Protein AF-A0A2E2URP0-F1 (afdb_monomer)

Secondary structure (DSSP, 8-state):
--SSSHHHHHHHHHHHHHHHHHHHHH---GGG-PBP--THHHHEEEE-TTSPEEEPP--------S------B-SS-EEEE--TT--GGGGHHHHHHHHHHS---EEEEEEEESSTTS-TT----PBTTSTT-SBEEBP----TT-SEEEEE--B-TT--BS--TTSTT---GGGS-HHHHHHHHHHHHHHHHHHH--S-EEEEEETHHHHHHHHHHH-GGGS-TTS---EEEEEEES--TT-----TTTGGGSTT--TTSHHHHHH-SB-TTT--B-HHHH-EE-STTTS---SS---S---SS-SS--SPEEPPTTTS---SSSEEEEEEE-GGGSSBSSSSBHHHH-GGGTS---TTS--EEEEE---TTTGGG-HHHHHHHT---SSGGGPEE--TT-EEEEEE--SSTTS-SEEEEEEEEEESS-EEEEEEEEE-SSS-EEEEEEETT--EEEEEEE-TT-EEEEEEEE-SEEEEEEEEEE--SS-EEEEEEEEETT----S---S-EEESSSBSSEEEEE-SS--SEEEEEETTS-EEEEEEPPTT-EEE-TTSPSEEEEEEEE-SS-EEEEEEEE-

pLDDT: mean 87.06, std 16.92, range [27.02, 98.94]

Radius of gyration: 27.5 Å; Cα contacts (8 Å, |Δi|>4): 1405; chains: 1; bounding box: 68×47×90 Å

Nearest PDB structures (foldseek):
  5sv5-assembly1_A  TM=7.999E-01  e=7.339E-06  Bacillus anthracis
  4p5h-assembly1_K  TM=5.324E-01  e=7.479E-03  Clostridium perfringens
  3ziw-assembly2_F  TM=5.267E-01  e=9.845E-03  Clostridium perf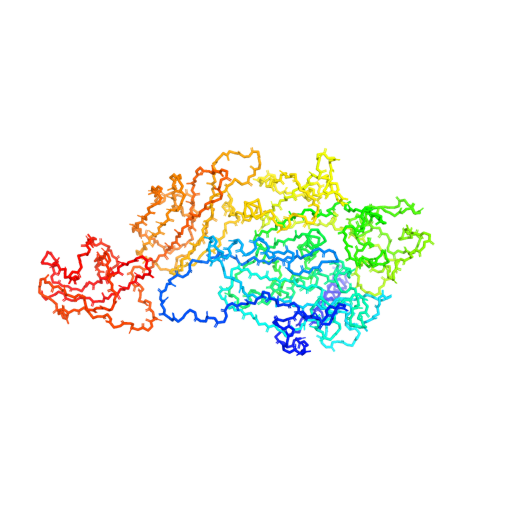ringens
  3afg-assembly2_B  TM=1.962E-01  e=9.721E-05  Thermococcus kodakarensis
  3afg-assembly1_A  TM=1.947E-01  e=1.085E-04  Thermococcus kodakarensis

Mean predicted aligned error: 10.01 Å

Sequence (583 aa):
MVIRIIYLLTLVNFLATSSDLYCQSIKKDLINISKKRDINFINFSAKDSTGVRKKLKTPKNNYRTESNNVTNQLPYPIIFIHGLSSNHSTWNSTTDWLDNEYNLIFGGRLDYCLDFDGDLTTANGNFYPEEGADIARFEYNLIPNGDYFYINFDVGIDGSVSPPITSPQNNLSNQAAIKKQGIALSDAIEVVLMTTGKSKVILFGHSMGGLASREYLQNNDIWQLDGAHHIAKLVTTGTPHGGSNASGSALSLLAGIDESSDGIRDLRSSYFWSGDQGVYLEGGIEDSAVLFDSIFYPFYNLDVNCNGIINEQIIGLNEKYNPTDLEYSCIIGDFFGIGSDGIVTTSSQNIFNFINLNSNFQQNIYNISASHIDLTSQYSINLSALDEPNFQELSYTIELNKAYIGFINQQSQNDLISDIDYFKFSIDENNYFDINVENFSENLIEWNIFDSNNNNLIYNSTESLTENSTQIYLENGNYFLVFESIASEINSQYNFSIETTLSTSESNIANIKISPNPFDSTINISSNLIFNKAQIYNSLGQKLMTLDLKPEQKIDLSELKRGIYNITLVNRSQRKTFKIIKK

Foldseek 3Di:
DPPPPPVVVVVVVVVVVVVVVVLVVQPPDLVPQADEADPVQQFWFQQDPVRDIDGDDFWDPPPVPPLQFQQAAALAAEEEFEAALDWQCLQVLQVVCCCPPVVATEFWEKEKAQQLLLAQLAFALHTPPDDRHRIHIHDIHGAQRHNYYYYTQCAFNRRGHNDDLPDSRGSSSSLAALLNLLLVVLSVQVVNCVSNVHQAHEYEYAASRLSSVLSNQQDQSSADPVSDNRYLEYEYEQYQLLAWPDDDPLCVVSPPDDCQGNNVLQRFQAADQQRHGRCQAAKDFLDPNGSVHDPPHHRSYSPNNRHRDGRDTGDHSLNTAGDAQHYYAFEFEDAVNPQHLSTHGSCSRQCPNRHDYDPVDDHAYHYDHHHSSCRSNPNQVSVLSVAADQDQSSAREDEAPHKHKHKFADSHPPDALKDKHKHKYWDQAWAKKKKKKAAQDQKKKKKFKAFPVRDTQDIDIAHHRGMDIDMDTDGGGMMMMMIMIGHDSGMTMMMIHIYGLPDAPPDDDQPWDWPDFQDAWKIATDHPDDFQKKWKAAPRSHTDDIDGADRRRMDTPNVDDFHKMWIWTDDPRDTGIDIGGHD

Structure (mmCIF, N/CA/C/O backbone):
data_AF-A0A2E2URP0-F1
#
_entry.id   AF-A0A2E2URP0-F1
#
loop_
_atom_site.group_PDB
_atom_site.id
_atom_site.type_symbol
_atom_site.label_atom_id
_atom_site.label_alt_id
_atom_site.label_comp_id
_atom_site.label_asym_id
_atom_site.label_entity_id
_atom_site.label_seq_id
_atom_site.pdbx_PDB_ins_code
_atom_site.Cartn_x
_atom_site.Cartn_y
_atom_site.Cartn_z
_atom_site.occupancy
_atom_site.B_iso_or_equiv
_atom_site.auth_seq_id
_atom_site.auth_comp_id
_atom_site.auth_asym_id
_atom_site.auth_atom_id
_atom_site.pdbx_PDB_model_num
ATOM 1 N N . MET A 1 1 ? -37.482 1.271 -45.058 1.00 43.09 1 MET A N 1
ATOM 2 C CA . MET A 1 1 ? -36.681 1.742 -43.907 1.00 43.09 1 MET A CA 1
ATOM 3 C C . MET A 1 1 ? -36.763 0.721 -42.764 1.00 43.09 1 MET A C 1
ATOM 5 O O . MET A 1 1 ? -37.283 1.038 -41.714 1.00 43.09 1 MET A O 1
ATOM 9 N N . VAL A 1 2 ? -36.317 -0.527 -42.987 1.00 37.84 2 VAL A N 1
ATOM 10 C CA . VAL A 1 2 ? -36.269 -1.597 -41.950 1.00 37.84 2 VAL A CA 1
ATOM 11 C C . VAL A 1 2 ? -35.041 -2.525 -42.127 1.00 37.84 2 VAL A C 1
ATOM 13 O O . VAL A 1 2 ? -34.767 -3.367 -41.290 1.00 37.84 2 VAL A O 1
ATOM 16 N N . ILE A 1 3 ? -34.208 -2.339 -43.162 1.00 34.75 3 ILE A N 1
ATOM 17 C CA . ILE A 1 3 ? -33.077 -3.249 -43.471 1.00 34.75 3 ILE A CA 1
ATOM 18 C C . ILE A 1 3 ? -31.703 -2.671 -43.047 1.00 34.75 3 ILE A C 1
ATOM 20 O O . ILE A 1 3 ? -30.674 -3.309 -43.215 1.00 34.75 3 ILE A O 1
ATOM 24 N N . ARG A 1 4 ? -31.656 -1.486 -42.415 1.00 30.77 4 ARG A N 1
ATOM 25 C CA . ARG A 1 4 ? -30.399 -0.854 -41.947 1.00 30.77 4 ARG A CA 1
ATOM 26 C C . ARG A 1 4 ? -30.116 -0.969 -40.441 1.00 30.77 4 ARG A C 1
ATOM 28 O O . ARG A 1 4 ? -29.085 -0.481 -40.006 1.00 30.77 4 ARG A O 1
ATOM 35 N N . ILE A 1 5 ? -30.987 -1.617 -39.662 1.00 35.56 5 ILE A N 1
ATOM 36 C CA . ILE A 1 5 ? -30.836 -1.721 -38.194 1.00 35.56 5 ILE A CA 1
ATOM 37 C C . ILE A 1 5 ? -30.281 -3.090 -37.754 1.00 35.56 5 ILE A C 1
ATOM 39 O O . ILE A 1 5 ? -29.655 -3.187 -36.707 1.00 35.56 5 ILE A O 1
ATOM 43 N N . ILE A 1 6 ? -30.394 -4.137 -38.579 1.00 35.38 6 ILE A N 1
ATOM 44 C CA . ILE A 1 6 ? -29.948 -5.490 -38.192 1.00 35.38 6 ILE A CA 1
ATOM 45 C C . ILE A 1 6 ? -28.434 -5.696 -38.399 1.00 35.38 6 ILE A C 1
ATOM 47 O O . ILE A 1 6 ? -27.831 -6.474 -37.674 1.00 35.38 6 ILE A O 1
ATOM 51 N N . TYR A 1 7 ? -27.786 -4.938 -39.292 1.00 29.45 7 TYR A N 1
ATOM 52 C CA . TYR A 1 7 ? -26.336 -5.053 -39.528 1.00 29.45 7 TYR A CA 1
ATOM 53 C C . TYR A 1 7 ? -25.457 -4.304 -38.508 1.00 29.45 7 TYR A C 1
ATOM 55 O O . TYR A 1 7 ? -24.272 -4.611 -38.406 1.00 29.45 7 TYR A O 1
ATOM 63 N N . LEU A 1 8 ? -26.009 -3.352 -37.740 1.00 31.02 8 LEU A N 1
ATOM 64 C CA . LEU A 1 8 ? -25.254 -2.644 -36.693 1.00 31.02 8 LEU A CA 1
ATOM 65 C C . LEU A 1 8 ? -25.238 -3.416 -35.361 1.00 31.02 8 LEU A C 1
ATOM 67 O O . LEU A 1 8 ? -24.243 -3.381 -34.650 1.00 31.02 8 LEU A O 1
ATOM 71 N N . LEU A 1 9 ? -26.301 -4.162 -35.045 1.00 32.50 9 LEU A N 1
ATOM 72 C CA . LEU A 1 9 ? -26.401 -4.944 -33.803 1.00 32.50 9 LEU A CA 1
ATOM 73 C C . LEU A 1 9 ? -25.569 -6.235 -33.831 1.00 32.50 9 LEU A C 1
ATOM 75 O O . LEU A 1 9 ? -25.103 -6.686 -32.790 1.00 32.50 9 LEU A O 1
ATOM 79 N N . THR A 1 10 ? -25.319 -6.810 -35.011 1.00 30.86 10 THR A N 1
ATOM 80 C CA . THR A 1 10 ? -24.469 -8.003 -35.141 1.00 30.86 10 THR A CA 1
ATOM 81 C C . THR A 1 10 ? -22.975 -7.689 -35.183 1.00 30.86 10 THR A C 1
ATOM 83 O O . THR A 1 10 ? -22.195 -8.558 -34.820 1.00 30.86 10 THR A O 1
ATOM 86 N N . LEU A 1 11 ? -22.555 -6.474 -35.569 1.00 29.39 11 LEU A N 1
ATOM 87 C CA . LEU A 1 11 ? -21.136 -6.081 -35.526 1.00 29.39 11 LEU A CA 1
ATOM 88 C C . LEU A 1 11 ? -20.688 -5.661 -34.115 1.00 29.39 11 LEU A C 1
ATOM 90 O O . LEU A 1 11 ? -19.570 -5.970 -33.720 1.00 29.39 11 LEU A O 1
ATOM 94 N N . VAL A 1 12 ? -21.569 -5.018 -33.339 1.00 32.12 12 VAL A N 1
ATOM 95 C CA . VAL A 1 12 ? -21.277 -4.610 -31.951 1.00 32.12 12 VAL A CA 1
ATOM 96 C C . VAL A 1 12 ? -21.181 -5.827 -31.023 1.00 32.12 12 VAL A C 1
ATOM 98 O O . VAL A 1 12 ? -20.288 -5.880 -30.185 1.00 32.12 12 VAL A O 1
ATOM 101 N N . ASN A 1 13 ? -22.002 -6.860 -31.240 1.00 29.66 13 ASN A N 1
ATOM 102 C CA . ASN A 1 13 ? -21.891 -8.103 -30.474 1.00 29.66 13 ASN A CA 1
ATOM 103 C C . ASN A 1 13 ? -20.711 -8.989 -30.898 1.00 29.66 13 ASN A C 1
ATOM 105 O O . ASN A 1 13 ? -20.278 -9.786 -30.083 1.00 29.66 13 ASN A O 1
ATOM 109 N N . PHE A 1 14 ? -20.173 -8.862 -32.118 1.00 27.02 14 PHE A N 1
ATOM 110 C CA . PHE A 1 14 ? -19.001 -9.649 -32.535 1.00 27.02 14 PHE A CA 1
ATOM 111 C C . PHE A 1 14 ? -17.673 -9.014 -32.093 1.00 27.02 14 PHE A C 1
ATOM 113 O O . PHE A 1 14 ? -16.713 -9.741 -31.861 1.00 27.02 14 PHE A O 1
ATOM 120 N N . LEU A 1 15 ? -17.632 -7.683 -31.932 1.00 29.28 15 LEU A N 1
ATOM 121 C CA . LEU A 1 15 ? -16.468 -6.958 -31.408 1.00 29.28 15 LEU A CA 1
ATOM 122 C C . LEU A 1 15 ? -16.389 -6.991 -29.873 1.00 29.28 15 LEU A C 1
ATOM 124 O O . LEU A 1 15 ? -15.287 -7.067 -29.343 1.00 29.28 15 LEU A O 1
ATOM 128 N N . ALA A 1 16 ? -17.528 -7.015 -29.168 1.00 30.59 16 ALA A N 1
ATOM 129 C CA . ALA A 1 16 ? -17.552 -7.178 -27.710 1.00 30.59 16 ALA A CA 1
ATOM 130 C C . ALA A 1 16 ? -17.188 -8.610 -27.279 1.00 30.59 16 ALA A C 1
ATOM 132 O O . ALA A 1 16 ? -16.441 -8.810 -26.330 1.00 30.59 16 ALA A O 1
ATOM 133 N N . THR A 1 17 ? -17.625 -9.635 -28.023 1.00 30.30 17 THR A N 1
ATOM 134 C CA . THR A 1 17 ? -17.312 -11.022 -27.649 1.00 30.30 17 THR A CA 1
ATOM 135 C C . THR A 1 17 ? -15.879 -11.435 -27.971 1.00 30.30 17 THR A C 1
ATOM 137 O O . THR A 1 17 ? -15.396 -12.378 -27.362 1.00 30.30 17 THR A O 1
ATOM 140 N N . SER A 1 18 ? -15.173 -10.775 -28.899 1.00 31.03 18 SER A N 1
ATOM 141 C CA . SER A 1 18 ? -13.769 -11.116 -29.185 1.00 31.03 18 SER A CA 1
ATOM 142 C C . SER A 1 18 ? -12.788 -10.511 -28.178 1.00 31.03 18 SER A C 1
ATOM 144 O O . SER A 1 18 ? -11.799 -11.162 -27.861 1.00 31.03 18 SER A O 1
ATOM 146 N N . SER A 1 19 ? -13.071 -9.316 -27.640 1.00 33.78 19 SER A N 1
ATOM 147 C CA . SER A 1 19 ? -12.304 -8.740 -26.525 1.00 33.78 19 SER A CA 1
ATOM 148 C C . SER A 1 19 ? -12.616 -9.447 -25.207 1.00 33.78 19 SER A C 1
ATOM 150 O O . SER A 1 19 ? -11.701 -9.718 -24.437 1.00 33.78 19 SER A O 1
ATOM 152 N N . ASP A 1 20 ? -13.876 -9.839 -24.984 1.00 33.97 20 ASP A N 1
ATOM 153 C CA . ASP A 1 20 ? -14.280 -10.544 -23.765 1.00 33.97 20 ASP A CA 1
ATOM 154 C C . ASP A 1 20 ? -13.794 -11.998 -23.734 1.00 33.97 20 ASP A C 1
ATOM 156 O O . ASP A 1 20 ? -13.418 -12.472 -22.670 1.00 33.97 20 ASP A O 1
ATOM 160 N N . LEU A 1 21 ? -13.718 -12.709 -24.870 1.00 29.73 21 LEU A N 1
ATOM 161 C CA . LEU A 1 21 ? -13.128 -14.058 -24.912 1.00 29.73 21 LEU A CA 1
ATOM 162 C C . LEU A 1 21 ? -11.593 -14.051 -24.826 1.00 29.73 21 LEU A C 1
ATOM 164 O O . LEU A 1 21 ? -11.030 -15.012 -24.306 1.00 29.73 21 LEU A O 1
ATOM 168 N N . TYR A 1 22 ? -10.923 -12.981 -25.272 1.00 35.16 22 TYR A N 1
ATOM 169 C CA . TYR A 1 22 ? -9.472 -12.808 -25.102 1.00 35.16 22 TYR A CA 1
ATOM 170 C C . TYR A 1 22 ? -9.120 -12.386 -23.661 1.00 35.16 22 TYR A C 1
ATOM 172 O O . TYR A 1 22 ? -8.182 -12.906 -23.061 1.00 35.16 22 TYR A O 1
ATOM 180 N N . CYS A 1 23 ? -9.951 -11.536 -23.045 1.00 33.66 23 CYS A N 1
ATOM 181 C CA . CYS A 1 23 ? -9.836 -11.149 -21.636 1.00 33.66 23 CYS A CA 1
ATOM 182 C C . CYS A 1 23 ? -10.263 -12.286 -20.676 1.00 33.66 23 CYS A C 1
ATOM 184 O O . CYS A 1 23 ? -9.705 -12.432 -19.590 1.00 33.66 23 CYS A O 1
ATOM 186 N N . GLN A 1 24 ? -11.190 -13.164 -21.087 1.00 33.97 24 GLN A N 1
ATOM 187 C CA . GLN A 1 24 ? -11.553 -14.380 -20.342 1.00 33.97 24 GLN A CA 1
ATOM 188 C C . GLN A 1 24 ? -10.511 -15.500 -20.454 1.00 33.97 24 GLN A C 1
ATOM 190 O O . GLN A 1 24 ? -10.445 -16.333 -19.552 1.00 33.97 24 GLN A O 1
ATOM 195 N N . SER A 1 25 ? -9.673 -15.536 -21.499 1.00 34.19 25 SER A N 1
ATOM 196 C CA . SER A 1 25 ? -8.612 -16.551 -21.597 1.00 34.19 25 SER A CA 1
ATOM 197 C C . SER A 1 25 ? -7.431 -16.324 -20.644 1.00 34.19 25 SER A C 1
ATOM 199 O O . SER A 1 25 ? -6.710 -17.282 -20.369 1.00 34.19 25 SER A O 1
ATOM 201 N N . ILE A 1 26 ? -7.277 -15.114 -20.088 1.00 40.16 26 ILE A N 1
ATOM 202 C CA . ILE A 1 26 ? -6.209 -14.765 -19.128 1.00 40.16 26 ILE A CA 1
ATOM 203 C C . ILE A 1 26 ? -6.695 -14.851 -17.663 1.00 40.16 26 ILE A C 1
ATOM 205 O O . ILE A 1 26 ? -5.903 -15.048 -16.746 1.00 40.16 26 ILE A O 1
ATOM 209 N N . LYS A 1 27 ? -8.009 -14.826 -17.409 1.00 46.25 27 LYS A N 1
ATOM 210 C CA . LYS A 1 27 ? -8.601 -14.860 -16.054 1.00 46.25 27 LYS A CA 1
ATOM 211 C C . LYS A 1 27 ? -8.790 -16.290 -15.525 1.00 46.25 27 LYS A C 1
ATOM 213 O O . LYS A 1 27 ? -9.904 -16.747 -15.275 1.00 46.25 27 LYS A O 1
ATOM 218 N N . LYS A 1 28 ? -7.679 -17.020 -15.408 1.00 42.38 28 LYS A N 1
ATOM 219 C CA . LYS A 1 28 ? -7.599 -18.424 -14.975 1.00 42.38 28 LYS A CA 1
ATOM 220 C C . LYS A 1 28 ? -7.283 -18.490 -13.478 1.00 42.38 28 LYS A C 1
ATOM 222 O O . LYS A 1 28 ? -6.264 -17.950 -13.080 1.00 42.38 28 LYS A O 1
ATOM 227 N N . ASP A 1 29 ? -8.126 -19.171 -12.693 1.00 44.84 29 ASP A N 1
ATOM 228 C CA . ASP A 1 29 ? -7.971 -19.495 -11.257 1.00 44.84 29 ASP A CA 1
ATOM 229 C C . ASP A 1 29 ? -6.546 -19.265 -10.688 1.00 44.84 29 ASP A C 1
ATOM 231 O O . ASP A 1 29 ? -5.702 -20.172 -10.671 1.00 44.84 29 ASP A O 1
ATOM 235 N N . LEU A 1 30 ? -6.289 -18.051 -10.178 1.00 49.81 30 LEU A N 1
ATOM 236 C CA . LEU A 1 30 ? -4.982 -17.570 -9.689 1.00 49.81 30 LEU A CA 1
ATOM 237 C C . LEU A 1 30 ? -4.502 -18.278 -8.406 1.00 49.81 30 LEU A C 1
ATOM 239 O O . LEU A 1 30 ? -3.410 -18.028 -7.895 1.00 49.81 30 LEU A O 1
ATOM 243 N N . ILE A 1 31 ? -5.268 -19.257 -7.923 1.00 49.53 31 ILE A N 1
ATOM 244 C CA . ILE A 1 31 ? -4.929 -20.123 -6.790 1.00 49.53 31 ILE A CA 1
ATOM 245 C C . ILE A 1 31 ? -3.829 -21.149 -7.167 1.00 49.53 31 ILE A C 1
ATOM 247 O O . ILE A 1 31 ? -3.169 -21.682 -6.279 1.00 49.53 31 ILE A O 1
ATOM 251 N N . ASN A 1 32 ? -3.556 -21.393 -8.463 1.00 52.88 32 ASN A N 1
ATOM 252 C CA . ASN A 1 32 ? -2.617 -22.439 -8.923 1.00 52.88 32 ASN A CA 1
ATOM 253 C C . ASN A 1 32 ? -1.434 -21.967 -9.802 1.00 52.88 32 ASN A C 1
ATOM 255 O O . ASN A 1 32 ? -0.757 -22.808 -10.395 1.00 52.88 32 ASN A O 1
ATOM 259 N N . ILE A 1 33 ? -1.144 -20.663 -9.888 1.00 71.00 33 ILE A N 1
ATOM 260 C CA . ILE A 1 33 ? -0.065 -20.139 -10.758 1.00 71.00 33 ILE A CA 1
ATOM 261 C C . ILE A 1 33 ? 1.335 -20.124 -10.116 1.00 71.00 33 ILE A C 1
ATOM 263 O O . ILE A 1 33 ? 2.323 -19.866 -10.795 1.00 71.00 33 ILE A O 1
ATOM 267 N N . SER A 1 34 ? 1.466 -20.409 -8.816 1.00 83.56 34 SER A N 1
ATOM 268 C CA . SER A 1 34 ? 2.756 -20.248 -8.130 1.00 83.56 34 SER A CA 1
ATOM 269 C C . SER A 1 34 ? 3.794 -21.289 -8.571 1.00 83.56 34 SER A C 1
ATOM 271 O O . SER A 1 34 ? 3.585 -22.502 -8.469 1.00 83.56 34 SER A O 1
ATOM 273 N N . LYS A 1 35 ? 4.962 -20.815 -9.009 1.00 93.00 35 LYS A N 1
ATOM 274 C CA . LYS A 1 35 ? 6.119 -21.642 -9.346 1.00 93.00 35 LYS A CA 1
ATOM 275 C C . LYS A 1 35 ? 6.839 -22.101 -8.077 1.00 93.00 35 LYS A C 1
ATOM 277 O O . LYS A 1 35 ? 7.080 -21.325 -7.150 1.00 93.00 35 LYS A O 1
ATOM 282 N N . LYS A 1 36 ? 7.219 -23.379 -8.048 1.00 93.31 36 LYS A N 1
ATOM 283 C CA . LYS A 1 36 ? 8.014 -23.947 -6.951 1.00 93.31 36 LYS A CA 1
ATOM 284 C C . LYS A 1 36 ? 9.404 -23.327 -6.892 1.00 93.31 36 LYS A C 1
ATOM 286 O O . LYS A 1 36 ? 10.002 -23.065 -7.934 1.00 93.31 36 LYS A O 1
ATOM 291 N N . ARG A 1 37 ? 9.942 -23.198 -5.679 1.00 93.81 37 ARG A N 1
ATOM 292 C CA . ARG A 1 37 ? 11.334 -22.787 -5.426 1.00 93.81 37 ARG A CA 1
ATOM 293 C C . ARG A 1 37 ? 11.955 -23.563 -4.272 1.00 93.81 37 ARG A C 1
ATOM 295 O O . ARG A 1 37 ? 11.273 -24.285 -3.550 1.00 93.81 37 ARG A O 1
ATOM 302 N N . ASP A 1 38 ? 13.260 -23.397 -4.071 1.00 94.19 38 ASP A N 1
ATOM 303 C CA . ASP A 1 38 ? 13.898 -23.852 -2.834 1.00 94.19 38 ASP A CA 1
ATOM 304 C C . ASP A 1 38 ? 13.302 -23.092 -1.634 1.00 94.19 38 ASP A C 1
ATOM 306 O O . ASP A 1 38 ? 13.326 -21.859 -1.579 1.00 94.19 38 ASP A O 1
ATOM 310 N N . ILE A 1 39 ? 12.802 -23.841 -0.647 1.00 87.94 39 ILE A N 1
ATOM 311 C CA . ILE A 1 39 ? 12.202 -23.317 0.585 1.00 87.94 39 ILE A CA 1
ATOM 312 C C . ILE A 1 39 ? 13.148 -22.392 1.365 1.00 87.94 39 ILE A C 1
ATOM 314 O O . ILE A 1 39 ? 12.697 -21.523 2.113 1.00 87.94 39 ILE A O 1
ATOM 318 N N . ASN A 1 40 ? 14.465 -22.529 1.180 1.00 92.38 40 ASN A N 1
ATOM 319 C CA . ASN A 1 40 ? 15.446 -21.628 1.774 1.00 92.38 40 ASN A CA 1
ATOM 320 C C . ASN A 1 40 ? 15.192 -20.168 1.386 1.00 92.38 40 ASN A C 1
ATOM 322 O O . ASN A 1 40 ? 15.411 -19.294 2.220 1.00 92.38 40 ASN A O 1
ATOM 326 N N . PHE A 1 41 ? 14.685 -19.902 0.178 1.00 95.25 41 PHE A N 1
ATOM 327 C CA . PHE A 1 41 ? 14.431 -18.545 -0.313 1.00 95.25 41 PHE A CA 1
ATOM 328 C C . PHE A 1 41 ? 13.247 -17.837 0.360 1.00 95.25 41 PHE A C 1
ATOM 330 O O . PHE A 1 41 ? 13.133 -16.615 0.290 1.00 95.25 41 PHE A O 1
ATOM 337 N N . ILE A 1 42 ? 12.423 -18.570 1.116 1.00 91.69 42 ILE A N 1
ATOM 338 C CA . ILE A 1 42 ? 11.458 -17.959 2.039 1.00 91.69 42 ILE A CA 1
ATOM 339 C C . ILE A 1 42 ? 12.195 -17.206 3.156 1.00 91.69 42 ILE A C 1
ATOM 341 O O . ILE A 1 42 ? 11.813 -16.098 3.525 1.00 91.69 42 ILE A O 1
ATOM 345 N N . ASN A 1 43 ? 13.279 -17.793 3.673 1.00 93.69 43 ASN A N 1
ATOM 346 C CA . ASN A 1 43 ? 13.955 -17.337 4.890 1.00 93.69 43 ASN A CA 1
ATOM 347 C C . ASN A 1 43 ? 15.295 -16.630 4.630 1.00 93.69 43 ASN A C 1
ATOM 349 O O . ASN A 1 43 ? 15.798 -15.923 5.507 1.00 93.69 43 ASN A O 1
ATOM 353 N N . PHE A 1 44 ? 15.900 -16.835 3.461 1.00 96.69 44 PHE A N 1
ATOM 354 C CA . PHE A 1 44 ? 17.262 -16.411 3.151 1.00 96.69 44 PHE A CA 1
ATOM 355 C C . PHE A 1 44 ? 17.395 -15.915 1.710 1.00 96.69 44 PHE A C 1
ATOM 357 O O . PHE A 1 44 ? 16.813 -16.491 0.798 1.00 96.69 44 PHE A O 1
ATOM 364 N N . SER A 1 45 ? 18.226 -14.898 1.484 1.00 96.69 45 SER A N 1
ATOM 365 C CA . SER A 1 45 ? 18.587 -14.452 0.136 1.00 96.69 45 SER A CA 1
ATOM 366 C C . SER A 1 45 ? 19.380 -15.523 -0.625 1.00 96.69 45 SER A C 1
ATOM 368 O O . SER A 1 45 ? 19.865 -16.514 -0.056 1.00 96.69 45 SER A O 1
ATOM 370 N N . ALA A 1 46 ? 19.585 -15.293 -1.920 1.00 95.75 46 ALA A N 1
ATOM 371 C CA . ALA A 1 46 ? 20.677 -15.879 -2.680 1.00 95.75 46 ALA A CA 1
ATOM 372 C C . ALA A 1 46 ? 22.024 -15.623 -1.996 1.00 95.75 46 ALA A C 1
ATOM 374 O O . ALA A 1 46 ? 22.170 -14.737 -1.148 1.00 95.75 46 ALA A O 1
ATOM 375 N N . LYS A 1 47 ? 23.010 -16.450 -2.345 1.00 94.38 47 LYS A N 1
ATOM 376 C CA . LYS A 1 47 ? 24.379 -16.234 -1.890 1.00 94.38 47 LYS A CA 1
ATOM 377 C C . LYS A 1 47 ? 24.924 -14.977 -2.556 1.00 94.38 47 LYS A C 1
ATOM 379 O O . LYS A 1 47 ? 24.849 -14.865 -3.776 1.00 94.38 47 LYS A O 1
ATOM 384 N N . ASP A 1 48 ? 25.487 -14.080 -1.762 1.00 89.12 48 ASP A N 1
ATOM 385 C CA . ASP A 1 48 ? 26.238 -12.937 -2.267 1.00 89.12 48 ASP A CA 1
ATOM 386 C C . ASP A 1 48 ? 27.583 -13.370 -2.886 1.00 89.12 48 ASP A C 1
ATOM 388 O O . ASP A 1 48 ? 27.922 -14.558 -2.951 1.00 89.12 48 ASP A O 1
ATOM 392 N N . SER A 1 49 ? 28.384 -12.396 -3.326 1.00 85.75 49 SER A N 1
ATOM 393 C CA . SER A 1 49 ? 29.712 -12.631 -3.911 1.00 85.75 49 SER A CA 1
ATOM 394 C C . SER A 1 49 ? 30.713 -13.297 -2.954 1.00 85.75 49 SER A C 1
ATOM 396 O O . SER A 1 49 ? 31.718 -13.841 -3.409 1.00 85.75 49 SER A O 1
ATOM 398 N N . THR A 1 50 ? 30.440 -13.307 -1.645 1.00 89.19 50 THR A N 1
ATOM 399 C CA . THR A 1 50 ? 31.238 -13.999 -0.619 1.00 89.19 50 THR A CA 1
ATOM 400 C C . THR A 1 50 ? 30.709 -15.402 -0.298 1.00 89.19 50 THR A C 1
ATOM 402 O O . THR A 1 50 ? 31.321 -16.143 0.472 1.00 89.19 50 THR A O 1
ATOM 405 N N . GLY A 1 51 ? 29.590 -15.802 -0.909 1.00 90.19 51 GLY A N 1
ATOM 406 C CA . GLY A 1 51 ? 28.937 -17.086 -0.679 1.00 90.19 51 GLY A CA 1
ATOM 407 C C . GLY A 1 51 ? 27.980 -17.100 0.519 1.00 90.19 51 GLY A C 1
ATOM 408 O O . GLY A 1 51 ? 27.477 -18.175 0.868 1.00 90.19 51 GLY A O 1
ATOM 409 N N . VAL A 1 52 ? 27.723 -15.947 1.144 1.00 93.31 52 VAL A N 1
ATOM 410 C CA . VAL A 1 52 ? 26.894 -15.807 2.349 1.00 93.31 52 VAL A CA 1
ATOM 411 C C . VAL A 1 52 ? 25.451 -15.493 1.961 1.00 93.31 52 VAL A C 1
ATOM 413 O O . VAL A 1 52 ? 25.191 -14.750 1.021 1.00 93.31 52 VAL A O 1
ATOM 416 N N . ARG A 1 53 ? 24.487 -16.079 2.681 1.00 94.50 53 ARG A N 1
ATOM 417 C CA . ARG A 1 53 ? 23.063 -15.744 2.540 1.00 94.50 53 ARG A CA 1
ATOM 418 C C . ARG A 1 53 ? 22.644 -14.784 3.649 1.00 94.50 53 ARG A C 1
ATOM 420 O O . ARG A 1 53 ? 22.920 -15.045 4.821 1.00 94.50 53 ARG A O 1
ATOM 427 N N . LYS A 1 54 ? 21.921 -13.723 3.301 1.00 94.88 54 LYS A N 1
ATOM 428 C CA . LYS A 1 54 ? 21.302 -12.803 4.260 1.00 94.88 54 LYS A CA 1
ATOM 429 C C . LYS A 1 54 ? 19.992 -13.402 4.761 1.00 94.88 54 LYS A C 1
ATOM 431 O O . LYS A 1 54 ? 19.205 -13.921 3.975 1.00 94.88 54 LYS A O 1
ATOM 436 N N . LYS A 1 55 ? 19.738 -13.330 6.069 1.00 96.06 55 LYS A N 1
ATOM 437 C CA . LYS A 1 55 ? 18.431 -13.689 6.633 1.00 96.06 55 LYS A CA 1
ATOM 438 C C . LYS A 1 55 ? 17.397 -12.642 6.217 1.00 96.06 55 LYS A C 1
ATOM 440 O O . LYS A 1 55 ? 17.647 -11.446 6.354 1.00 96.06 55 LYS A O 1
ATOM 445 N N . LEU A 1 56 ? 16.252 -13.096 5.729 1.00 95.94 56 LEU A N 1
ATOM 446 C CA . LEU A 1 56 ? 15.153 -12.234 5.315 1.00 95.94 56 LEU A CA 1
ATOM 447 C C . LEU A 1 56 ? 14.185 -12.010 6.481 1.00 95.94 56 LEU A C 1
ATOM 449 O O . LEU A 1 56 ? 14.063 -12.855 7.372 1.00 95.94 56 LEU A O 1
ATOM 453 N N . LYS A 1 57 ? 13.491 -10.867 6.472 1.00 94.62 57 LYS A N 1
ATOM 454 C CA . LYS A 1 57 ? 12.337 -10.643 7.349 1.00 94.62 57 LYS A CA 1
ATOM 455 C C . LYS A 1 57 ? 11.247 -11.636 6.941 1.00 94.62 57 LYS A C 1
ATOM 457 O O . LYS A 1 57 ? 10.964 -11.785 5.754 1.00 94.62 57 LYS A O 1
ATOM 462 N N . THR A 1 58 ? 10.681 -12.339 7.914 1.00 92.12 58 THR A N 1
ATOM 463 C CA . THR A 1 58 ? 9.632 -13.350 7.722 1.00 92.12 58 THR A CA 1
ATOM 464 C C . THR A 1 58 ? 8.522 -13.111 8.733 1.00 92.12 58 THR A C 1
ATOM 466 O O . THR A 1 58 ? 8.826 -12.618 9.827 1.00 92.12 58 THR A O 1
ATOM 469 N N . PRO A 1 59 ? 7.268 -13.494 8.434 1.00 90.44 59 PRO A N 1
ATOM 470 C CA . PRO A 1 59 ? 6.211 -13.489 9.434 1.00 90.44 59 PRO A CA 1
ATOM 471 C C . PRO A 1 59 ? 6.679 -14.210 10.700 1.00 90.44 59 PRO A C 1
ATOM 473 O O . PRO A 1 59 ? 7.357 -15.244 10.642 1.00 90.44 59 PRO A O 1
ATOM 476 N N . LYS A 1 60 ? 6.374 -13.645 11.868 1.00 82.12 60 LYS A N 1
ATOM 477 C CA . LYS A 1 60 ? 6.726 -14.278 13.140 1.00 82.12 60 LYS A CA 1
ATOM 478 C C . LYS A 1 60 ? 5.830 -15.519 13.292 1.00 82.12 60 LYS A C 1
ATOM 480 O O . LYS A 1 60 ? 4.675 -15.392 13.663 1.00 82.12 60 LYS A O 1
ATOM 485 N N . ASN A 1 61 ? 6.384 -16.719 13.055 1.00 54.91 61 ASN A N 1
ATOM 486 C CA . ASN A 1 61 ? 5.722 -18.037 13.219 1.00 54.91 61 ASN A CA 1
ATOM 487 C C . ASN A 1 61 ? 5.241 -18.343 14.645 1.00 54.91 61 ASN A C 1
ATOM 489 O O . ASN A 1 61 ? 4.674 -19.408 14.904 1.00 54.91 61 ASN A O 1
ATOM 493 N N . ASN A 1 62 ? 5.466 -17.428 15.581 1.00 45.53 62 ASN A N 1
ATOM 494 C CA . ASN A 1 62 ? 4.719 -17.454 16.810 1.00 45.53 62 ASN A CA 1
ATOM 495 C C . ASN A 1 62 ? 3.269 -17.163 16.416 1.00 45.53 62 ASN A C 1
ATOM 497 O O . ASN A 1 62 ? 2.853 -16.007 16.375 1.00 45.53 62 ASN A O 1
ATOM 501 N N . TYR A 1 63 ? 2.468 -18.223 16.262 1.00 40.91 63 TYR A N 1
ATOM 502 C CA . TYR A 1 63 ? 1.220 -18.239 17.010 1.00 40.91 63 TYR A CA 1
ATOM 503 C C . TYR A 1 63 ? 1.618 -17.693 18.374 1.00 40.91 63 TYR A C 1
ATOM 505 O O . TYR A 1 63 ? 2.331 -18.371 19.120 1.00 40.91 63 TYR A O 1
ATOM 513 N N . ARG A 1 64 ? 1.330 -16.415 18.647 1.00 39.47 64 ARG A N 1
ATOM 514 C CA . ARG A 1 64 ? 1.336 -15.940 20.021 1.00 39.47 64 ARG A CA 1
ATOM 515 C C . ARG A 1 64 ? 0.455 -16.977 20.691 1.00 39.47 64 ARG A C 1
ATOM 517 O O . ARG A 1 64 ? -0.723 -17.068 20.353 1.00 39.47 64 ARG A O 1
ATOM 524 N N . THR A 1 65 ? 1.067 -17.867 21.478 1.00 32.50 65 THR A N 1
ATOM 525 C CA . THR A 1 65 ? 0.349 -18.834 22.306 1.00 32.50 65 THR A CA 1
ATOM 526 C C . THR A 1 65 ? -0.834 -18.079 22.847 1.00 32.50 65 THR A C 1
ATOM 528 O O . THR A 1 65 ? -0.572 -16.994 23.355 1.00 32.50 65 THR A O 1
ATOM 531 N N . GLU A 1 66 ? -2.041 -18.601 22.639 1.00 33.34 66 GLU A N 1
ATOM 532 C CA . GLU A 1 66 ? -3.381 -18.043 22.867 1.00 33.34 66 GLU A CA 1
ATOM 533 C C . GLU A 1 66 ? -3.583 -17.275 24.198 1.00 33.34 66 GLU A C 1
ATOM 535 O O . GLU A 1 66 ? -4.542 -17.478 24.935 1.00 33.34 66 GLU A O 1
ATOM 540 N N . SER A 1 67 ? -2.725 -16.318 24.531 1.00 32.88 67 SER A N 1
ATOM 541 C CA . SER A 1 67 ? -3.053 -15.163 25.327 1.00 32.88 67 SER A CA 1
ATOM 542 C C . SER A 1 67 ? -3.762 -14.237 24.353 1.00 32.88 67 SER A C 1
ATOM 544 O O . SER A 1 67 ? -3.123 -13.380 23.752 1.00 32.88 67 SER A O 1
ATOM 546 N N . ASN A 1 68 ? -5.022 -14.573 24.057 1.00 37.34 68 ASN A N 1
ATOM 547 C CA . ASN A 1 68 ? -6.238 -13.762 24.194 1.00 37.34 68 ASN A CA 1
ATOM 548 C C . ASN A 1 68 ? -6.153 -12.218 24.110 1.00 37.34 68 ASN A C 1
ATOM 550 O O . ASN A 1 68 ? -7.101 -11.558 24.519 1.00 37.34 68 ASN A O 1
ATOM 554 N N . ASN A 1 69 ? -5.075 -11.629 23.610 1.00 40.03 69 ASN A N 1
ATOM 555 C CA . ASN A 1 69 ? -4.971 -10.207 23.357 1.00 40.03 69 ASN A CA 1
ATOM 556 C C . ASN A 1 69 ? -5.711 -9.974 22.048 1.00 40.03 69 ASN A C 1
ATOM 558 O O . ASN A 1 69 ? -5.306 -10.504 21.012 1.00 40.03 69 ASN A O 1
ATOM 562 N N . VAL A 1 70 ? -6.791 -9.205 22.103 1.00 48.97 70 VAL A N 1
ATOM 563 C CA . VAL A 1 70 ? -7.321 -8.558 20.907 1.00 48.97 70 VAL A CA 1
ATOM 564 C C . VAL A 1 70 ? -6.157 -7.752 20.324 1.00 48.97 70 VAL A C 1
ATOM 566 O O . VAL A 1 70 ? -5.631 -6.861 20.985 1.00 48.97 70 VAL A O 1
ATOM 569 N N . THR A 1 71 ? -5.639 -8.159 19.168 1.00 64.62 71 THR A N 1
ATOM 570 C CA . THR A 1 71 ? -4.571 -7.423 18.489 1.00 64.62 71 THR A CA 1
ATOM 571 C C . THR A 1 71 ? -5.225 -6.331 17.668 1.00 64.62 71 THR A C 1
ATOM 573 O O . THR A 1 71 ? -6.005 -6.649 16.770 1.00 64.62 71 THR A O 1
ATOM 576 N N . ASN A 1 72 ? -4.930 -5.073 17.994 1.00 80.69 72 ASN A N 1
ATOM 577 C CA . ASN A 1 72 ? -5.313 -3.951 17.147 1.00 80.69 72 ASN A CA 1
ATOM 578 C C . ASN A 1 72 ? -4.652 -4.145 15.785 1.00 80.69 72 ASN A C 1
ATOM 580 O O . ASN A 1 72 ? -3.468 -4.473 15.721 1.00 80.69 72 ASN A O 1
ATOM 584 N N . GLN A 1 73 ? -5.441 -4.005 14.733 1.00 90.56 73 GLN A N 1
ATOM 585 C CA . GLN A 1 73 ? -5.006 -4.172 13.351 1.00 90.56 73 GLN A CA 1
ATOM 586 C C . GLN A 1 73 ? -5.325 -2.906 12.567 1.00 90.56 73 GLN A C 1
ATOM 588 O O . GLN A 1 73 ? -6.233 -2.153 12.937 1.00 90.56 73 GLN A O 1
ATOM 593 N N . LEU A 1 74 ? -4.655 -2.717 11.439 1.00 95.94 74 LEU A N 1
ATOM 594 C CA . LEU A 1 74 ? -5.056 -1.686 10.493 1.00 95.94 74 LEU A CA 1
ATOM 595 C C . LEU A 1 74 ? -6.424 -2.021 9.860 1.00 95.94 74 LEU A C 1
ATOM 597 O O . LEU A 1 74 ? -6.767 -3.200 9.653 1.00 95.94 74 LEU A O 1
ATOM 601 N N . PRO A 1 75 ? -7.234 -1.005 9.506 1.00 96.19 75 PRO A N 1
ATOM 602 C CA . PRO A 1 75 ? -8.437 -1.205 8.705 1.00 96.19 75 PRO A CA 1
ATOM 603 C C . PRO A 1 75 ? -8.139 -1.934 7.394 1.00 96.19 75 PRO A C 1
ATOM 605 O O . PRO A 1 75 ? -8.789 -2.944 7.106 1.00 96.19 75 PRO A O 1
ATOM 608 N N . TYR A 1 76 ? -7.100 -1.498 6.676 1.00 98.06 76 TYR A N 1
ATOM 609 C CA . TYR A 1 76 ? -6.620 -2.097 5.432 1.00 98.06 76 TYR A CA 1
ATOM 610 C C . TYR A 1 76 ? -5.114 -2.375 5.493 1.00 98.06 76 TYR A C 1
ATOM 612 O O . TYR A 1 76 ? -4.376 -1.576 6.068 1.00 98.06 76 TYR A O 1
ATOM 620 N N . PRO A 1 77 ? -4.640 -3.481 4.896 1.00 98.25 77 PRO A N 1
ATOM 621 C CA . PRO A 1 77 ? -3.232 -3.818 4.903 1.00 98.25 77 PRO A CA 1
ATOM 622 C C . PRO A 1 77 ? -2.444 -2.941 3.925 1.00 98.25 77 PRO A C 1
ATOM 624 O O . PRO A 1 77 ? -2.944 -2.566 2.861 1.00 98.25 77 PRO A O 1
ATOM 627 N N . ILE A 1 78 ? -1.187 -2.666 4.262 1.00 98.88 78 ILE A N 1
ATOM 628 C CA . ILE A 1 78 ? -0.263 -1.886 3.430 1.00 98.88 78 ILE A CA 1
ATOM 629 C C . ILE A 1 78 ? 0.571 -2.829 2.559 1.00 98.88 78 ILE A C 1
ATOM 631 O O . ILE A 1 78 ? 1.133 -3.803 3.053 1.00 98.88 78 ILE A O 1
ATOM 635 N N . ILE A 1 79 ? 0.717 -2.530 1.274 1.00 98.94 79 ILE A N 1
ATOM 636 C CA . ILE A 1 79 ? 1.635 -3.217 0.366 1.00 98.94 79 ILE A CA 1
ATOM 637 C C . ILE A 1 79 ? 2.786 -2.269 0.036 1.00 98.94 79 ILE A C 1
ATOM 639 O O . ILE A 1 79 ? 2.601 -1.271 -0.661 1.00 98.94 79 ILE A O 1
ATOM 643 N N . PHE A 1 80 ? 3.984 -2.599 0.517 1.00 98.94 80 PHE A N 1
ATOM 644 C CA . PHE A 1 80 ? 5.196 -1.853 0.194 1.00 98.94 80 PHE A CA 1
ATOM 645 C C . PHE A 1 80 ? 5.855 -2.381 -1.083 1.00 98.94 80 PHE A C 1
ATOM 647 O O . PHE A 1 80 ? 6.077 -3.589 -1.235 1.00 98.94 80 PHE A O 1
ATOM 654 N N . ILE A 1 81 ? 6.211 -1.455 -1.974 1.00 98.88 81 ILE A N 1
ATOM 655 C CA . ILE A 1 81 ? 6.739 -1.726 -3.315 1.00 98.88 81 ILE A CA 1
ATOM 656 C C . ILE A 1 81 ? 8.060 -0.967 -3.468 1.00 98.88 81 ILE A C 1
ATOM 658 O O . ILE A 1 81 ? 8.140 0.233 -3.192 1.00 98.88 81 ILE A O 1
ATOM 662 N N . HIS A 1 82 ? 9.131 -1.671 -3.832 1.00 98.31 82 HIS A N 1
ATOM 663 C CA . HIS A 1 82 ? 10.466 -1.082 -3.965 1.00 98.31 82 HIS A CA 1
ATOM 664 C C . HIS A 1 82 ? 10.716 -0.514 -5.370 1.00 98.31 82 HIS A C 1
ATOM 666 O O . HIS A 1 82 ? 10.007 -0.835 -6.319 1.00 98.31 82 HIS A O 1
ATOM 672 N N . GLY A 1 83 ? 11.758 0.310 -5.494 1.00 96.38 83 GLY A N 1
ATOM 673 C CA . GLY A 1 83 ? 12.183 0.910 -6.758 1.00 96.38 83 GLY A CA 1
ATOM 674 C C . GLY A 1 83 ? 13.171 0.083 -7.586 1.00 96.38 83 GLY A C 1
ATOM 675 O O . GLY A 1 83 ? 13.470 -1.075 -7.283 1.00 96.38 83 GLY A O 1
ATOM 676 N N . LEU A 1 84 ? 13.712 0.740 -8.614 1.00 95.00 84 LEU A N 1
ATOM 677 C CA . LEU A 1 84 ? 14.690 0.207 -9.566 1.00 95.00 84 LEU A CA 1
ATOM 678 C C . LEU A 1 84 ? 15.959 -0.295 -8.882 1.00 95.00 84 LEU A C 1
ATOM 680 O O . LEU A 1 84 ? 16.505 0.384 -8.013 1.00 95.00 84 LEU A O 1
ATOM 684 N N . SER A 1 85 ? 16.442 -1.466 -9.312 1.00 93.00 85 SER A N 1
ATOM 685 C CA . SER A 1 85 ? 17.701 -2.060 -8.832 1.00 93.00 85 SER A CA 1
ATOM 686 C C . SER A 1 85 ? 17.772 -2.166 -7.295 1.00 93.00 85 SER A C 1
ATOM 688 O O . SER A 1 85 ? 18.843 -2.109 -6.690 1.00 93.00 85 SER A O 1
ATOM 690 N N . SER A 1 86 ? 16.605 -2.300 -6.658 1.00 94.38 86 SER A N 1
ATOM 691 C CA . SER A 1 86 ? 16.408 -2.457 -5.215 1.00 94.38 86 SER A CA 1
ATOM 692 C C . SER A 1 86 ? 15.673 -3.770 -4.931 1.00 94.38 86 SER A C 1
ATOM 694 O O . SER A 1 86 ? 15.499 -4.595 -5.825 1.00 94.38 86 SER A O 1
ATOM 696 N N . ASN A 1 87 ? 15.263 -3.986 -3.684 1.00 96.06 87 ASN A N 1
ATOM 697 C CA . ASN A 1 87 ? 14.468 -5.130 -3.251 1.00 96.06 87 ASN A CA 1
ATOM 698 C C . ASN A 1 87 ? 13.597 -4.771 -2.046 1.00 96.06 87 ASN A C 1
ATOM 700 O O . ASN A 1 87 ? 13.715 -3.696 -1.453 1.00 96.06 87 ASN A O 1
ATOM 704 N N . HIS A 1 88 ? 12.761 -5.719 -1.627 1.00 97.00 88 HIS A N 1
ATOM 705 C CA . HIS A 1 88 ? 11.844 -5.551 -0.500 1.00 97.00 88 HIS A CA 1
ATOM 706 C C . HIS A 1 88 ? 12.499 -5.040 0.799 1.00 97.00 88 HIS A C 1
ATOM 708 O O . HIS 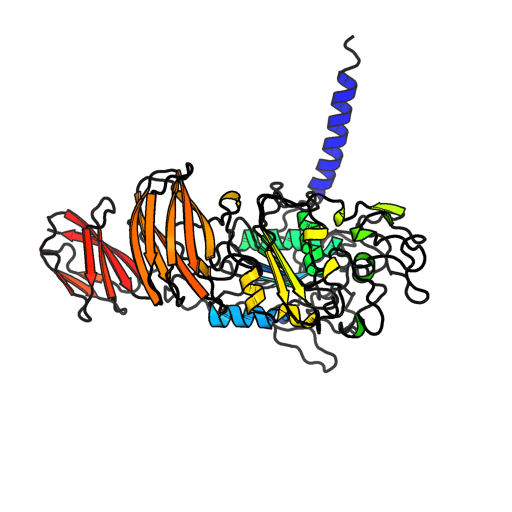A 1 88 ? 11.831 -4.424 1.627 1.00 97.00 88 HIS A O 1
ATOM 714 N N . SER A 1 89 ? 13.791 -5.314 1.027 1.00 97.00 89 SER A N 1
ATOM 715 C CA . SER A 1 89 ? 14.449 -4.979 2.295 1.00 97.00 89 SER A CA 1
ATOM 716 C C . SER A 1 89 ? 14.721 -3.486 2.472 1.00 97.00 89 SER A C 1
ATOM 718 O O . SER A 1 89 ? 15.008 -3.071 3.594 1.00 97.00 89 SER A O 1
ATOM 720 N N . THR A 1 90 ? 14.547 -2.677 1.418 1.00 97.12 90 THR A N 1
ATOM 721 C CA . THR A 1 90 ? 14.596 -1.206 1.493 1.00 97.12 90 THR A CA 1
ATOM 722 C C . THR A 1 90 ? 13.601 -0.642 2.513 1.00 97.12 90 THR A C 1
ATOM 724 O O . THR A 1 90 ? 13.853 0.395 3.122 1.00 97.12 90 THR A O 1
ATOM 727 N N . TRP A 1 91 ? 12.497 -1.353 2.756 1.00 98.38 91 TRP A N 1
ATOM 728 C CA . TRP A 1 91 ? 11.442 -0.951 3.685 1.00 98.38 91 TRP A CA 1
ATOM 729 C C . TRP A 1 91 ? 11.662 -1.415 5.126 1.00 98.38 91 TRP A C 1
ATOM 731 O O . TRP A 1 91 ? 10.907 -1.017 6.010 1.00 98.38 91 TRP A O 1
ATOM 741 N N . ASN A 1 92 ? 12.690 -2.229 5.398 1.00 98.06 92 ASN A N 1
ATOM 742 C CA . ASN A 1 92 ? 12.891 -2.805 6.729 1.00 98.06 92 ASN A CA 1
ATOM 743 C C . ASN A 1 92 ? 13.060 -1.740 7.814 1.00 98.06 92 ASN A C 1
ATOM 745 O O . ASN A 1 92 ? 12.495 -1.915 8.880 1.00 98.06 92 ASN A O 1
ATOM 749 N N . SER A 1 93 ? 13.764 -0.633 7.557 1.00 97.88 93 SER A N 1
ATOM 750 C CA . SER A 1 93 ? 13.909 0.440 8.552 1.00 97.88 93 SER A CA 1
ATOM 751 C C . SER A 1 93 ? 12.549 0.980 9.009 1.00 97.88 93 SER A C 1
ATOM 753 O O . SER A 1 93 ? 12.296 1.080 10.206 1.00 97.88 93 SER A O 1
ATOM 755 N N . THR A 1 94 ? 11.655 1.272 8.056 1.00 98.31 94 THR A N 1
ATOM 756 C CA . THR A 1 94 ? 10.299 1.752 8.354 1.00 98.31 94 THR A CA 1
ATOM 757 C C . THR A 1 94 ? 9.468 0.676 9.037 1.00 98.31 94 THR A C 1
ATOM 759 O O . THR A 1 94 ? 8.885 0.927 10.086 1.00 98.31 94 THR A O 1
ATOM 762 N N . THR A 1 95 ? 9.435 -0.545 8.510 1.00 98.25 95 THR A N 1
ATOM 763 C CA . THR A 1 95 ? 8.551 -1.567 9.078 1.00 98.25 95 THR A CA 1
ATOM 764 C C . THR A 1 95 ? 9.069 -2.186 10.372 1.00 98.25 95 THR A C 1
ATOM 766 O O . THR A 1 95 ? 8.271 -2.646 11.176 1.00 98.25 95 THR A O 1
ATOM 769 N N . ASP A 1 96 ? 10.379 -2.210 10.619 1.00 97.56 96 ASP A N 1
ATOM 770 C CA . ASP A 1 96 ? 10.935 -2.615 11.914 1.00 97.56 96 ASP A CA 1
ATOM 771 C C . ASP A 1 96 ? 10.566 -1.589 12.993 1.00 97.56 96 ASP A C 1
ATOM 773 O O . ASP A 1 96 ? 10.277 -1.973 14.123 1.00 97.56 96 ASP A O 1
ATOM 777 N N . TRP A 1 97 ? 10.522 -0.298 12.650 1.00 97.00 97 TRP A N 1
ATOM 778 C CA . TRP A 1 97 ? 9.990 0.731 13.541 1.00 97.00 97 TRP A CA 1
ATOM 779 C C . TRP A 1 97 ? 8.488 0.533 13.794 1.00 97.00 97 TRP A C 1
ATOM 781 O O . TRP A 1 97 ? 8.085 0.465 14.953 1.00 97.00 97 TRP A O 1
ATOM 791 N N . LEU A 1 98 ? 7.680 0.300 12.750 1.00 95.81 98 LEU A N 1
ATOM 792 C CA . LEU A 1 98 ? 6.244 0.011 12.900 1.00 95.81 98 LEU A CA 1
ATOM 793 C C . LEU A 1 98 ? 5.965 -1.234 13.766 1.00 95.81 98 LEU A C 1
ATOM 795 O O . LEU A 1 98 ? 5.061 -1.229 14.603 1.00 95.81 98 LEU A O 1
ATOM 799 N N . ASP A 1 99 ? 6.763 -2.292 13.602 1.00 93.94 99 ASP A N 1
ATOM 800 C CA . ASP A 1 99 ? 6.672 -3.510 14.412 1.00 93.94 99 ASP A CA 1
ATOM 801 C C . ASP A 1 99 ? 6.963 -3.240 15.896 1.00 93.94 99 ASP A C 1
ATOM 803 O O . ASP A 1 99 ? 6.378 -3.888 16.766 1.00 93.94 99 ASP A O 1
ATOM 807 N N . ASN A 1 100 ? 7.921 -2.356 16.187 1.00 92.56 100 ASN A N 1
ATOM 808 C CA . ASN A 1 100 ? 8.410 -2.110 17.543 1.00 92.56 100 ASN A CA 1
ATOM 809 C C . ASN A 1 100 ? 7.550 -1.089 18.295 1.00 92.56 100 ASN A C 1
ATOM 811 O O . ASN A 1 100 ? 7.253 -1.317 19.466 1.00 92.56 100 ASN A O 1
ATOM 815 N N . GLU A 1 101 ? 7.140 -0.007 17.632 1.00 91.00 101 GLU A N 1
ATOM 816 C CA . GLU A 1 101 ? 6.361 1.068 18.258 1.00 91.00 101 GLU A CA 1
ATOM 817 C C . GLU A 1 101 ? 4.867 0.732 18.325 1.00 91.00 101 GLU A C 1
ATOM 819 O O . GLU A 1 101 ? 4.239 0.884 19.372 1.00 91.00 101 GLU A O 1
ATOM 824 N N . TYR A 1 102 ? 4.304 0.202 17.236 1.00 90.69 102 TYR A N 1
ATOM 825 C CA . TYR A 1 102 ? 2.853 0.029 17.085 1.00 90.69 102 TYR A CA 1
ATOM 826 C C . TYR A 1 102 ? 2.413 -1.437 17.069 1.00 90.69 102 TYR A C 1
ATOM 828 O O . TYR A 1 102 ? 1.226 -1.738 17.010 1.00 90.69 102 TYR A O 1
ATOM 836 N N . ASN A 1 103 ? 3.358 -2.378 17.184 1.00 90.62 103 ASN A N 1
ATOM 837 C CA . ASN A 1 103 ? 3.098 -3.820 17.140 1.00 90.62 103 ASN A CA 1
ATOM 838 C C . ASN A 1 103 ? 2.431 -4.303 15.842 1.00 90.62 103 ASN A C 1
ATOM 840 O O . ASN A 1 103 ? 1.772 -5.349 15.870 1.00 90.62 103 ASN A O 1
ATOM 844 N N . LEU A 1 104 ? 2.637 -3.593 14.726 1.00 93.25 104 LEU A N 1
ATOM 845 C CA . LEU A 1 104 ? 2.117 -4.029 13.432 1.00 93.25 104 LEU A CA 1
ATOM 846 C C . LEU A 1 104 ? 2.699 -5.391 13.036 1.00 93.25 104 LEU A C 1
ATOM 848 O O . LEU A 1 104 ? 3.816 -5.775 13.403 1.00 93.25 104 LEU A O 1
ATOM 852 N N . ILE A 1 105 ? 1.902 -6.155 12.300 1.00 94.00 105 ILE A N 1
ATOM 853 C CA . ILE A 1 105 ? 2.190 -7.538 11.955 1.00 94.00 105 ILE A CA 1
ATOM 854 C C . ILE A 1 105 ? 2.629 -7.628 10.497 1.00 94.00 105 ILE A C 1
ATOM 856 O O . ILE A 1 105 ? 1.858 -7.378 9.572 1.00 94.00 105 ILE A O 1
ATOM 860 N N . PHE A 1 106 ? 3.856 -8.106 10.282 1.00 97.00 106 PHE A N 1
ATOM 861 C CA . PHE A 1 106 ? 4.309 -8.478 8.947 1.00 97.00 106 PHE A CA 1
ATOM 862 C C . PHE A 1 106 ? 3.549 -9.701 8.418 1.00 97.00 106 PHE A C 1
ATOM 864 O O . PHE A 1 106 ? 3.764 -10.828 8.877 1.00 97.00 106 PHE A O 1
ATOM 871 N N . GLY A 1 107 ? 2.703 -9.472 7.417 1.00 95.81 107 GLY A N 1
ATOM 872 C CA . GLY A 1 107 ? 1.876 -10.468 6.748 1.00 95.81 107 GLY A CA 1
ATOM 873 C C . GLY A 1 107 ? 2.647 -11.410 5.830 1.00 95.81 107 GLY A C 1
ATOM 874 O O . GLY A 1 107 ? 2.226 -12.547 5.633 1.00 95.81 107 GLY A O 1
ATOM 875 N N . GLY A 1 108 ? 3.799 -10.979 5.315 1.00 96.62 108 GLY A N 1
ATOM 876 C CA . GLY A 1 108 ? 4.688 -11.784 4.480 1.00 96.62 108 GLY A CA 1
ATOM 877 C C . GLY A 1 108 ? 5.093 -11.089 3.184 1.00 96.62 108 GLY A C 1
ATOM 878 O O . GLY A 1 108 ? 4.866 -9.895 2.990 1.00 96.62 108 GLY A O 1
ATOM 879 N N . ARG A 1 109 ? 5.754 -11.846 2.305 1.00 97.38 109 ARG A N 1
ATOM 880 C CA . ARG A 1 109 ? 6.330 -11.339 1.056 1.00 97.38 109 ARG A CA 1
ATOM 881 C C . ARG A 1 109 ? 5.857 -12.156 -0.137 1.00 97.38 109 ARG A C 1
ATOM 883 O O . ARG A 1 109 ? 5.879 -13.387 -0.083 1.00 97.38 109 ARG A O 1
ATOM 890 N N . LEU A 1 110 ? 5.497 -11.453 -1.203 1.00 97.62 110 LEU A N 1
ATOM 891 C CA . LEU A 1 110 ? 5.230 -12.003 -2.524 1.00 97.62 110 LEU A CA 1
ATOM 892 C C . LEU A 1 110 ? 6.431 -11.715 -3.429 1.00 97.62 110 LEU A C 1
ATOM 894 O O . LEU A 1 110 ? 6.893 -10.579 -3.519 1.00 97.62 110 LEU A O 1
ATOM 898 N N . ASP A 1 111 ? 6.962 -12.769 -4.044 1.00 98.38 111 ASP A N 1
ATOM 899 C CA . ASP A 1 111 ? 8.186 -12.745 -4.843 1.00 98.38 111 ASP A CA 1
ATOM 900 C C . ASP A 1 111 ? 7.831 -13.025 -6.313 1.00 98.38 111 ASP A C 1
ATOM 902 O O . ASP A 1 111 ? 7.300 -14.100 -6.619 1.00 98.38 111 ASP A O 1
ATOM 906 N N . TYR A 1 112 ? 8.147 -12.079 -7.201 1.00 98.44 112 TYR A N 1
ATOM 907 C CA . TYR A 1 112 ? 7.894 -12.159 -8.641 1.00 98.44 112 TYR A CA 1
ATOM 908 C C . TYR A 1 112 ? 9.187 -11.993 -9.432 1.00 98.44 112 TYR A C 1
ATOM 910 O O . TYR A 1 112 ? 9.934 -11.044 -9.205 1.00 98.44 112 TYR A O 1
ATOM 918 N N . CYS A 1 113 ? 9.422 -12.902 -10.373 1.00 98.38 113 CYS A N 1
ATOM 919 C CA . CYS A 1 113 ? 10.398 -12.711 -11.439 1.00 98.38 113 CYS A CA 1
ATOM 920 C C . CYS A 1 113 ? 9.660 -12.153 -12.663 1.00 98.38 113 CYS A C 1
ATOM 922 O O . CYS A 1 113 ? 8.638 -12.729 -13.027 1.00 98.38 113 CYS A O 1
ATOM 924 N N . LEU A 1 114 ? 10.125 -11.038 -13.228 1.00 98.12 114 LEU A N 1
ATOM 925 C CA . LEU A 1 114 ? 9.434 -10.260 -14.266 1.00 98.12 114 LEU A CA 1
ATOM 926 C C . LEU A 1 114 ? 10.034 -10.398 -15.671 1.00 98.12 114 LEU A 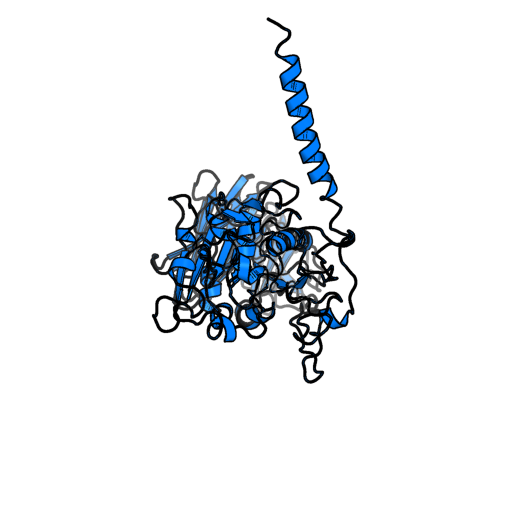C 1
ATOM 928 O O . LEU A 1 114 ? 9.478 -9.833 -16.599 1.00 98.12 114 LEU A O 1
ATOM 932 N N . ASP A 1 115 ? 11.125 -11.151 -15.816 1.00 96.88 115 ASP A N 1
ATOM 933 C CA . ASP A 1 115 ? 11.734 -11.531 -17.103 1.00 96.88 115 ASP A CA 1
ATOM 934 C C . ASP A 1 115 ? 12.004 -13.048 -17.119 1.00 96.88 115 ASP A C 1
ATOM 936 O O . ASP A 1 115 ? 13.101 -13.527 -17.415 1.00 96.88 115 ASP A O 1
ATOM 940 N N . PHE A 1 116 ? 11.042 -13.823 -16.613 1.00 97.50 116 PHE A N 1
ATOM 941 C CA . PHE A 1 116 ? 11.183 -15.234 -16.250 1.00 97.50 116 PHE A CA 1
ATOM 942 C C . PHE A 1 116 ? 11.595 -16.148 -17.420 1.00 97.50 116 PHE A C 1
ATOM 944 O O . PHE A 1 116 ? 12.230 -17.184 -17.188 1.00 97.50 116 PHE A O 1
ATOM 951 N N . ASP A 1 117 ? 11.284 -15.772 -18.658 1.00 95.38 117 ASP A N 1
ATOM 952 C CA . ASP A 1 117 ? 11.728 -16.464 -19.870 1.00 95.38 117 ASP A CA 1
ATOM 953 C C . ASP A 1 117 ? 13.250 -16.342 -20.120 1.00 95.38 117 ASP A C 1
ATOM 955 O O . ASP A 1 117 ? 13.844 -17.194 -20.788 1.00 95.38 117 ASP A O 1
ATOM 959 N N . GLY A 1 118 ? 13.894 -15.348 -19.499 1.00 94.56 118 GLY A N 1
ATOM 960 C CA . GLY A 1 118 ? 15.313 -15.040 -19.599 1.00 94.56 118 GLY A CA 1
ATOM 961 C C . GLY A 1 118 ? 15.708 -14.242 -20.845 1.00 94.56 118 GLY A C 1
ATOM 962 O O . GLY A 1 118 ? 16.912 -14.118 -21.089 1.00 94.56 118 GLY A O 1
ATOM 963 N N . ASP A 1 119 ? 14.752 -13.725 -21.625 1.00 95.12 119 ASP A N 1
ATOM 964 C CA . ASP A 1 119 ? 15.008 -12.955 -22.846 1.00 95.12 119 ASP A CA 1
ATOM 965 C C . ASP A 1 119 ? 14.652 -11.472 -22.662 1.00 95.12 119 ASP A C 1
ATOM 967 O O . ASP A 1 119 ? 13.502 -11.055 -22.717 1.00 95.12 119 ASP A O 1
ATOM 971 N N . LEU A 1 120 ? 15.684 -10.643 -22.502 1.00 95.06 120 LEU A N 1
ATOM 972 C CA . LEU A 1 120 ? 15.536 -9.194 -22.329 1.00 95.06 120 LEU A CA 1
ATOM 973 C C . LEU A 1 120 ? 15.119 -8.461 -23.614 1.00 95.06 120 LEU A C 1
ATOM 975 O O . LEU A 1 120 ? 14.884 -7.257 -23.578 1.00 95.06 120 LEU A O 1
ATOM 979 N N . THR A 1 121 ? 15.106 -9.143 -24.763 1.00 94.38 121 THR A N 1
ATOM 980 C CA . THR A 1 121 ? 14.765 -8.539 -26.062 1.00 94.38 121 THR A CA 1
ATOM 981 C C . THR A 1 121 ? 13.285 -8.659 -26.410 1.00 94.38 121 THR A C 1
ATOM 983 O O . THR A 1 121 ? 12.834 -8.075 -27.396 1.00 94.38 121 THR A O 1
ATOM 986 N N . THR A 1 122 ? 12.525 -9.380 -25.587 1.00 92.19 122 THR A N 1
ATOM 987 C CA . THR A 1 122 ? 11.075 -9.531 -25.679 1.00 92.19 122 THR A CA 1
ATOM 988 C C . THR A 1 122 ? 10.392 -8.969 -24.436 1.00 92.19 122 THR A C 1
ATOM 990 O O . THR A 1 122 ? 11.011 -8.783 -23.390 1.00 92.19 122 THR A O 1
ATOM 993 N N . ALA A 1 123 ? 9.105 -8.639 -24.549 1.00 93.56 123 ALA A N 1
ATOM 994 C CA . ALA A 1 123 ? 8.285 -8.309 -23.392 1.00 93.56 123 ALA A CA 1
ATOM 995 C C . ALA A 1 123 ? 6.855 -8.800 -23.579 1.00 93.56 123 ALA A C 1
ATOM 997 O O . ALA A 1 123 ? 6.277 -8.690 -24.660 1.00 93.56 123 ALA A O 1
ATOM 998 N N . ASN A 1 124 ? 6.281 -9.325 -22.506 1.00 94.75 124 ASN A N 1
ATOM 999 C CA . ASN A 1 124 ? 4.872 -9.656 -22.402 1.00 94.75 124 ASN A CA 1
ATOM 1000 C C . ASN A 1 124 ? 4.382 -9.537 -20.950 1.00 94.75 124 ASN A C 1
ATOM 1002 O O . ASN A 1 124 ? 5.156 -9.466 -19.998 1.00 94.75 124 ASN A O 1
ATOM 1006 N N . GLY A 1 125 ? 3.063 -9.513 -20.784 1.00 92.75 125 GLY A N 1
ATOM 1007 C CA . GLY A 1 125 ? 2.396 -9.530 -19.481 1.00 92.75 125 GLY A CA 1
ATOM 1008 C C . GLY A 1 125 ? 1.971 -10.919 -18.997 1.00 92.75 125 GLY A C 1
ATOM 1009 O O . GLY A 1 125 ? 1.140 -11.008 -18.093 1.00 92.75 125 GLY A O 1
ATOM 1010 N N . ASN A 1 126 ? 2.447 -11.998 -19.624 1.00 93.88 126 ASN A N 1
ATOM 1011 C CA . ASN A 1 126 ? 1.920 -13.337 -19.375 1.00 93.88 126 ASN A CA 1
ATOM 1012 C C . ASN A 1 126 ? 2.505 -13.940 -18.097 1.00 93.88 126 ASN A C 1
ATOM 1014 O O . ASN A 1 126 ? 3.656 -13.695 -17.730 1.00 93.88 126 ASN A O 1
ATOM 1018 N N . PHE A 1 127 ? 1.711 -14.789 -17.444 1.00 93.94 127 PHE A N 1
ATOM 1019 C CA . PHE A 1 127 ? 2.121 -15.507 -16.242 1.00 93.94 127 PHE A CA 1
ATOM 1020 C C . PHE A 1 127 ? 2.515 -16.956 -16.542 1.00 93.94 127 PHE A C 1
ATOM 1022 O O . PHE A 1 127 ? 1.830 -17.680 -17.269 1.00 93.94 127 PHE A O 1
ATOM 1029 N N . TYR A 1 128 ? 3.563 -17.442 -15.874 1.00 93.31 128 TYR A N 1
ATOM 1030 C CA . TYR A 1 128 ? 3.816 -18.876 -15.728 1.00 93.31 128 TYR A CA 1
ATOM 1031 C C . TYR A 1 128 ? 2.527 -19.587 -15.244 1.00 93.31 128 TYR A C 1
ATOM 1033 O O . TYR A 1 128 ? 1.860 -19.087 -14.334 1.00 93.31 128 TYR A O 1
ATOM 1041 N N . PRO A 1 129 ? 2.164 -20.773 -15.784 1.00 92.81 129 PRO A N 1
ATOM 1042 C CA . PRO A 1 129 ? 2.968 -21.677 -16.612 1.00 92.81 129 PRO A CA 1
ATOM 1043 C C . PRO A 1 129 ? 2.833 -21.496 -18.128 1.00 92.81 129 PRO A C 1
ATOM 1045 O O . PRO A 1 129 ? 3.127 -22.443 -18.859 1.00 92.81 129 PRO A O 1
ATOM 1048 N N . GLU A 1 130 ? 2.373 -20.342 -18.610 1.00 91.62 130 GLU A N 1
ATOM 1049 C CA . GLU A 1 130 ? 2.384 -20.065 -20.047 1.00 91.62 130 GLU A CA 1
ATOM 1050 C C . GLU A 1 130 ? 3.817 -20.113 -20.613 1.00 91.62 130 GLU A C 1
ATOM 1052 O O . GLU A 1 130 ? 4.789 -19.752 -19.946 1.00 91.62 130 GLU A O 1
ATOM 1057 N N . GLU A 1 131 ? 3.958 -20.655 -21.824 1.00 92.12 131 GLU A N 1
ATOM 1058 C CA . GLU A 1 131 ? 5.251 -20.762 -22.503 1.00 92.12 131 GLU A CA 1
ATOM 1059 C C . GLU A 1 131 ? 5.721 -19.369 -22.935 1.00 92.12 131 GLU A C 1
ATOM 1061 O O . GLU A 1 131 ? 4.958 -18.632 -23.550 1.00 92.12 131 GLU A O 1
ATOM 1066 N N . GLY A 1 132 ? 6.967 -19.014 -22.606 1.00 93.12 132 GLY A N 1
ATOM 1067 C CA . GLY A 1 132 ? 7.506 -17.672 -22.863 1.00 93.12 132 GLY A CA 1
ATOM 1068 C C . GLY A 1 132 ? 6.968 -16.586 -21.925 1.00 93.12 132 GLY A C 1
ATOM 1069 O O . GLY A 1 132 ? 7.089 -15.414 -22.239 1.00 93.12 132 GLY A O 1
ATOM 1070 N N . ALA A 1 133 ? 6.342 -16.956 -20.803 1.00 94.81 133 ALA A N 1
ATOM 1071 C CA . ALA A 1 133 ? 5.858 -15.985 -19.831 1.00 94.81 133 ALA A CA 1
ATOM 1072 C C . ALA A 1 133 ? 6.997 -15.226 -19.144 1.00 94.81 133 ALA A C 1
ATOM 1074 O O . ALA A 1 133 ? 7.901 -15.842 -18.572 1.00 94.81 133 ALA A O 1
ATOM 1075 N N . ASP A 1 134 ? 6.858 -13.907 -19.090 1.00 96.75 134 ASP A N 1
ATOM 1076 C CA . ASP A 1 134 ? 7.790 -13.028 -18.387 1.00 96.75 134 ASP A CA 1
ATOM 1077 C C . ASP A 1 134 ? 7.546 -13.016 -16.880 1.00 96.75 134 ASP A C 1
ATOM 1079 O O . ASP A 1 134 ? 8.476 -12.859 -16.093 1.00 96.75 134 ASP A O 1
ATOM 1083 N N . ILE A 1 135 ? 6.302 -13.213 -16.441 1.00 97.69 135 ILE A N 1
ATOM 1084 C CA . ILE A 1 135 ? 5.947 -13.073 -15.031 1.00 97.69 135 ILE A CA 1
ATOM 1085 C C . ILE A 1 135 ? 5.828 -14.448 -14.376 1.00 97.69 135 ILE A C 1
ATOM 1087 O O . ILE A 1 135 ? 5.023 -15.298 -14.756 1.00 97.69 135 ILE A O 1
ATOM 1091 N N . ALA A 1 136 ? 6.591 -14.672 -13.311 1.00 96.94 136 ALA A N 1
ATOM 1092 C CA . ALA A 1 136 ? 6.449 -15.842 -12.455 1.00 96.94 136 ALA A CA 1
ATOM 1093 C C . ALA A 1 136 ? 6.339 -15.435 -10.987 1.00 96.94 136 ALA A C 1
ATOM 1095 O O . ALA A 1 136 ? 7.307 -14.972 -10.382 1.00 96.94 136 ALA A O 1
ATOM 1096 N N . ARG A 1 137 ? 5.172 -15.695 -10.384 1.00 96.12 137 ARG A N 1
ATOM 1097 C CA . ARG A 1 137 ? 5.005 -15.676 -8.927 1.00 96.12 137 ARG A CA 1
ATOM 1098 C C . ARG A 1 137 ? 5.573 -16.953 -8.329 1.00 96.12 137 ARG A C 1
ATOM 1100 O O . ARG A 1 137 ? 5.206 -18.049 -8.752 1.00 96.12 137 ARG A O 1
ATOM 1107 N N . PHE A 1 138 ? 6.401 -16.842 -7.299 1.00 96.25 138 PHE A N 1
ATOM 1108 C CA . PHE A 1 138 ? 6.919 -18.008 -6.582 1.00 96.25 138 PHE A CA 1
ATOM 1109 C C . PHE A 1 138 ? 6.117 -18.346 -5.325 1.00 96.25 138 PHE A C 1
ATOM 1111 O O . PHE A 1 138 ? 5.386 -17.520 -4.782 1.00 96.25 138 PHE A O 1
ATOM 1118 N N . GLU A 1 139 ? 6.274 -19.581 -4.837 1.00 92.94 139 GLU A N 1
ATOM 1119 C CA . GLU A 1 139 ? 5.712 -20.016 -3.553 1.00 92.94 139 GLU A CA 1
ATOM 1120 C C . GLU A 1 139 ? 6.031 -19.020 -2.423 1.00 92.94 139 GLU A C 1
ATOM 1122 O O . GLU A 1 139 ? 7.182 -18.616 -2.216 1.00 92.94 139 GLU A O 1
ATOM 1127 N N . TYR A 1 140 ? 5.001 -18.657 -1.664 1.00 91.50 140 TYR A N 1
ATOM 1128 C CA . TYR A 1 140 ? 5.035 -17.661 -0.597 1.00 91.50 140 TYR A CA 1
ATOM 1129 C C . TYR A 1 140 ? 4.526 -18.247 0.725 1.00 91.50 140 TYR A C 1
ATOM 1131 O O . TYR A 1 140 ? 3.944 -19.330 0.769 1.00 91.50 140 TYR A O 1
ATOM 1139 N N . ASN A 1 141 ? 4.741 -17.513 1.817 1.00 90.38 141 ASN A N 1
ATOM 1140 C CA . ASN A 1 141 ? 4.171 -17.815 3.127 1.00 90.38 141 ASN A CA 1
ATOM 1141 C C . ASN A 1 141 ? 3.557 -16.533 3.693 1.00 90.38 141 ASN A C 1
ATOM 1143 O O . ASN A 1 141 ? 4.294 -15.668 4.175 1.00 90.38 141 ASN A O 1
ATOM 1147 N N . LEU A 1 142 ? 2.234 -16.408 3.574 1.00 90.88 142 LEU A N 1
ATOM 1148 C CA . LEU A 1 142 ? 1.477 -15.265 4.076 1.00 90.88 142 LEU A CA 1
ATOM 1149 C C . LEU A 1 142 ? 0.610 -15.663 5.273 1.00 90.88 142 LEU A C 1
ATOM 1151 O O . LEU A 1 142 ? 0.162 -16.807 5.363 1.00 90.88 142 LEU A O 1
ATOM 1155 N N . ILE A 1 143 ? 0.351 -14.711 6.169 1.00 88.69 143 ILE A N 1
ATOM 1156 C CA . ILE A 1 143 ? -0.557 -14.887 7.309 1.00 88.69 143 ILE A CA 1
ATOM 1157 C C . ILE A 1 143 ? -1.803 -13.989 7.178 1.00 88.69 143 ILE A C 1
ATOM 1159 O O . ILE A 1 143 ? -1.666 -12.837 6.767 1.00 88.69 143 ILE A O 1
ATOM 1163 N N . PRO A 1 144 ? -3.007 -14.467 7.559 1.00 86.19 144 PRO A N 1
ATOM 1164 C CA . PRO A 1 144 ? -4.254 -13.705 7.396 1.00 86.19 144 PRO A CA 1
ATOM 1165 C C . PRO A 1 144 ? -4.328 -12.386 8.169 1.00 86.19 144 PRO A C 1
ATOM 1167 O O . PRO A 1 144 ? -4.927 -11.428 7.700 1.00 86.19 144 PRO A O 1
ATOM 1170 N N . ASN A 1 145 ? -3.697 -12.315 9.342 1.00 85.81 145 ASN A N 1
ATOM 1171 C CA . ASN A 1 1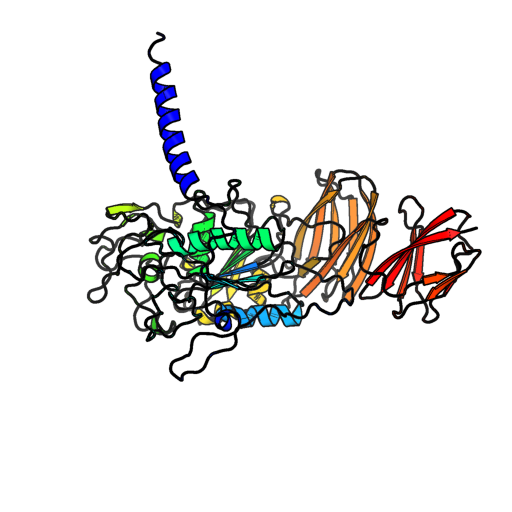45 ? -3.759 -11.143 10.222 1.00 85.81 145 ASN A CA 1
ATOM 1172 C C . ASN A 1 145 ? -2.573 -10.185 9.998 1.00 85.81 145 ASN A C 1
ATOM 1174 O O . ASN A 1 145 ? -2.055 -9.621 10.956 1.00 85.81 145 ASN A O 1
ATOM 1178 N N . GLY A 1 146 ? -2.060 -10.099 8.770 1.00 92.81 146 GLY A N 1
ATOM 1179 C CA . GLY A 1 146 ? -0.972 -9.186 8.427 1.00 92.81 146 GLY A CA 1
ATOM 1180 C C . GLY A 1 146 ? -1.467 -7.754 8.237 1.00 92.81 146 GLY A C 1
ATOM 1181 O O . GLY A 1 146 ? -2.382 -7.531 7.449 1.00 92.81 146 GLY A O 1
ATOM 1182 N N . ASP A 1 147 ? -0.824 -6.795 8.902 1.00 97.12 147 ASP A N 1
ATOM 1183 C CA . ASP A 1 147 ? -1.063 -5.357 8.720 1.00 97.12 147 ASP A CA 1
ATOM 1184 C C . ASP A 1 147 ? -0.321 -4.808 7.500 1.00 97.12 147 ASP A C 1
ATOM 1186 O O . ASP A 1 147 ? -0.744 -3.833 6.886 1.00 97.12 147 ASP A O 1
ATOM 1190 N N . TYR A 1 148 ? 0.795 -5.430 7.119 1.00 98.56 148 TYR A N 1
ATOM 1191 C CA . TYR A 1 148 ? 1.520 -5.037 5.918 1.00 98.56 148 TYR A CA 1
ATOM 1192 C C . TYR A 1 148 ? 2.240 -6.200 5.241 1.00 98.56 148 TYR A C 1
ATOM 1194 O O . TYR A 1 148 ? 2.597 -7.206 5.857 1.00 98.56 148 TYR A O 1
ATOM 1202 N N . PHE A 1 149 ? 2.489 -6.027 3.950 1.00 98.75 149 PHE A N 1
ATOM 1203 C CA . PHE A 1 149 ? 3.059 -7.006 3.041 1.00 98.75 149 PHE A CA 1
ATOM 1204 C C . PHE A 1 149 ? 4.122 -6.355 2.168 1.00 98.75 149 PHE A C 1
ATOM 1206 O O . PHE A 1 149 ? 4.138 -5.143 1.953 1.00 98.75 149 PHE A O 1
ATOM 1213 N N . TYR A 1 150 ? 5.010 -7.190 1.645 1.00 98.75 150 TYR A N 1
ATOM 1214 C CA . TYR A 1 150 ? 6.026 -6.783 0.688 1.00 98.75 150 TYR A CA 1
ATOM 1215 C C . TYR A 1 150 ? 5.776 -7.410 -0.670 1.00 98.75 150 TYR A C 1
ATOM 1217 O O . TYR A 1 150 ? 5.501 -8.609 -0.759 1.00 98.75 150 TYR A O 1
ATOM 1225 N N . ILE A 1 151 ? 6.003 -6.623 -1.714 1.00 98.44 151 ILE A N 1
ATOM 1226 C CA . ILE A 1 151 ? 6.268 -7.142 -3.051 1.00 98.44 151 ILE A CA 1
ATOM 1227 C C . ILE A 1 151 ? 7.766 -7.049 -3.317 1.00 98.44 151 ILE A C 1
ATOM 1229 O O . ILE A 1 151 ? 8.434 -6.093 -2.915 1.00 98.44 151 ILE A O 1
ATOM 1233 N N . ASN A 1 152 ? 8.300 -8.074 -3.970 1.00 98.56 152 ASN A N 1
ATOM 1234 C CA . ASN A 1 152 ? 9.691 -8.131 -4.370 1.00 98.56 152 ASN A CA 1
ATOM 1235 C C . ASN A 1 152 ? 9.816 -8.552 -5.831 1.00 98.56 152 ASN A C 1
ATOM 1237 O O . ASN A 1 152 ? 9.367 -9.637 -6.201 1.00 98.56 152 ASN A O 1
ATOM 1241 N N . PHE A 1 153 ? 10.485 -7.712 -6.610 1.00 98.56 153 PHE A N 1
ATOM 1242 C CA . PHE A 1 153 ? 10.832 -7.953 -8.007 1.00 98.56 153 PHE A CA 1
ATOM 1243 C C . PHE A 1 153 ? 12.297 -8.369 -8.180 1.00 98.56 153 PHE A C 1
ATOM 1245 O O . PHE A 1 153 ? 12.696 -8.797 -9.256 1.00 98.56 153 PHE A O 1
ATOM 1252 N N . ASP A 1 154 ? 13.119 -8.282 -7.129 1.00 97.81 154 ASP A N 1
ATOM 1253 C CA . ASP A 1 154 ? 14.507 -8.767 -7.137 1.00 97.81 154 ASP A CA 1
ATOM 1254 C C . ASP A 1 154 ? 14.542 -10.280 -6.904 1.00 97.81 154 ASP A C 1
ATOM 1256 O O . ASP A 1 154 ? 14.886 -10.774 -5.820 1.00 97.81 154 ASP A O 1
ATOM 1260 N N . VAL A 1 155 ? 14.055 -11.006 -7.908 1.00 98.25 155 VAL A N 1
ATOM 1261 C CA . VAL A 1 155 ? 13.848 -12.451 -7.885 1.00 98.25 155 VAL A CA 1
ATOM 1262 C C . VAL A 1 155 ? 14.388 -13.048 -9.175 1.00 98.25 155 VAL A C 1
ATOM 1264 O O . VAL A 1 155 ? 14.008 -12.634 -10.266 1.00 98.25 155 VAL A O 1
ATOM 1267 N N . GLY A 1 156 ? 15.278 -14.029 -9.045 1.00 97.50 156 GLY A N 1
ATOM 1268 C CA . GLY A 1 156 ? 15.852 -14.723 -10.191 1.00 97.50 156 GLY A CA 1
ATOM 1269 C C . GLY A 1 156 ? 14.918 -15.763 -10.806 1.00 97.50 156 GLY A C 1
ATOM 1270 O O . GLY A 1 156 ? 13.915 -16.157 -10.207 1.00 97.50 156 GLY A O 1
ATOM 1271 N N . ILE A 1 157 ? 15.306 -16.283 -11.972 1.00 96.50 157 ILE A N 1
ATOM 1272 C CA . ILE A 1 157 ? 14.545 -17.292 -12.738 1.00 96.50 157 ILE A CA 1
ATOM 1273 C C . ILE A 1 157 ? 14.272 -18.566 -11.906 1.00 96.50 157 ILE A C 1
ATOM 1275 O O . ILE A 1 157 ? 13.251 -19.234 -12.060 1.00 96.50 157 ILE A O 1
ATOM 1279 N N . ASP A 1 158 ? 15.148 -18.921 -10.967 1.00 95.81 158 ASP A N 1
ATOM 1280 C CA . ASP A 1 158 ? 14.971 -20.066 -10.062 1.00 95.81 158 ASP A CA 1
ATOM 1281 C C . ASP A 1 158 ? 14.170 -19.751 -8.779 1.00 95.81 158 ASP A C 1
ATOM 1283 O O . ASP A 1 158 ? 14.000 -20.623 -7.919 1.00 95.81 158 ASP A O 1
ATOM 1287 N N . GLY A 1 159 ? 13.684 -18.517 -8.625 1.00 96.81 159 GLY A N 1
ATOM 1288 C CA . GLY A 1 159 ? 12.989 -18.033 -7.431 1.00 96.81 159 GLY A CA 1
ATOM 1289 C C . GLY A 1 159 ? 13.919 -17.585 -6.308 1.00 96.81 159 GLY A C 1
ATOM 1290 O O . GLY A 1 159 ? 13.463 -17.382 -5.173 1.00 96.81 159 GLY A O 1
ATOM 1291 N N . SER A 1 160 ? 15.219 -17.462 -6.595 1.00 97.38 160 SER A N 1
ATOM 1292 C CA . SER A 1 160 ? 16.194 -16.907 -5.664 1.00 97.38 160 SER A CA 1
ATOM 1293 C C . SER A 1 160 ? 15.919 -15.433 -5.380 1.00 97.38 160 SER A C 1
ATOM 1295 O O . SER A 1 160 ? 15.604 -14.670 -6.279 1.00 97.38 160 SER A O 1
ATOM 1297 N N . VAL A 1 161 ? 16.033 -15.024 -4.115 1.00 97.38 161 VAL A N 1
ATOM 1298 C CA . VAL A 1 161 ? 15.769 -13.639 -3.685 1.00 97.38 161 VAL A CA 1
ATOM 1299 C C . VAL A 1 161 ? 17.075 -12.857 -3.640 1.00 97.38 161 VAL A C 1
ATOM 1301 O O . VAL A 1 161 ? 18.008 -13.280 -2.953 1.00 97.38 161 VAL A O 1
ATOM 1304 N N . SER A 1 162 ? 17.134 -11.725 -4.332 1.00 95.25 162 SER A N 1
ATOM 1305 C CA . SER A 1 162 ? 18.333 -10.895 -4.490 1.00 95.25 162 SER A CA 1
ATOM 1306 C C . SER A 1 162 ? 19.553 -11.648 -5.026 1.00 95.25 162 SER A C 1
ATOM 1308 O O . SER A 1 162 ? 20.599 -11.685 -4.364 1.00 95.25 162 SER A O 1
ATOM 1310 N N . PRO A 1 163 ? 19.443 -12.305 -6.199 1.00 95.00 163 PRO A N 1
ATOM 1311 C CA . PRO A 1 163 ? 20.596 -12.915 -6.846 1.00 95.00 163 PRO A CA 1
ATOM 1312 C C . PRO A 1 163 ? 21.640 -11.839 -7.197 1.00 95.00 163 PRO A C 1
ATOM 1314 O O . PRO A 1 163 ? 21.290 -10.803 -7.763 1.00 95.00 163 PRO A O 1
ATOM 1317 N N . PRO A 1 164 ? 22.939 -12.061 -6.915 1.00 91.75 164 PRO A N 1
ATOM 1318 C CA . PRO A 1 164 ? 23.967 -11.100 -7.301 1.00 91.75 164 PRO A CA 1
ATOM 1319 C C . PRO A 1 164 ? 23.986 -10.938 -8.824 1.00 91.75 164 PRO A C 1
ATOM 1321 O O . PRO A 1 164 ? 23.702 -11.892 -9.542 1.00 91.75 164 PRO A O 1
ATOM 1324 N N . ILE A 1 165 ? 24.389 -9.767 -9.319 1.00 87.88 165 ILE A N 1
ATOM 1325 C CA . ILE A 1 165 ? 24.398 -9.452 -10.761 1.00 87.88 165 ILE A CA 1
ATOM 1326 C C . ILE A 1 165 ? 25.256 -10.411 -11.604 1.00 87.88 165 ILE A C 1
ATOM 1328 O O . ILE A 1 165 ? 25.059 -10.559 -12.800 1.00 87.88 165 ILE A O 1
ATOM 1332 N N . THR A 1 166 ? 26.217 -11.095 -10.979 1.00 88.88 166 THR A N 1
ATOM 1333 C CA . THR A 1 166 ? 27.063 -12.110 -11.622 1.00 88.88 166 THR A CA 1
ATOM 1334 C C . THR A 1 166 ? 26.420 -13.499 -11.677 1.00 88.88 166 THR A C 1
ATOM 1336 O O . THR A 1 166 ? 27.002 -14.423 -12.246 1.00 88.88 166 THR A O 1
ATOM 1339 N N . SER A 1 167 ? 25.259 -13.683 -11.044 1.00 91.88 167 SER A N 1
ATOM 1340 C CA . SER A 1 167 ? 24.516 -14.939 -11.052 1.00 91.88 167 SER A CA 1
ATOM 1341 C C . SER A 1 167 ? 23.843 -15.141 -12.408 1.00 91.88 167 SER A C 1
ATOM 1343 O O . SER A 1 167 ? 23.159 -14.232 -12.865 1.00 91.88 167 SER A O 1
ATOM 1345 N N . PRO A 1 168 ? 23.892 -16.350 -12.997 1.00 92.06 168 PRO A N 1
ATOM 1346 C CA . PRO A 1 168 ? 23.111 -16.659 -14.196 1.00 92.06 168 PRO A CA 1
ATOM 1347 C C . PRO A 1 168 ? 21.596 -16.663 -13.937 1.00 92.06 168 PRO A C 1
ATOM 1349 O O . PRO A 1 168 ? 20.822 -16.787 -14.873 1.00 92.06 168 PRO A O 1
ATOM 1352 N N . GLN A 1 169 ? 21.177 -16.593 -12.668 1.00 94.94 169 GLN A N 1
ATOM 1353 C CA . GLN A 1 169 ? 19.770 -16.475 -12.287 1.00 94.94 169 GLN A CA 1
ATOM 1354 C C . GLN A 1 169 ? 19.298 -15.021 -12.237 1.00 94.94 169 GLN A C 1
ATOM 1356 O O . GLN A 1 169 ? 18.098 -14.800 -12.129 1.00 94.94 169 GLN A O 1
ATOM 1361 N N . ASN A 1 170 ? 20.215 -14.045 -12.256 1.00 94.25 170 ASN A N 1
ATOM 1362 C CA . ASN A 1 170 ? 19.849 -12.637 -12.321 1.00 94.25 170 ASN A CA 1
ATOM 1363 C C . ASN A 1 170 ? 19.557 -12.277 -13.782 1.00 94.25 170 ASN A C 1
ATOM 1365 O O . ASN A 1 170 ? 20.445 -12.309 -14.628 1.00 94.25 170 ASN A O 1
ATOM 1369 N N . ASN A 1 171 ? 18.299 -11.960 -14.042 1.00 94.75 171 ASN A N 1
ATOM 1370 C CA . ASN A 1 171 ? 17.744 -11.590 -15.336 1.00 94.75 171 ASN A CA 1
ATOM 1371 C C . ASN A 1 171 ? 17.189 -10.162 -15.316 1.00 94.75 171 ASN A C 1
ATOM 1373 O O . ASN A 1 171 ? 16.249 -9.876 -16.034 1.00 94.75 171 ASN A O 1
ATOM 1377 N N . LEU A 1 172 ? 17.720 -9.288 -14.455 1.00 95.94 172 LEU A N 1
ATOM 1378 C CA . LEU A 1 172 ? 17.284 -7.893 -14.332 1.00 95.94 172 LEU A CA 1
ATOM 1379 C C . LEU A 1 172 ? 15.799 -7.702 -13.967 1.00 95.94 172 LEU A C 1
ATOM 1381 O O . LEU A 1 172 ? 15.269 -6.617 -14.154 1.00 95.94 172 LEU A O 1
ATOM 1385 N N . SER A 1 173 ? 15.157 -8.690 -13.335 1.00 97.88 173 SER A N 1
ATOM 1386 C CA . SER A 1 173 ? 13.737 -8.633 -12.949 1.00 97.88 173 SER A CA 1
ATOM 1387 C C . SER A 1 173 ? 13.332 -7.382 -12.139 1.00 97.88 173 SER A C 1
ATOM 1389 O O . SER A 1 173 ? 12.242 -6.846 -12.315 1.00 97.88 173 SER A O 1
ATOM 1391 N N . ASN A 1 174 ? 14.200 -6.842 -11.273 1.00 96.88 174 ASN A N 1
ATOM 1392 C CA . ASN A 1 174 ? 13.946 -5.582 -10.546 1.00 96.88 174 ASN A CA 1
ATOM 1393 C C . ASN A 1 174 ? 14.250 -4.306 -11.358 1.00 96.88 174 ASN A C 1
ATOM 1395 O O . ASN A 1 174 ? 14.278 -3.201 -10.804 1.00 96.88 174 ASN A O 1
ATOM 1399 N N . GLN A 1 175 ? 14.519 -4.472 -12.646 1.00 97.06 175 GLN A N 1
ATOM 1400 C CA . GLN A 1 175 ? 14.720 -3.447 -13.665 1.00 97.06 175 GLN A CA 1
ATOM 1401 C C . GLN A 1 175 ? 13.853 -3.708 -14.906 1.00 97.06 175 GLN A C 1
ATOM 1403 O O . GLN A 1 175 ? 14.016 -3.024 -15.913 1.00 97.06 175 GLN A O 1
ATOM 1408 N N . ALA A 1 176 ? 12.923 -4.663 -14.825 1.00 97.88 176 ALA A N 1
ATOM 1409 C CA . ALA A 1 176 ? 11.942 -4.947 -15.860 1.00 97.88 176 ALA A CA 1
ATOM 1410 C C . ALA A 1 176 ? 10.957 -3.783 -16.047 1.00 97.88 176 ALA A C 1
ATOM 1412 O O . ALA A 1 176 ? 10.805 -2.928 -15.162 1.00 97.88 176 ALA A O 1
ATOM 1413 N N . ALA A 1 177 ? 10.244 -3.792 -17.175 1.00 98.25 177 ALA A N 1
ATOM 1414 C CA . ALA A 1 177 ? 9.289 -2.750 -17.540 1.00 98.25 177 ALA A CA 1
ATOM 1415 C C . ALA A 1 177 ? 8.274 -2.471 -16.423 1.00 98.25 177 ALA A C 1
ATOM 1417 O O . ALA A 1 177 ? 7.786 -3.378 -15.734 1.00 98.25 177 ALA A O 1
ATOM 1418 N N . ILE A 1 178 ? 7.898 -1.202 -16.270 1.00 98.69 178 ILE A N 1
ATOM 1419 C CA . ILE A 1 178 ? 6.942 -0.784 -15.234 1.00 98.69 178 ILE A CA 1
ATOM 1420 C C . ILE A 1 178 ? 5.564 -1.407 -15.502 1.00 98.69 178 ILE A C 1
ATOM 1422 O O . ILE A 1 178 ? 4.851 -1.771 -14.564 1.00 98.69 178 ILE A O 1
ATOM 1426 N N . LYS A 1 179 ? 5.238 -1.649 -16.779 1.00 98.19 179 LYS A N 1
ATOM 1427 C CA . LYS A 1 179 ? 4.064 -2.419 -17.197 1.00 98.19 179 LYS A CA 1
ATOM 1428 C C . LYS A 1 179 ? 3.998 -3.803 -16.546 1.00 98.19 179 LYS A C 1
ATOM 1430 O O . LYS A 1 179 ? 2.979 -4.145 -15.943 1.00 98.19 179 LYS A O 1
ATOM 1435 N N . LYS A 1 180 ? 5.089 -4.577 -16.602 1.00 98.38 180 LYS A N 1
ATOM 1436 C CA . LYS A 1 180 ? 5.170 -5.917 -15.990 1.00 98.38 180 LYS A CA 1
ATOM 1437 C C . LYS A 1 180 ? 5.006 -5.842 -14.469 1.00 98.38 180 LYS A C 1
ATOM 1439 O O . LYS A 1 180 ? 4.310 -6.668 -13.880 1.00 98.38 180 LYS A O 1
ATOM 1444 N N . GLN A 1 181 ? 5.569 -4.812 -13.830 1.00 98.69 181 GLN A N 1
ATOM 1445 C CA . GLN A 1 181 ? 5.405 -4.578 -12.389 1.00 98.69 181 GLN A CA 1
ATOM 1446 C C . GLN A 1 181 ? 3.952 -4.267 -12.004 1.00 98.69 181 GLN A C 1
ATOM 1448 O O . GLN A 1 181 ? 3.473 -4.792 -11.000 1.00 98.69 181 GLN A O 1
ATOM 1453 N N . GLY A 1 182 ? 3.236 -3.457 -12.793 1.00 98.50 182 GLY A N 1
ATOM 1454 C CA . GLY A 1 182 ? 1.812 -3.171 -12.580 1.00 98.50 182 GLY A CA 1
ATOM 1455 C C . GLY A 1 182 ? 0.928 -4.415 -12.723 1.00 98.50 182 GLY A C 1
ATOM 1456 O O . GLY A 1 182 ? 0.022 -4.631 -11.917 1.00 98.50 182 GLY A O 1
ATOM 1457 N N . ILE A 1 183 ? 1.238 -5.282 -13.691 1.00 97.94 183 ILE A N 1
ATOM 1458 C CA . ILE A 1 183 ? 0.555 -6.571 -13.882 1.00 97.94 183 ILE A CA 1
ATOM 1459 C C . ILE A 1 183 ? 0.818 -7.516 -12.697 1.00 97.94 183 ILE A C 1
ATOM 1461 O O . ILE A 1 183 ? -0.120 -8.082 -12.137 1.00 97.94 183 ILE A O 1
ATOM 1465 N N . ALA A 1 184 ? 2.071 -7.648 -12.254 1.00 98.12 184 ALA A N 1
ATOM 1466 C CA . ALA A 1 184 ? 2.414 -8.444 -11.074 1.00 98.12 184 ALA A CA 1
ATOM 1467 C C . ALA A 1 184 ? 1.787 -7.888 -9.781 1.00 98.12 184 ALA A C 1
ATOM 1469 O O . ALA A 1 184 ? 1.386 -8.648 -8.897 1.00 98.12 184 ALA A O 1
ATOM 1470 N N . LEU A 1 185 ? 1.666 -6.562 -9.671 1.00 98.62 185 LEU A N 1
ATOM 1471 C CA . LEU A 1 185 ? 0.990 -5.901 -8.560 1.00 98.62 185 LEU A CA 1
ATOM 1472 C C . LEU A 1 185 ? -0.509 -6.228 -8.520 1.00 98.62 185 LEU A C 1
ATOM 1474 O O . LEU A 1 185 ? -1.033 -6.434 -7.428 1.00 98.62 185 LEU A O 1
ATOM 1478 N N . SER A 1 186 ? -1.181 -6.331 -9.672 1.00 97.94 186 SER A N 1
ATOM 1479 C CA . SER A 1 186 ? -2.590 -6.749 -9.742 1.00 97.94 186 SER A CA 1
ATOM 1480 C C . SER A 1 186 ? -2.828 -8.096 -9.053 1.00 97.94 186 SER A C 1
ATOM 1482 O O . SER A 1 186 ? -3.675 -8.198 -8.162 1.00 97.94 186 SER A O 1
ATOM 1484 N N . ASP A 1 187 ? -2.010 -9.098 -9.388 1.00 96.56 187 ASP A N 1
ATOM 1485 C CA . ASP A 1 187 ? -2.062 -10.423 -8.764 1.00 96.56 187 ASP A CA 1
ATOM 1486 C C . ASP A 1 187 ? -1.702 -10.365 -7.268 1.00 96.56 187 ASP A C 1
ATOM 1488 O O . ASP A 1 187 ? -2.344 -10.997 -6.428 1.00 96.56 187 ASP A O 1
ATOM 1492 N N . ALA A 1 188 ? -0.712 -9.550 -6.893 1.00 97.88 188 ALA A N 1
ATOM 1493 C CA . ALA A 1 188 ? -0.335 -9.391 -5.493 1.00 97.88 188 ALA A CA 1
ATOM 1494 C C . ALA A 1 188 ? -1.460 -8.796 -4.630 1.00 97.88 188 ALA A C 1
ATOM 1496 O O . ALA A 1 188 ? -1.650 -9.233 -3.492 1.00 97.88 188 ALA A O 1
ATOM 1497 N N . ILE A 1 189 ? -2.204 -7.825 -5.165 1.00 98.56 189 ILE A N 1
ATOM 1498 C CA . ILE A 1 189 ? -3.371 -7.236 -4.503 1.00 98.56 189 ILE A CA 1
ATOM 1499 C C . ILE A 1 189 ? -4.428 -8.315 -4.276 1.00 98.56 189 ILE A C 1
ATOM 1501 O O . ILE A 1 189 ? -4.879 -8.472 -3.141 1.00 98.56 189 ILE A O 1
ATOM 1505 N N . GLU A 1 190 ? -4.759 -9.110 -5.297 1.00 95.75 190 GLU A N 1
ATOM 1506 C CA . GLU A 1 190 ? -5.738 -10.197 -5.173 1.00 95.75 190 GLU A CA 1
ATOM 1507 C C . GLU A 1 190 ? -5.356 -11.175 -4.059 1.00 95.75 190 GLU A C 1
ATOM 1509 O O . GLU A 1 190 ? -6.157 -11.474 -3.169 1.00 95.75 190 GLU A O 1
ATOM 1514 N N . VAL A 1 191 ? -4.096 -11.623 -4.047 1.00 95.00 191 VAL A N 1
ATOM 1515 C CA . VAL A 1 191 ? -3.595 -12.558 -3.034 1.00 95.00 191 VAL A CA 1
ATOM 1516 C C . VAL A 1 191 ? -3.705 -11.975 -1.627 1.00 95.00 191 VAL A C 1
ATOM 1518 O O . VAL A 1 191 ? -4.093 -12.693 -0.700 1.00 95.00 191 VAL A O 1
ATOM 1521 N N . VAL A 1 192 ? -3.378 -10.694 -1.434 1.00 96.62 192 VAL A N 1
ATOM 1522 C CA . VAL A 1 192 ? -3.484 -10.034 -0.124 1.00 96.62 192 VAL A CA 1
ATOM 1523 C C . VAL A 1 192 ? -4.946 -9.892 0.302 1.00 96.62 192 VAL A C 1
ATOM 1525 O O . VAL A 1 192 ? -5.266 -10.215 1.450 1.00 96.62 192 VAL A O 1
ATOM 1528 N N . LEU A 1 193 ? -5.848 -9.489 -0.599 1.00 94.75 193 LEU A N 1
ATOM 1529 C CA . LEU A 1 193 ? -7.287 -9.400 -0.321 1.00 94.75 193 LEU A CA 1
ATOM 1530 C C . LEU A 1 193 ? -7.852 -10.768 0.088 1.00 94.75 193 LEU A C 1
ATOM 1532 O O . LEU A 1 193 ? -8.486 -10.888 1.136 1.00 94.75 193 LEU A O 1
ATOM 1536 N N . MET A 1 194 ? -7.540 -11.825 -0.668 1.00 91.19 194 MET A N 1
ATOM 1537 C CA . MET A 1 194 ? -7.963 -13.195 -0.356 1.00 91.19 194 MET A CA 1
ATOM 1538 C C . MET A 1 194 ? -7.376 -13.714 0.960 1.00 91.19 194 MET A C 1
ATOM 1540 O O . MET A 1 194 ? -8.060 -14.404 1.714 1.00 91.19 194 MET A O 1
ATOM 1544 N N . THR A 1 195 ? -6.109 -13.399 1.243 1.00 87.12 195 THR A N 1
ATOM 1545 C CA . THR A 1 195 ? -5.419 -13.860 2.456 1.00 87.12 195 THR A CA 1
ATOM 1546 C C . THR A 1 195 ? -5.990 -13.204 3.707 1.00 87.12 195 THR A C 1
ATOM 1548 O O . THR A 1 195 ? -6.173 -13.871 4.723 1.00 87.12 195 THR A O 1
ATOM 1551 N N . THR A 1 196 ? -6.260 -11.901 3.641 1.00 87.69 196 THR A N 1
ATOM 1552 C CA . THR A 1 196 ? -6.674 -11.092 4.796 1.00 87.69 196 THR A CA 1
ATOM 1553 C C . THR A 1 196 ? -8.191 -11.005 4.966 1.00 87.69 196 THR A C 1
ATOM 1555 O O . THR A 1 196 ? -8.674 -10.667 6.047 1.00 87.69 196 THR A O 1
ATOM 1558 N N . GLY A 1 197 ? -8.957 -11.291 3.910 1.00 87.56 197 GLY A N 1
ATOM 1559 C CA . GLY A 1 197 ? -10.406 -11.088 3.866 1.00 87.56 197 GLY A CA 1
ATOM 1560 C C . GLY A 1 197 ? -10.821 -9.612 3.831 1.00 87.56 197 GLY A C 1
ATOM 1561 O O . GLY A 1 197 ? -11.989 -9.302 4.057 1.00 87.56 197 GLY A O 1
ATOM 1562 N N . LYS A 1 198 ? -9.877 -8.695 3.595 1.00 91.38 198 LYS A N 1
ATOM 1563 C CA . LYS A 1 198 ? -10.122 -7.249 3.535 1.00 91.38 198 LYS A CA 1
ATOM 1564 C C . LYS A 1 198 ? -10.621 -6.854 2.150 1.00 91.38 198 LYS A C 1
ATOM 1566 O O . LYS A 1 198 ? -10.323 -7.513 1.163 1.00 91.38 198 LYS A O 1
ATOM 1571 N N . SER A 1 199 ? -11.378 -5.761 2.080 1.00 95.44 199 SER A N 1
ATOM 1572 C CA . SER A 1 199 ? -11.975 -5.282 0.827 1.00 95.44 199 SER A CA 1
ATOM 1573 C C . SER A 1 199 ? -11.100 -4.303 0.050 1.00 95.44 199 SER A C 1
ATOM 1575 O O . SER A 1 199 ? -11.377 -4.061 -1.119 1.00 95.44 199 SER A O 1
ATOM 1577 N N . LYS A 1 200 ? -10.074 -3.716 0.670 1.00 98.38 200 LYS A N 1
ATOM 1578 C CA . LYS A 1 200 ? -9.106 -2.828 0.021 1.00 98.38 200 LYS A CA 1
ATOM 1579 C C . LYS A 1 200 ? -7.717 -3.009 0.633 1.00 98.38 200 LYS A C 1
ATOM 1581 O O . LYS A 1 200 ? -7.596 -3.568 1.723 1.00 98.38 200 LYS A O 1
ATOM 1586 N N . VAL A 1 201 ? -6.700 -2.493 -0.051 1.00 98.81 201 VAL A N 1
ATOM 1587 C CA . VAL A 1 201 ? -5.317 -2.357 0.436 1.00 98.81 201 VAL A CA 1
ATOM 1588 C C . VAL A 1 201 ? -4.824 -0.914 0.280 1.00 98.81 201 VAL A C 1
ATOM 1590 O O . VAL A 1 201 ? -5.402 -0.126 -0.472 1.00 98.81 201 VAL A O 1
ATOM 1593 N N . ILE A 1 202 ? -3.744 -0.561 0.972 1.00 98.94 202 ILE A N 1
ATOM 1594 C CA . ILE A 1 202 ? -2.997 0.689 0.774 1.00 98.94 202 ILE A CA 1
ATOM 1595 C C . ILE A 1 202 ? -1.722 0.357 -0.001 1.00 98.94 202 ILE A C 1
ATOM 1597 O O . ILE A 1 202 ? -1.039 -0.607 0.334 1.00 98.94 202 ILE A O 1
ATOM 1601 N N . LEU A 1 203 ? -1.380 1.137 -1.026 1.00 98.94 203 LEU A N 1
ATOM 1602 C CA . LEU A 1 203 ? -0.131 0.963 -1.772 1.00 98.94 203 LEU A CA 1
ATOM 1603 C C . LEU A 1 203 ? 0.896 1.993 -1.315 1.00 98.94 203 LEU A C 1
ATOM 1605 O O . LEU A 1 203 ? 0.589 3.181 -1.290 1.00 98.94 203 LEU A O 1
ATOM 1609 N N . PHE A 1 204 ? 2.121 1.556 -1.021 1.00 98.88 204 PHE A N 1
ATOM 1610 C CA . PHE A 1 204 ? 3.241 2.445 -0.717 1.00 98.88 204 PHE A CA 1
ATOM 1611 C C . PHE A 1 204 ? 4.423 2.132 -1.637 1.00 98.88 204 PHE A C 1
ATOM 1613 O O . PHE A 1 204 ? 5.173 1.177 -1.428 1.00 98.88 204 PHE A O 1
ATOM 1620 N N . GLY A 1 205 ? 4.574 2.946 -2.682 1.00 98.75 205 GLY A N 1
ATOM 1621 C CA . GLY A 1 205 ? 5.625 2.798 -3.681 1.00 98.75 205 GLY A CA 1
ATOM 1622 C C . GLY A 1 205 ? 6.778 3.778 -3.485 1.00 98.75 205 GLY A C 1
ATOM 1623 O O . GLY A 1 205 ? 6.573 4.983 -3.338 1.00 98.75 205 GLY A O 1
ATOM 1624 N N . HIS A 1 206 ? 8.007 3.268 -3.533 1.00 98.62 206 HIS A N 1
ATOM 1625 C CA . HIS A 1 206 ? 9.218 4.087 -3.628 1.00 98.62 206 HIS A CA 1
ATOM 1626 C C . HIS A 1 206 ? 9.743 4.097 -5.057 1.00 98.62 206 HIS A C 1
ATOM 1628 O O . HIS A 1 206 ? 9.832 3.039 -5.684 1.00 98.62 206 HIS A O 1
ATOM 1634 N N . SER A 1 207 ? 10.155 5.272 -5.543 1.00 98.25 207 SER A N 1
ATOM 1635 C CA . SER A 1 207 ? 10.790 5.410 -6.857 1.00 98.25 207 SER A CA 1
ATOM 1636 C C . SER A 1 207 ? 9.937 4.745 -7.954 1.00 98.25 207 SER A C 1
ATOM 1638 O O . SER A 1 207 ? 8.731 4.973 -8.017 1.00 98.25 207 SER A O 1
ATOM 1640 N N . MET A 1 208 ? 10.519 3.886 -8.792 1.00 98.38 208 MET A N 1
ATOM 1641 C CA . MET A 1 208 ? 9.809 3.109 -9.818 1.00 98.38 208 MET A CA 1
ATOM 1642 C C . MET A 1 208 ? 8.602 2.311 -9.281 1.00 98.38 208 MET A C 1
ATOM 1644 O O . MET A 1 208 ? 7.601 2.177 -9.981 1.00 98.38 208 MET A O 1
ATOM 1648 N N . GLY A 1 209 ? 8.628 1.861 -8.022 1.00 98.75 209 GLY A N 1
ATOM 1649 C CA . GLY A 1 209 ? 7.509 1.152 -7.398 1.00 98.75 209 GLY A CA 1
ATOM 1650 C C . GLY A 1 209 ? 6.241 2.004 -7.262 1.00 98.75 209 GLY A C 1
ATOM 1651 O O . GLY A 1 209 ? 5.136 1.471 -7.308 1.00 98.75 209 GLY A O 1
ATOM 1652 N N . GLY A 1 210 ? 6.368 3.332 -7.153 1.00 98.75 210 GLY A N 1
ATOM 1653 C CA . GLY A 1 210 ? 5.213 4.237 -7.193 1.00 98.75 210 GLY A CA 1
ATOM 1654 C C . GLY A 1 210 ? 4.592 4.350 -8.588 1.00 98.75 210 GLY A C 1
ATOM 1655 O O . GLY A 1 210 ? 3.374 4.486 -8.711 1.00 98.75 210 GLY A O 1
ATOM 1656 N N . LEU A 1 211 ? 5.399 4.230 -9.649 1.00 98.88 211 LEU A N 1
ATOM 1657 C CA . LEU A 1 211 ? 4.896 4.151 -11.023 1.00 98.88 211 LEU A CA 1
ATOM 1658 C C . LEU A 1 211 ? 4.234 2.799 -11.309 1.00 98.88 211 LEU A C 1
ATOM 1660 O O . LEU A 1 211 ? 3.222 2.782 -12.001 1.00 98.88 211 LEU A O 1
ATOM 1664 N N . ALA A 1 212 ? 4.726 1.697 -10.731 1.00 98.81 212 ALA A N 1
ATOM 1665 C CA . ALA A 1 212 ? 4.051 0.397 -10.804 1.00 98.81 212 ALA A CA 1
ATOM 1666 C C . ALA A 1 212 ? 2.642 0.449 -10.180 1.00 98.81 212 ALA A C 1
ATOM 1668 O O . ALA A 1 212 ? 1.681 -0.057 -10.760 1.00 98.81 212 ALA A O 1
ATOM 1669 N N . SER A 1 213 ? 2.489 1.137 -9.041 1.00 98.88 213 SER A N 1
ATOM 1670 C CA . SER A 1 213 ? 1.174 1.395 -8.434 1.00 98.88 213 SER A CA 1
ATOM 1671 C C . SER A 1 213 ? 0.243 2.194 -9.341 1.00 98.88 213 SER A C 1
ATOM 1673 O O . SER A 1 213 ? -0.946 1.888 -9.439 1.00 98.88 213 SER A O 1
ATOM 1675 N N . ARG A 1 214 ? 0.770 3.224 -10.010 1.00 98.44 214 ARG A N 1
ATOM 1676 C CA . ARG A 1 214 ? -0.000 4.023 -10.968 1.00 98.44 214 ARG A CA 1
ATOM 1677 C C . ARG A 1 214 ? -0.388 3.229 -12.204 1.00 98.44 214 ARG A C 1
ATOM 1679 O O . ARG A 1 214 ? -1.520 3.359 -12.650 1.00 98.44 214 ARG A O 1
ATOM 1686 N N . GLU A 1 215 ? 0.506 2.392 -12.721 1.00 98.69 215 GLU A N 1
ATOM 1687 C CA . GLU A 1 215 ? 0.193 1.508 -13.841 1.00 98.69 215 GLU A CA 1
ATOM 1688 C C . GLU A 1 215 ? -1.013 0.630 -13.509 1.00 98.69 215 GLU A C 1
ATOM 1690 O O . GLU A 1 215 ? -1.970 0.607 -14.272 1.00 98.69 215 GLU A O 1
ATOM 1695 N N . TYR A 1 216 ? -1.046 0.010 -12.327 1.00 98.69 216 TYR A N 1
ATOM 1696 C CA . TYR A 1 216 ? -2.233 -0.715 -11.872 1.00 98.69 216 TYR A CA 1
ATOM 1697 C C . TYR A 1 216 ? -3.485 0.178 -11.777 1.00 98.69 216 TYR A C 1
ATOM 1699 O O . TYR A 1 216 ? -4.546 -0.164 -12.295 1.00 98.69 216 TYR A O 1
ATOM 1707 N N . LEU A 1 217 ? -3.385 1.346 -11.137 1.00 98.00 217 LEU A N 1
ATOM 1708 C CA . LEU A 1 217 ? -4.541 2.221 -10.907 1.00 98.00 217 LEU A CA 1
ATOM 1709 C C . LEU A 1 217 ? -5.130 2.819 -12.189 1.00 98.00 217 LEU A C 1
ATOM 1711 O O . LEU A 1 217 ? -6.339 3.009 -12.267 1.00 98.00 217 LEU A O 1
ATOM 1715 N N . GLN A 1 218 ? -4.301 3.133 -13.180 1.00 97.25 218 GLN A N 1
ATOM 1716 C CA . GLN A 1 218 ? -4.711 3.875 -14.375 1.00 97.25 218 GLN A CA 1
ATOM 1717 C C . GLN A 1 218 ? -5.048 2.970 -15.572 1.00 97.25 218 GLN A C 1
ATOM 1719 O O . GLN A 1 218 ? -5.457 3.469 -16.622 1.00 97.25 218 GLN A O 1
ATOM 1724 N N . ASN A 1 219 ? -4.913 1.649 -15.417 1.00 95.88 219 ASN A N 1
ATOM 1725 C CA . ASN A 1 219 ? -5.215 0.645 -16.436 1.00 95.88 219 ASN A CA 1
ATOM 1726 C C . ASN A 1 219 ? -6.285 -0.319 -15.902 1.00 95.88 219 ASN A C 1
ATOM 1728 O O . ASN A 1 219 ? -6.001 -1.254 -15.157 1.00 95.88 219 ASN A O 1
ATOM 1732 N N . ASN A 1 220 ? -7.547 -0.064 -16.250 1.00 94.94 220 ASN A N 1
ATOM 1733 C CA . ASN A 1 220 ? -8.680 -0.832 -15.723 1.00 94.94 220 ASN A CA 1
ATOM 1734 C C . ASN A 1 220 ? -8.769 -2.271 -16.259 1.00 94.94 220 ASN A C 1
ATOM 1736 O O . ASN A 1 220 ? -9.457 -3.106 -15.676 1.00 94.94 220 ASN A O 1
ATOM 1740 N N . ASP A 1 221 ? -8.060 -2.573 -17.344 1.00 93.06 221 ASP A N 1
ATOM 1741 C CA . ASP A 1 221 ? -7.923 -3.903 -17.930 1.00 93.06 221 ASP A CA 1
ATOM 1742 C C . ASP A 1 221 ? -7.181 -4.874 -17.003 1.00 93.06 221 ASP A C 1
ATOM 1744 O O . ASP A 1 221 ? -7.425 -6.080 -17.070 1.00 93.06 221 ASP A O 1
ATOM 1748 N N . ILE A 1 222 ? -6.349 -4.348 -16.096 1.00 93.62 222 ILE A N 1
ATOM 1749 C CA . ILE A 1 222 ? -5.605 -5.129 -15.101 1.00 93.62 222 ILE A CA 1
ATOM 1750 C C . ILE A 1 222 ? -6.163 -4.983 -13.681 1.00 93.62 222 ILE A C 1
ATOM 1752 O O . ILE A 1 222 ? -5.503 -5.387 -12.728 1.00 93.62 222 ILE A O 1
ATOM 1756 N N . TRP A 1 223 ? -7.365 -4.430 -13.506 1.00 95.69 223 TRP A N 1
ATOM 1757 C CA . TRP A 1 223 ? -8.063 -4.436 -12.215 1.00 95.69 223 TRP A CA 1
ATOM 1758 C C . TRP A 1 223 ? -8.594 -5.825 -11.841 1.00 95.69 223 TRP A C 1
ATOM 1760 O O . TRP A 1 223 ? -8.577 -6.766 -12.640 1.00 95.69 223 TRP A O 1
ATOM 1770 N N . GLN A 1 224 ? -9.090 -5.939 -10.606 1.00 94.06 224 GLN A N 1
ATOM 1771 C CA . GLN A 1 224 ? -9.640 -7.182 -10.075 1.00 94.06 224 GLN A CA 1
ATOM 1772 C C . GLN A 1 224 ? -10.875 -7.643 -10.870 1.00 94.06 224 GLN A C 1
ATOM 1774 O O . GLN A 1 224 ? -11.478 -6.897 -11.648 1.00 94.06 224 GLN A O 1
ATOM 1779 N N . LEU A 1 225 ? -11.261 -8.911 -10.698 1.00 88.19 225 LEU A N 1
ATOM 1780 C CA . LEU A 1 225 ? -12.303 -9.564 -11.504 1.00 88.19 225 LEU A CA 1
ATOM 1781 C C . LEU A 1 225 ? -13.675 -8.880 -11.454 1.00 88.19 225 LEU A C 1
ATOM 1783 O O . LEU A 1 225 ? -14.436 -8.986 -12.417 1.00 88.19 225 LEU A O 1
ATOM 1787 N N . ASP A 1 226 ? -13.987 -8.199 -10.357 1.00 90.44 226 ASP A N 1
ATOM 1788 C CA . ASP A 1 226 ? -15.230 -7.451 -10.173 1.00 90.44 226 ASP A CA 1
ATOM 1789 C C . ASP A 1 226 ? -15.225 -6.072 -10.861 1.00 90.44 226 ASP A C 1
ATOM 1791 O O . ASP A 1 226 ? -16.238 -5.371 -10.848 1.00 90.44 226 ASP A O 1
ATOM 1795 N N . GLY A 1 227 ? -14.114 -5.704 -11.506 1.00 93.44 227 GLY A N 1
ATOM 1796 C CA . GLY A 1 227 ? -13.940 -4.428 -12.186 1.00 93.44 227 GLY A CA 1
ATOM 1797 C C . GLY A 1 227 ? -13.611 -3.270 -11.245 1.00 93.44 227 GLY A C 1
ATOM 1798 O O . GLY A 1 227 ? -13.761 -2.122 -11.660 1.00 93.44 227 GLY A O 1
ATOM 1799 N N . ALA A 1 228 ? -13.181 -3.536 -10.007 1.00 95.69 228 ALA A N 1
ATOM 1800 C CA . ALA A 1 228 ? -12.704 -2.528 -9.069 1.00 95.69 228 ALA A CA 1
ATOM 1801 C C . ALA A 1 228 ? -11.189 -2.638 -8.827 1.00 95.69 228 ALA A C 1
ATOM 1803 O O . ALA A 1 228 ? -10.578 -3.702 -8.918 1.00 95.69 228 ALA A O 1
ATOM 1804 N N . HIS A 1 229 ? -10.559 -1.514 -8.481 1.00 97.31 229 HIS A N 1
ATOM 1805 C CA . HIS A 1 229 ? -9.121 -1.471 -8.204 1.00 97.31 229 HIS A CA 1
ATOM 1806 C C . HIS A 1 229 ? -8.766 -1.874 -6.757 1.00 97.31 229 HIS A C 1
ATOM 1808 O O . HIS A 1 229 ? -7.624 -2.230 -6.488 1.00 97.31 229 HIS A O 1
ATOM 1814 N N . HIS A 1 230 ? -9.712 -1.823 -5.810 1.00 97.94 230 HIS A N 1
ATOM 1815 C CA . HIS A 1 230 ? -9.512 -2.189 -4.394 1.00 97.94 230 HIS A CA 1
ATOM 1816 C C . HIS A 1 230 ? -8.381 -1.451 -3.652 1.00 97.94 230 HIS A C 1
ATOM 1818 O O . HIS A 1 230 ? -7.805 -1.972 -2.697 1.00 97.94 230 HIS A O 1
ATOM 1824 N N . ILE A 1 231 ? -8.079 -0.211 -4.035 1.00 98.56 231 ILE A N 1
ATOM 1825 C CA . ILE A 1 231 ? -7.094 0.623 -3.330 1.00 98.56 231 ILE A CA 1
ATOM 1826 C C . ILE A 1 231 ? -7.817 1.643 -2.451 1.00 98.56 231 ILE A C 1
ATOM 1828 O O . ILE A 1 231 ? -8.810 2.248 -2.861 1.00 98.56 231 ILE A O 1
ATOM 1832 N N . ALA A 1 232 ? -7.356 1.796 -1.214 1.00 97.62 232 ALA A N 1
ATOM 1833 C CA . ALA A 1 232 ? -7.853 2.799 -0.275 1.00 97.62 232 ALA A CA 1
ATOM 1834 C C . ALA A 1 232 ? -7.025 4.091 -0.331 1.00 97.62 232 ALA A C 1
ATOM 1836 O O . ALA A 1 232 ? -7.586 5.183 -0.280 1.00 97.62 232 ALA A O 1
ATOM 1837 N N . LYS A 1 233 ? -5.705 3.951 -0.497 1.00 97.69 233 LYS A N 1
ATOM 1838 C CA . LYS A 1 233 ? -4.746 5.053 -0.592 1.00 97.69 233 LYS A CA 1
ATOM 1839 C C . LYS A 1 233 ? -3.535 4.654 -1.437 1.00 97.69 233 LYS A C 1
ATOM 1841 O O . LYS A 1 233 ? -3.099 3.500 -1.386 1.00 97.69 233 LYS A O 1
ATOM 1846 N N . LEU A 1 234 ? -2.989 5.613 -2.185 1.00 98.38 234 LEU A N 1
ATOM 1847 C CA . LEU A 1 234 ? -1.668 5.527 -2.806 1.00 98.38 234 LEU A CA 1
ATOM 1848 C C . LEU A 1 234 ? -0.711 6.496 -2.107 1.00 98.38 234 LEU A C 1
ATOM 1850 O O . LEU A 1 234 ? -0.902 7.707 -2.162 1.00 98.38 234 LEU A O 1
ATOM 1854 N N . VAL A 1 235 ? 0.356 5.959 -1.523 1.00 98.62 235 VAL A N 1
ATOM 1855 C CA . VAL A 1 235 ? 1.499 6.727 -1.033 1.00 98.62 235 VAL A CA 1
ATOM 1856 C C . VAL A 1 235 ? 2.671 6.553 -1.993 1.00 98.62 235 VAL A C 1
ATOM 1858 O O . VAL A 1 235 ? 3.070 5.427 -2.306 1.00 98.62 235 VAL A O 1
ATOM 1861 N N . THR A 1 236 ? 3.246 7.663 -2.450 1.00 98.69 236 THR A N 1
ATOM 1862 C CA . THR A 1 236 ? 4.478 7.663 -3.244 1.00 98.69 236 THR A CA 1
ATOM 1863 C C . THR A 1 236 ? 5.596 8.399 -2.525 1.00 98.69 236 THR A C 1
ATOM 1865 O O . THR A 1 236 ? 5.370 9.398 -1.847 1.00 98.69 236 THR A O 1
ATOM 1868 N N . THR A 1 237 ? 6.825 7.904 -2.661 1.00 98.44 237 THR A N 1
ATOM 1869 C CA . THR A 1 237 ? 8.018 8.576 -2.135 1.00 98.44 237 THR A CA 1
ATOM 1870 C C . THR A 1 237 ? 9.140 8.556 -3.163 1.00 98.44 237 THR A C 1
ATOM 1872 O O . THR A 1 237 ? 9.472 7.496 -3.706 1.00 98.44 237 THR A O 1
ATOM 1875 N N . GLY A 1 238 ? 9.661 9.734 -3.523 1.00 98.00 238 GLY A N 1
ATOM 1876 C CA . GLY A 1 238 ? 10.714 9.868 -4.542 1.00 98.00 238 GLY A CA 1
ATOM 1877 C C . GLY A 1 238 ? 10.327 9.334 -5.923 1.00 98.00 238 GLY A C 1
ATOM 1878 O O . GLY A 1 238 ? 11.189 8.943 -6.700 1.00 98.00 238 GLY A O 1
ATOM 1879 N N . THR A 1 239 ? 9.035 9.208 -6.224 1.00 98.62 239 THR A N 1
ATOM 1880 C CA . THR A 1 239 ? 8.567 8.538 -7.445 1.00 98.62 239 THR A CA 1
ATOM 1881 C C . THR A 1 239 ? 8.698 9.464 -8.655 1.00 98.62 239 THR A C 1
ATOM 1883 O O . THR A 1 239 ? 8.156 10.559 -8.615 1.00 98.62 239 THR A O 1
ATOM 1886 N N . PRO A 1 240 ? 9.367 9.064 -9.749 1.00 98.06 240 PRO A N 1
ATOM 1887 C CA . PRO A 1 240 ? 9.562 9.907 -10.931 1.00 98.06 240 PRO A CA 1
ATOM 1888 C C . PRO A 1 240 ? 8.302 9.989 -11.806 1.00 98.06 240 PRO A C 1
ATOM 1890 O O . PRO A 1 240 ? 8.273 9.467 -12.916 1.00 98.06 240 PRO A O 1
ATOM 1893 N N . HIS A 1 241 ? 7.251 10.658 -11.326 1.00 98.56 241 HIS A N 1
ATOM 1894 C CA . HIS A 1 241 ? 5.992 10.830 -12.061 1.00 98.56 241 HIS A CA 1
ATOM 1895 C C . HIS A 1 241 ? 6.162 11.571 -13.393 1.00 98.56 241 HIS A C 1
ATOM 1897 O O . HIS A 1 241 ? 5.463 11.246 -14.349 1.00 98.56 241 HIS A O 1
ATOM 1903 N N . GLY A 1 242 ? 7.111 12.508 -13.468 1.00 98.00 242 GLY A N 1
ATOM 1904 C CA . GLY A 1 242 ? 7.528 13.183 -14.705 1.00 98.00 242 GLY A CA 1
ATOM 1905 C C . GLY A 1 242 ? 8.820 12.632 -15.318 1.00 98.00 242 GLY A C 1
ATOM 1906 O O . GLY A 1 242 ? 9.426 13.292 -16.159 1.00 98.00 242 GLY A O 1
ATOM 1907 N N . GLY A 1 243 ? 9.290 11.474 -14.850 1.00 97.19 243 GLY A N 1
ATOM 1908 C CA . GLY A 1 243 ? 10.505 10.816 -15.323 1.00 97.19 243 GLY A CA 1
ATOM 1909 C C . GLY A 1 243 ? 11.802 11.345 -14.706 1.00 97.19 243 GLY A C 1
ATOM 1910 O O . GLY A 1 243 ? 11.829 12.298 -13.919 1.00 97.19 243 GLY A O 1
ATOM 1911 N N . SER A 1 244 ? 12.900 10.684 -15.061 1.00 94.50 244 SER A N 1
ATOM 1912 C CA . SER A 1 244 ? 14.276 11.032 -14.733 1.00 94.50 244 SER A CA 1
ATOM 1913 C C . SER A 1 244 ? 15.227 10.589 -15.847 1.00 94.50 244 SER A C 1
ATOM 1915 O O . SER A 1 244 ? 15.237 9.438 -16.279 1.00 94.50 244 SER A O 1
ATOM 1917 N N . ASN A 1 245 ? 16.106 11.502 -16.256 1.00 91.44 245 ASN A N 1
ATOM 1918 C CA . ASN A 1 245 ? 17.213 11.216 -17.171 1.00 91.44 245 ASN A CA 1
ATOM 1919 C C . ASN A 1 245 ? 18.538 10.995 -16.421 1.00 91.44 245 ASN A C 1
ATOM 1921 O O . ASN A 1 245 ? 19.614 11.210 -16.984 1.00 91.44 245 ASN A O 1
ATOM 1925 N N . ALA A 1 246 ? 18.486 10.611 -15.138 1.00 86.06 246 ALA A N 1
ATOM 1926 C CA . ALA A 1 246 ? 19.685 10.221 -14.406 1.00 86.06 246 ALA A CA 1
ATOM 1927 C C . ALA A 1 246 ? 20.435 9.118 -15.182 1.00 86.06 246 ALA A C 1
ATOM 1929 O O . ALA A 1 246 ? 19.828 8.188 -15.714 1.00 86.06 246 ALA A O 1
ATOM 1930 N N . SER A 1 247 ? 21.758 9.251 -15.279 1.00 78.62 247 SER A N 1
ATOM 1931 C CA . SER A 1 247 ? 22.658 8.309 -15.959 1.00 78.62 247 SER A CA 1
ATOM 1932 C C . SER A 1 247 ? 24.049 8.338 -15.320 1.00 78.62 247 SER A C 1
ATOM 1934 O O . SER A 1 247 ? 24.366 9.228 -14.516 1.00 78.62 247 SER A O 1
ATOM 1936 N N . GLY A 1 248 ? 24.886 7.349 -15.636 1.00 71.81 248 GLY A N 1
ATOM 1937 C CA . GLY A 1 248 ? 26.291 7.303 -15.243 1.00 71.81 248 GLY A CA 1
ATOM 1938 C C . GLY A 1 248 ? 26.507 7.475 -13.739 1.00 71.81 248 GLY A C 1
ATOM 1939 O O . GLY A 1 248 ? 26.020 6.694 -12.923 1.00 71.81 248 GLY A O 1
ATOM 1940 N N . SER A 1 249 ? 27.251 8.514 -13.340 1.00 60.19 249 SER A N 1
ATOM 1941 C CA . SER A 1 249 ? 27.583 8.737 -11.927 1.00 60.19 249 SER A CA 1
ATOM 1942 C C . SER A 1 249 ? 26.364 8.999 -11.041 1.00 60.19 249 SER A C 1
ATOM 1944 O O . SER A 1 249 ? 26.425 8.676 -9.859 1.00 60.19 249 SER A O 1
ATOM 1946 N N . ALA A 1 250 ? 25.264 9.545 -11.573 1.00 67.62 250 ALA A N 1
ATOM 1947 C CA . ALA A 1 250 ? 24.044 9.730 -10.785 1.00 67.62 250 ALA A CA 1
ATOM 1948 C C . ALA A 1 250 ? 23.397 8.373 -10.457 1.00 67.62 250 ALA A C 1
ATOM 1950 O O . ALA A 1 250 ? 23.085 8.100 -9.302 1.00 67.62 250 ALA A O 1
ATOM 1951 N N . LEU A 1 251 ? 23.309 7.478 -11.447 1.00 72.56 251 LEU A N 1
ATOM 1952 C CA . LEU A 1 251 ? 22.808 6.113 -11.256 1.00 72.56 251 LEU A CA 1
ATOM 1953 C C . LEU A 1 251 ? 23.779 5.211 -10.487 1.00 72.56 251 LEU A C 1
ATOM 1955 O O . LEU A 1 251 ? 23.354 4.197 -9.954 1.00 72.56 251 LEU A O 1
ATOM 1959 N N . SER A 1 252 ? 25.057 5.582 -10.345 1.00 66.56 252 SER A N 1
ATOM 1960 C CA . SER A 1 252 ? 26.010 4.824 -9.514 1.00 66.56 252 SER A CA 1
ATOM 1961 C C . SER A 1 252 ? 25.616 4.743 -8.030 1.00 66.56 252 SER A C 1
ATOM 1963 O O . SER A 1 252 ? 26.098 3.863 -7.318 1.00 66.56 252 SER A O 1
ATOM 1965 N N . LEU A 1 253 ? 24.708 5.620 -7.575 1.00 63.66 253 LEU A N 1
ATOM 1966 C CA . LEU A 1 253 ? 24.068 5.535 -6.257 1.00 63.66 253 LEU A CA 1
ATOM 1967 C C . LEU A 1 253 ? 23.142 4.312 -6.126 1.00 63.66 253 LEU A C 1
ATOM 1969 O O . LEU A 1 253 ? 22.869 3.859 -5.017 1.00 63.66 253 LEU A O 1
ATOM 1973 N N . LEU A 1 254 ? 22.686 3.766 -7.252 1.00 71.69 254 LEU A N 1
ATOM 1974 C CA . LEU A 1 254 ? 21.835 2.591 -7.367 1.00 71.69 254 LEU A CA 1
ATOM 1975 C C . LEU A 1 254 ? 22.685 1.439 -7.924 1.00 71.69 254 LEU A C 1
ATOM 1977 O O . LEU A 1 254 ? 22.815 1.228 -9.130 1.00 71.69 254 LEU A O 1
ATOM 1981 N N . ALA A 1 255 ? 23.350 0.720 -7.021 1.00 73.44 255 ALA A N 1
ATOM 1982 C CA . ALA A 1 255 ? 24.284 -0.336 -7.394 1.00 73.44 255 ALA A CA 1
ATOM 1983 C C . ALA A 1 255 ? 23.601 -1.437 -8.229 1.00 73.44 255 ALA A C 1
ATOM 1985 O O . ALA A 1 255 ? 22.606 -2.013 -7.796 1.00 73.44 255 ALA A O 1
ATOM 1986 N N . GLY A 1 256 ? 24.196 -1.780 -9.377 1.00 80.75 256 GLY A N 1
ATOM 1987 C CA . GLY A 1 256 ? 23.742 -2.889 -10.223 1.00 80.75 256 GLY A CA 1
ATOM 1988 C C . GLY A 1 256 ? 22.793 -2.510 -11.363 1.00 80.75 256 GLY A C 1
ATOM 1989 O O . GLY A 1 256 ? 22.276 -3.412 -12.018 1.00 80.75 256 GLY A O 1
ATOM 1990 N N . ILE A 1 257 ? 22.593 -1.215 -11.627 1.00 88.00 257 ILE A N 1
ATOM 1991 C CA . ILE A 1 257 ? 21.790 -0.774 -12.770 1.00 88.00 257 ILE A CA 1
ATOM 1992 C C . ILE A 1 257 ? 22.414 -1.184 -14.108 1.00 88.00 257 ILE A C 1
ATOM 1994 O O . ILE A 1 257 ? 23.614 -1.007 -14.329 1.00 88.00 257 ILE A O 1
ATOM 1998 N N . ASP A 1 258 ? 21.554 -1.645 -15.013 1.00 90.19 258 ASP A N 1
ATOM 1999 C CA . ASP A 1 258 ? 21.802 -1.737 -16.445 1.00 90.19 258 ASP A CA 1
ATOM 2000 C C . ASP A 1 258 ? 21.044 -0.609 -17.166 1.00 90.19 258 ASP A C 1
ATOM 2002 O O . ASP A 1 258 ? 19.811 -0.557 -17.150 1.00 90.19 258 ASP A O 1
ATOM 2006 N N . GLU A 1 259 ? 21.777 0.312 -17.800 1.00 90.56 259 GLU A N 1
ATOM 2007 C CA . GLU A 1 259 ? 21.189 1.449 -18.527 1.00 90.56 259 GLU A CA 1
ATOM 2008 C C . GLU A 1 259 ? 20.389 1.032 -19.774 1.00 90.56 259 GLU A C 1
ATOM 2010 O O . GLU A 1 259 ? 19.649 1.850 -20.313 1.00 90.56 259 GLU A O 1
ATOM 2015 N N . SER A 1 260 ? 20.506 -0.225 -20.210 1.00 92.06 260 SER A N 1
ATOM 2016 C CA . SER A 1 260 ? 19.765 -0.793 -21.343 1.00 92.06 260 SER A CA 1
ATOM 2017 C C . SER A 1 260 ? 18.441 -1.445 -20.919 1.00 92.06 260 SER A C 1
ATOM 2019 O O . SER A 1 260 ? 17.702 -1.928 -21.776 1.00 92.06 260 SER A O 1
ATOM 2021 N N . SER A 1 261 ? 18.147 -1.498 -19.615 1.00 94.12 261 SER A N 1
ATOM 2022 C CA . SER A 1 261 ? 16.944 -2.142 -19.076 1.00 94.12 261 SER A CA 1
ATOM 2023 C C . SER A 1 261 ? 15.652 -1.399 -19.426 1.00 94.12 261 SER A C 1
ATOM 2025 O O . SER A 1 261 ? 15.628 -0.173 -19.577 1.00 94.12 261 SER A O 1
ATOM 2027 N N . ASP A 1 262 ? 14.554 -2.153 -19.480 1.00 95.88 262 ASP A N 1
ATOM 2028 C CA . ASP A 1 262 ? 13.204 -1.628 -19.694 1.00 95.88 262 ASP A CA 1
ATOM 2029 C C . ASP A 1 262 ? 12.820 -0.568 -18.655 1.00 95.88 262 ASP A C 1
ATOM 2031 O O . ASP A 1 262 ? 12.258 0.471 -18.991 1.00 95.88 262 ASP A O 1
ATOM 2035 N N . GLY A 1 263 ? 13.172 -0.789 -17.387 1.00 95.75 263 GLY A N 1
ATOM 2036 C CA . GLY A 1 263 ? 12.910 0.164 -16.317 1.00 95.75 263 GLY A CA 1
ATOM 2037 C C . GLY A 1 263 ? 13.579 1.513 -16.580 1.00 95.75 263 GLY A C 1
ATOM 2038 O O . GLY A 1 263 ? 12.948 2.548 -16.402 1.00 95.75 263 GLY A O 1
ATOM 2039 N N . ILE A 1 264 ? 14.828 1.540 -17.062 1.00 94.38 264 ILE A N 1
ATOM 2040 C CA . ILE A 1 264 ? 15.493 2.804 -17.422 1.00 94.38 264 ILE A CA 1
ATOM 2041 C C . ILE A 1 264 ? 14.812 3.468 -18.621 1.00 94.38 264 ILE A C 1
ATOM 2043 O O . ILE A 1 264 ? 14.618 4.687 -18.592 1.00 94.38 264 ILE A O 1
ATOM 2047 N N . ARG A 1 265 ? 14.419 2.692 -19.640 1.00 94.69 265 ARG A N 1
ATOM 2048 C CA . ARG A 1 265 ? 13.657 3.193 -20.796 1.00 94.69 265 ARG A CA 1
ATOM 2049 C C . ARG A 1 265 ? 12.363 3.876 -20.359 1.00 94.69 265 ARG A C 1
ATOM 2051 O O . ARG A 1 265 ? 12.091 4.994 -20.800 1.00 94.69 265 ARG A O 1
ATOM 2058 N N . ASP A 1 266 ? 11.591 3.219 -19.499 1.00 97.50 266 ASP A N 1
ATOM 2059 C CA . ASP A 1 266 ? 10.280 3.685 -19.037 1.00 97.50 266 ASP A CA 1
ATOM 2060 C C . ASP A 1 266 ? 10.395 4.892 -18.090 1.00 97.50 266 ASP A C 1
ATOM 2062 O O . ASP A 1 266 ? 9.487 5.718 -17.998 1.00 97.50 266 ASP A O 1
ATOM 2066 N N . LEU A 1 267 ? 11.529 5.020 -17.395 1.00 96.31 267 LEU A N 1
ATOM 2067 C CA . LEU A 1 267 ? 11.807 6.127 -16.483 1.00 96.31 267 LEU A CA 1
ATOM 2068 C C . LEU A 1 267 ? 12.243 7.414 -17.184 1.00 96.31 267 LEU A C 1
ATOM 2070 O O . LEU A 1 267 ? 12.279 8.450 -16.521 1.00 96.31 267 LEU A O 1
ATOM 2074 N N . ARG A 1 268 ? 12.588 7.394 -18.477 1.00 94.62 268 ARG A N 1
ATOM 2075 C CA . ARG A 1 268 ? 13.048 8.603 -19.175 1.00 94.62 268 ARG A CA 1
ATOM 2076 C C . ARG A 1 268 ? 12.004 9.708 -19.132 1.00 94.62 268 ARG A C 1
ATOM 2078 O O . ARG A 1 268 ? 10.826 9.474 -19.362 1.00 94.62 268 ARG A O 1
ATOM 2085 N N . SER A 1 269 ? 12.453 10.936 -18.875 1.00 95.44 269 SER A N 1
ATOM 2086 C CA . SER A 1 269 ? 11.631 12.131 -19.097 1.00 95.44 269 SER A CA 1
ATOM 2087 C C . SER A 1 269 ? 11.722 12.605 -20.550 1.00 95.44 269 SER A C 1
ATOM 2089 O O . SER A 1 269 ? 10.798 13.236 -21.058 1.00 95.44 269 SER A O 1
ATOM 2091 N N . SER A 1 270 ? 12.826 12.290 -21.235 1.00 94.38 270 SER A N 1
ATOM 2092 C CA . SER A 1 270 ? 13.021 12.510 -22.673 1.00 94.38 270 SER A CA 1
ATOM 2093 C C . SER A 1 270 ? 14.162 11.643 -23.208 1.00 94.38 270 SER A C 1
ATOM 2095 O O . SER A 1 270 ? 15.057 11.292 -22.438 1.00 94.38 270 SER A O 1
ATOM 2097 N N . TYR A 1 271 ? 14.203 11.401 -24.517 1.00 91.75 271 TYR A N 1
ATOM 2098 C CA . TYR A 1 271 ? 15.305 10.685 -25.171 1.00 91.75 271 TYR A CA 1
ATOM 2099 C C . TYR A 1 271 ? 16.319 11.645 -25.801 1.00 91.75 271 TYR A C 1
ATOM 2101 O O . TYR A 1 271 ? 15.957 12.659 -26.401 1.00 91.75 271 TYR A O 1
ATOM 2109 N N . PHE A 1 272 ? 17.611 11.341 -25.667 1.00 87.94 272 PHE A N 1
ATOM 2110 C CA . PHE A 1 272 ? 18.696 12.253 -26.038 1.00 87.94 272 PHE A CA 1
ATOM 2111 C C . PHE A 1 272 ? 18.757 12.580 -27.540 1.00 87.94 272 PHE A C 1
ATOM 2113 O O . PHE A 1 272 ? 19.004 13.733 -27.897 1.00 87.94 272 PHE A O 1
ATOM 2120 N N . TRP A 1 273 ? 18.575 11.590 -28.424 1.00 87.94 273 TRP A N 1
ATOM 2121 C CA . TRP A 1 273 ? 18.789 11.777 -29.868 1.00 87.94 273 TRP A CA 1
ATOM 2122 C C . TRP A 1 273 ? 17.576 12.317 -30.609 1.00 87.94 273 TRP A C 1
ATOM 2124 O O . TRP A 1 273 ? 17.727 13.185 -31.470 1.00 87.94 273 TRP A O 1
ATOM 2134 N N . SER A 1 274 ? 16.395 11.792 -30.298 1.00 91.81 274 SER A N 1
ATOM 2135 C CA . SER A 1 274 ? 15.141 12.237 -30.901 1.00 91.81 274 SER A CA 1
ATOM 2136 C C . SER A 1 274 ? 14.680 13.574 -30.316 1.00 91.81 274 SER A C 1
ATOM 2138 O O . SER A 1 274 ? 14.134 14.410 -31.035 1.00 91.81 274 SER A O 1
ATOM 2140 N N . GLY A 1 275 ? 14.956 13.811 -29.027 1.00 91.56 275 GLY A N 1
ATOM 2141 C CA . GLY A 1 275 ? 14.409 14.936 -28.270 1.00 91.56 275 GLY A CA 1
ATOM 2142 C C . GLY A 1 275 ? 12.942 14.746 -27.877 1.00 91.56 275 GLY A C 1
ATOM 2143 O O . GLY A 1 275 ? 12.363 15.658 -27.284 1.00 91.56 275 GLY A O 1
ATOM 2144 N N . ASP A 1 276 ? 12.352 13.591 -28.195 1.00 95.00 276 ASP A N 1
ATOM 2145 C CA . ASP A 1 276 ? 10.986 13.245 -27.819 1.00 95.00 276 ASP A CA 1
ATOM 2146 C C . ASP A 1 276 ? 10.869 13.038 -26.303 1.00 95.00 276 ASP A C 1
ATOM 2148 O O . ASP A 1 276 ? 11.841 12.708 -25.611 1.00 95.00 276 ASP A O 1
ATOM 2152 N N . GLN A 1 277 ? 9.662 13.250 -25.777 1.00 96.06 277 GLN A N 1
ATOM 2153 C CA . GLN A 1 277 ? 9.349 12.984 -24.375 1.00 96.06 277 GLN A CA 1
ATOM 2154 C C . GLN A 1 277 ? 9.396 11.478 -24.077 1.00 96.06 277 GLN A C 1
ATOM 2156 O O . GLN A 1 277 ? 9.301 10.647 -24.979 1.00 96.06 277 GLN A O 1
ATOM 2161 N N . GLY A 1 278 ? 9.551 11.127 -22.800 1.00 96.38 278 GLY A N 1
ATOM 2162 C CA . GLY A 1 278 ? 9.522 9.735 -22.353 1.00 96.38 278 GLY A CA 1
ATOM 2163 C C . GLY A 1 278 ? 8.213 9.043 -22.722 1.00 96.38 278 GLY A C 1
ATOM 2164 O O . GLY A 1 278 ? 7.163 9.404 -22.191 1.00 96.38 278 GLY A O 1
ATOM 2165 N N . VAL A 1 279 ? 8.277 8.030 -23.591 1.00 97.81 279 VAL A N 1
ATOM 2166 C CA . VAL A 1 279 ? 7.089 7.430 -24.225 1.00 97.81 279 VAL A CA 1
ATOM 2167 C C . VAL A 1 279 ? 6.170 6.773 -23.194 1.00 97.81 279 VAL A C 1
ATOM 2169 O O . VAL A 1 279 ? 4.952 6.891 -23.295 1.00 97.81 279 VAL A O 1
ATOM 2172 N N . TYR A 1 280 ? 6.726 6.130 -22.164 1.00 98.12 280 TYR A N 1
ATOM 2173 C CA . TYR A 1 280 ? 5.931 5.494 -21.109 1.00 98.12 280 TYR A CA 1
ATOM 2174 C C . TYR A 1 280 ? 5.064 6.499 -20.326 1.00 98.12 280 TYR A C 1
ATOM 2176 O O . TYR A 1 280 ? 3.898 6.234 -20.025 1.00 98.12 280 TYR A O 1
ATOM 2184 N N . LEU A 1 281 ? 5.616 7.669 -19.995 1.00 98.25 281 LEU A N 1
ATOM 2185 C CA . LEU A 1 281 ? 4.943 8.659 -19.150 1.00 98.25 281 LEU A CA 1
ATOM 2186 C C . LEU A 1 281 ? 4.077 9.624 -19.956 1.00 98.25 281 LEU A C 1
ATOM 2188 O O . LEU A 1 281 ? 2.947 9.890 -19.559 1.00 98.25 281 LEU A O 1
ATOM 2192 N N . GLU A 1 282 ? 4.588 10.116 -21.080 1.00 97.94 282 GLU A N 1
ATOM 2193 C CA . GLU A 1 282 ? 3.982 11.206 -21.856 1.00 97.94 282 GLU A CA 1
ATOM 2194 C C . GLU A 1 282 ? 3.345 10.726 -23.169 1.00 97.94 282 GLU A C 1
ATOM 2196 O O . GLU A 1 282 ? 2.714 11.512 -23.864 1.00 97.94 282 GLU A O 1
ATOM 2201 N N . GLY A 1 283 ? 3.475 9.441 -23.506 1.00 97.25 283 GLY A N 1
ATOM 2202 C CA . GLY A 1 283 ? 2.979 8.889 -24.762 1.00 97.25 283 GLY A CA 1
ATOM 2203 C C . GLY A 1 283 ? 3.932 9.159 -25.926 1.00 97.25 283 GLY A C 1
ATOM 2204 O O . GLY A 1 283 ? 4.926 9.874 -25.811 1.00 97.25 283 GLY A O 1
ATOM 2205 N N . GLY A 1 284 ? 3.658 8.537 -27.069 1.00 96.88 284 GLY A N 1
ATOM 2206 C CA . GLY A 1 284 ? 4.525 8.614 -28.248 1.00 96.88 284 GLY A CA 1
ATOM 2207 C C . GLY A 1 284 ? 4.604 7.288 -28.989 1.00 96.88 284 GLY A C 1
ATOM 2208 O O . GLY A 1 284 ? 3.824 6.384 -28.713 1.00 96.88 284 GLY A O 1
ATOM 2209 N N . ILE A 1 285 ? 5.523 7.177 -29.946 1.00 96.25 285 ILE A N 1
ATOM 2210 C CA . ILE A 1 285 ? 5.706 5.940 -30.713 1.00 96.25 285 ILE A CA 1
ATOM 2211 C C . ILE A 1 285 ? 6.812 5.105 -30.068 1.00 96.25 285 ILE A C 1
ATOM 2213 O O . ILE A 1 285 ? 7.911 5.603 -29.825 1.00 96.25 285 ILE A O 1
ATOM 2217 N N . GLU A 1 286 ? 6.539 3.828 -29.818 1.00 94.50 286 GLU A N 1
ATOM 2218 C CA . GLU A 1 286 ? 7.527 2.879 -29.299 1.00 94.50 286 GLU A CA 1
ATOM 2219 C C . GLU A 1 286 ? 8.401 2.303 -30.430 1.00 94.50 286 GLU A C 1
ATOM 2221 O O . GLU A 1 286 ? 8.254 1.169 -30.891 1.00 94.50 286 GLU A O 1
ATOM 2226 N N . ASP A 1 287 ? 9.296 3.131 -30.969 1.00 93.19 287 ASP A N 1
ATOM 2227 C CA . ASP A 1 287 ? 10.186 2.727 -32.057 1.00 93.19 287 ASP A CA 1
ATOM 2228 C C . ASP A 1 287 ? 11.644 3.143 -31.848 1.00 93.19 287 ASP A C 1
ATOM 2230 O O . ASP A 1 287 ? 11.996 3.959 -30.997 1.00 93.19 287 ASP A O 1
ATOM 2234 N N . SER A 1 288 ? 12.516 2.552 -32.665 1.00 90.38 288 SER A N 1
ATOM 2235 C CA . SER A 1 288 ? 13.963 2.754 -32.574 1.00 90.38 288 SER A CA 1
ATOM 2236 C C . SER A 1 288 ? 14.439 4.160 -32.944 1.00 90.38 288 SER A C 1
ATOM 2238 O O . SER A 1 288 ? 15.537 4.524 -32.557 1.00 90.38 288 SER A O 1
ATOM 2240 N N . ALA A 1 289 ? 13.684 4.942 -33.714 1.00 90.56 289 ALA A N 1
ATOM 2241 C CA . ALA A 1 289 ? 14.027 6.327 -34.022 1.00 90.56 289 ALA A CA 1
ATOM 2242 C C . ALA A 1 289 ? 13.685 7.262 -32.852 1.00 90.56 289 ALA A C 1
ATOM 2244 O O . ALA A 1 289 ? 14.416 8.228 -32.632 1.00 90.56 289 ALA A O 1
ATOM 2245 N N . VAL A 1 290 ? 12.625 6.954 -32.098 1.00 92.12 290 VAL A N 1
ATOM 2246 C CA . VAL A 1 290 ? 12.182 7.720 -30.921 1.00 92.12 290 VAL A CA 1
ATOM 2247 C C . VAL A 1 290 ? 12.992 7.361 -29.676 1.00 92.12 290 VAL A C 1
ATOM 2249 O O . VAL A 1 290 ? 13.567 8.241 -29.039 1.00 92.12 290 VAL A O 1
ATOM 2252 N N . LEU A 1 291 ? 13.072 6.070 -29.346 1.00 91.56 291 LEU A N 1
ATOM 2253 C CA . LEU A 1 291 ? 13.615 5.564 -28.078 1.00 91.56 291 LEU A CA 1
ATOM 2254 C C . LEU A 1 291 ? 15.152 5.491 -28.048 1.00 91.56 291 LEU A C 1
ATOM 2256 O O . LEU A 1 291 ? 15.741 5.034 -27.069 1.00 91.56 291 LEU A O 1
ATOM 2260 N N . PHE A 1 292 ? 15.836 5.896 -29.119 1.00 82.62 292 PHE A N 1
ATOM 2261 C CA . PHE A 1 292 ? 17.294 5.841 -29.169 1.00 82.62 292 PHE A CA 1
ATOM 2262 C C . PHE A 1 292 ? 17.915 6.888 -28.238 1.00 82.62 292 PHE A C 1
ATOM 2264 O O . PHE A 1 292 ? 17.881 8.087 -28.511 1.00 82.62 292 PHE A O 1
ATOM 2271 N N . ASP A 1 293 ? 18.516 6.430 -27.139 1.00 78.44 293 ASP A N 1
ATOM 2272 C CA . ASP A 1 293 ? 18.909 7.311 -26.032 1.00 78.44 293 ASP A CA 1
ATOM 2273 C C . ASP A 1 293 ? 20.418 7.354 -25.736 1.00 78.44 293 ASP A C 1
ATOM 2275 O O . ASP A 1 293 ? 20.899 8.200 -24.987 1.00 78.44 293 ASP A O 1
ATOM 2279 N N . SER A 1 294 ? 21.214 6.472 -26.344 1.00 67.81 294 SER A N 1
ATOM 2280 C CA . SER A 1 294 ? 22.645 6.369 -26.040 1.00 67.81 294 SER A CA 1
ATOM 2281 C C . SER A 1 294 ? 23.489 6.018 -27.261 1.00 67.81 294 SER A C 1
ATOM 2283 O O . SER A 1 294 ? 23.056 5.314 -28.165 1.00 67.81 294 SER A O 1
ATOM 2285 N N . ILE A 1 295 ? 24.740 6.494 -27.263 1.00 58.56 295 ILE A N 1
ATOM 2286 C CA . ILE A 1 295 ? 25.782 6.065 -28.217 1.00 58.56 295 ILE A CA 1
ATOM 2287 C C . ILE A 1 295 ? 26.245 4.631 -27.912 1.00 58.56 295 ILE A C 1
ATOM 2289 O O . ILE A 1 295 ? 26.719 3.940 -28.812 1.00 58.56 295 ILE A O 1
ATOM 2293 N N . PHE A 1 296 ? 26.147 4.197 -26.649 1.00 62.31 296 PHE A N 1
ATOM 2294 C CA . PHE A 1 296 ? 26.805 2.985 -26.148 1.00 62.31 296 PHE A CA 1
ATOM 2295 C C . PHE A 1 296 ? 25.844 1.895 -25.656 1.00 62.31 296 PHE A C 1
ATOM 2297 O O . PHE A 1 296 ? 26.245 0.734 -25.637 1.00 62.31 296 PHE A O 1
ATOM 2304 N N . TYR A 1 297 ? 24.608 2.247 -25.292 1.00 69.88 297 TYR A N 1
ATOM 2305 C CA . TYR A 1 297 ? 23.657 1.340 -24.638 1.00 69.88 297 TYR A CA 1
ATOM 2306 C C . TYR A 1 297 ? 22.257 1.479 -25.260 1.00 69.88 297 TYR A C 1
ATOM 2308 O O . TYR A 1 297 ? 21.446 2.256 -24.758 1.00 69.88 297 TYR A O 1
ATOM 2316 N N . PRO A 1 298 ? 21.970 0.826 -26.403 1.00 86.25 298 PRO A N 1
ATOM 2317 C CA . PRO A 1 298 ? 20.591 0.719 -26.869 1.00 86.25 298 PRO A CA 1
ATOM 2318 C C . PRO A 1 298 ? 19.777 -0.088 -25.851 1.00 86.25 298 PRO A C 1
ATOM 2320 O O . PRO A 1 298 ? 20.296 -1.056 -25.298 1.00 86.25 298 PRO A O 1
ATOM 2323 N N . PHE A 1 299 ? 18.514 0.281 -25.631 1.00 92.75 299 PHE A N 1
ATOM 2324 C CA . PHE A 1 299 ? 17.620 -0.522 -24.796 1.00 92.75 299 PHE A CA 1
ATOM 2325 C C . PHE A 1 299 ? 17.476 -1.936 -25.366 1.00 92.75 299 PHE A C 1
ATOM 2327 O O . PHE A 1 299 ? 17.442 -2.107 -26.589 1.00 92.75 299 PHE A O 1
ATOM 2334 N N . TYR A 1 300 ? 17.408 -2.941 -24.489 1.00 94.00 300 TYR A N 1
ATOM 2335 C CA . TYR A 1 300 ? 17.272 -4.338 -24.910 1.00 94.00 300 TYR A CA 1
ATOM 2336 C C . TYR A 1 300 ? 15.965 -4.574 -25.664 1.00 94.00 300 TYR A C 1
ATOM 2338 O O . TYR A 1 300 ? 15.957 -5.282 -26.672 1.00 94.00 300 TYR A O 1
ATOM 2346 N N . ASN A 1 301 ? 14.898 -3.918 -25.214 1.00 93.25 301 ASN A N 1
ATOM 2347 C CA . ASN A 1 301 ? 13.589 -3.956 -25.830 1.00 93.25 301 ASN A CA 1
ATOM 2348 C C . ASN A 1 301 ? 13.013 -2.538 -25.980 1.00 93.25 301 ASN A C 1
ATOM 2350 O O . ASN A 1 301 ? 13.308 -1.623 -25.205 1.00 93.25 301 ASN A O 1
ATOM 2354 N N . LEU A 1 302 ? 12.196 -2.358 -27.012 1.00 94.88 302 LEU A N 1
ATOM 2355 C CA . LEU A 1 302 ? 11.518 -1.115 -27.360 1.00 94.88 302 LEU A CA 1
ATOM 2356 C C . LEU A 1 302 ? 10.011 -1.158 -27.088 1.00 94.88 302 LEU A C 1
ATOM 2358 O O . LEU A 1 302 ? 9.398 -0.103 -27.118 1.00 94.88 302 LEU A O 1
ATOM 2362 N N . ASP A 1 303 ? 9.435 -2.333 -26.827 1.00 96.06 303 ASP A N 1
ATOM 2363 C CA . ASP A 1 303 ? 8.022 -2.505 -26.479 1.00 96.06 303 ASP A CA 1
ATOM 2364 C C . ASP A 1 303 ? 7.758 -1.999 -25.049 1.00 96.06 303 ASP A C 1
ATOM 2366 O O . ASP A 1 303 ? 8.088 -2.638 -24.043 1.00 96.06 303 ASP A O 1
ATOM 2370 N N . VAL A 1 304 ? 7.195 -0.797 -24.973 1.00 96.62 304 VAL A N 1
ATOM 2371 C CA . VAL A 1 304 ? 6.876 -0.064 -23.747 1.00 96.62 304 VAL A CA 1
ATOM 2372 C C . VAL A 1 304 ? 5.629 -0.642 -23.082 1.00 96.62 304 VAL A C 1
ATOM 2374 O O . VAL A 1 304 ? 5.539 -0.668 -21.852 1.00 96.62 304 VAL A O 1
ATOM 2377 N N . ASN A 1 305 ? 4.654 -1.097 -23.871 1.00 94.50 305 ASN A N 1
ATOM 2378 C CA . ASN A 1 305 ? 3.366 -1.565 -23.357 1.00 94.50 305 ASN A CA 1
ATOM 2379 C C . ASN A 1 305 ? 3.315 -3.088 -23.095 1.00 94.50 305 ASN A C 1
ATOM 2381 O O . ASN A 1 305 ? 2.312 -3.580 -22.566 1.00 94.50 305 ASN A O 1
ATOM 2385 N N . CYS A 1 306 ? 4.397 -3.802 -23.423 1.00 95.94 306 CYS A N 1
ATOM 2386 C CA . CYS A 1 306 ? 4.597 -5.236 -23.227 1.00 95.94 306 CYS A CA 1
ATOM 2387 C C . CYS A 1 306 ? 3.496 -6.098 -23.872 1.00 95.94 306 CYS A C 1
ATOM 2389 O O . CYS A 1 306 ? 3.005 -7.046 -23.248 1.00 95.94 306 CYS A O 1
ATOM 2391 N N . ASN A 1 307 ? 3.073 -5.765 -25.094 1.00 92.19 307 ASN A N 1
ATOM 2392 C CA . ASN A 1 307 ? 2.105 -6.547 -25.872 1.00 92.19 307 ASN A CA 1
ATOM 2393 C C . ASN A 1 307 ? 2.754 -7.413 -26.973 1.00 92.19 307 ASN A C 1
ATOM 2395 O O . ASN A 1 307 ? 2.043 -8.125 -27.690 1.00 92.19 307 ASN A O 1
ATOM 2399 N N . GLY A 1 308 ? 4.081 -7.369 -27.104 1.00 90.19 308 GLY A N 1
ATOM 2400 C CA . GLY A 1 308 ? 4.870 -8.072 -28.112 1.00 90.19 308 GLY A CA 1
ATOM 2401 C C . GLY A 1 308 ? 4.941 -7.369 -29.473 1.00 90.19 308 GLY A C 1
ATOM 2402 O O . GLY A 1 308 ? 5.380 -7.985 -30.450 1.00 90.19 308 GLY A O 1
ATOM 2403 N N . ILE A 1 309 ? 4.492 -6.117 -29.576 1.00 90.88 309 ILE A N 1
ATOM 2404 C CA . ILE A 1 309 ? 4.420 -5.333 -30.813 1.00 90.88 309 ILE A CA 1
ATOM 2405 C C . ILE A 1 309 ? 5.197 -4.023 -30.620 1.00 90.88 309 ILE A C 1
ATOM 2407 O O . ILE A 1 309 ? 5.213 -3.432 -29.553 1.00 90.88 309 ILE A O 1
ATOM 2411 N N . ILE A 1 310 ? 5.884 -3.579 -31.676 1.00 92.25 310 ILE A N 1
ATOM 2412 C CA . ILE A 1 310 ? 6.621 -2.307 -31.711 1.00 92.25 310 ILE A CA 1
ATOM 2413 C C . ILE A 1 310 ? 6.114 -1.415 -32.847 1.00 92.25 310 ILE A C 1
ATOM 2415 O O . ILE A 1 310 ? 5.496 -1.897 -33.803 1.00 92.25 310 ILE A O 1
ATOM 2419 N N . ASN A 1 311 ? 6.490 -0.133 -32.824 1.00 93.94 311 ASN A N 1
ATOM 2420 C CA . ASN A 1 311 ? 6.006 0.919 -33.729 1.00 93.94 311 ASN A CA 1
ATOM 2421 C C . ASN A 1 311 ? 4.512 1.243 -33.554 1.00 93.94 311 ASN A C 1
ATOM 2423 O O . ASN A 1 311 ? 3.837 1.610 -34.523 1.00 93.94 311 ASN A O 1
ATOM 2427 N N . GLU A 1 312 ? 3.991 1.108 -32.337 1.00 94.81 312 GLU A N 1
ATOM 2428 C CA . GLU A 1 312 ? 2.633 1.526 -31.996 1.00 94.81 312 GLU A CA 1
ATOM 2429 C C . GLU A 1 312 ? 2.633 2.850 -31.231 1.00 94.81 312 GLU A C 1
ATOM 2431 O O . GLU A 1 312 ? 3.636 3.278 -30.657 1.00 94.81 312 GLU A O 1
ATOM 2436 N N . GLN A 1 313 ? 1.485 3.527 -31.269 1.00 96.81 313 GLN A N 1
ATOM 2437 C CA . GLN A 1 313 ? 1.262 4.731 -30.484 1.00 96.81 313 GLN A CA 1
ATOM 2438 C C . GLN A 1 313 ? 0.881 4.337 -29.055 1.00 96.81 313 GLN A C 1
ATOM 2440 O O . GLN A 1 313 ? -0.166 3.728 -28.831 1.00 96.81 313 GLN A O 1
ATOM 2445 N N . ILE A 1 314 ? 1.688 4.770 -28.097 1.00 97.38 314 ILE A N 1
ATOM 2446 C CA . ILE A 1 314 ? 1.456 4.632 -26.666 1.00 97.38 314 ILE A CA 1
ATOM 2447 C C . ILE A 1 314 ? 0.696 5.841 -26.138 1.00 97.38 314 ILE A C 1
ATOM 2449 O O . ILE A 1 314 ? 0.994 6.987 -26.485 1.00 97.38 314 ILE A O 1
ATOM 2453 N N . ILE A 1 315 ? -0.278 5.559 -25.273 1.00 96.88 315 ILE A N 1
ATOM 2454 C CA . ILE A 1 315 ? -0.911 6.550 -24.404 1.00 96.88 315 ILE A CA 1
ATOM 2455 C C . ILE A 1 315 ? -0.092 6.607 -23.120 1.00 96.88 315 ILE A C 1
ATOM 2457 O O . ILE A 1 315 ? 0.018 5.597 -22.414 1.00 96.88 315 ILE A O 1
ATOM 2461 N N . GLY A 1 316 ? 0.458 7.779 -22.823 1.00 97.50 316 GLY A N 1
ATOM 2462 C CA . GLY A 1 316 ? 1.316 7.978 -21.663 1.00 97.50 316 GLY A CA 1
ATOM 2463 C C . GLY A 1 316 ? 0.568 7.793 -20.351 1.00 97.50 316 GLY A C 1
ATOM 2464 O O . GLY A 1 316 ? -0.619 8.109 -20.238 1.00 97.50 316 GLY A O 1
ATOM 2465 N N . LEU A 1 317 ? 1.257 7.323 -19.314 1.00 97.44 317 LEU A N 1
ATOM 2466 C CA . LEU A 1 317 ? 0.668 7.197 -17.982 1.00 97.44 317 LEU A CA 1
ATOM 2467 C C . LEU A 1 317 ? 0.126 8.539 -17.444 1.00 97.44 317 LEU A C 1
ATOM 2469 O O . LEU A 1 317 ? -0.889 8.555 -16.752 1.00 97.44 317 LEU A O 1
ATOM 2473 N N . ASN A 1 318 ? 0.744 9.671 -17.786 1.00 97.69 318 ASN A N 1
ATOM 2474 C CA . ASN A 1 318 ? 0.288 11.012 -17.399 1.00 97.69 318 ASN A CA 1
ATOM 2475 C C . ASN A 1 318 ? -0.898 11.521 -18.243 1.00 97.69 318 ASN A C 1
ATOM 2477 O O . ASN A 1 318 ? -1.545 12.495 -17.867 1.00 97.69 318 ASN A O 1
ATOM 2481 N N . GLU A 1 319 ? -1.238 10.836 -19.338 1.00 96.00 319 GLU A N 1
ATOM 2482 C CA . GLU A 1 319 ? -2.421 11.120 -20.164 1.00 96.00 319 GLU A CA 1
ATOM 2483 C C . GLU A 1 319 ? -3.650 10.299 -19.736 1.00 96.00 319 GLU A C 1
ATOM 2485 O O . GLU A 1 319 ? -4.786 10.615 -20.103 1.00 96.00 319 GLU A O 1
ATOM 2490 N N . LYS A 1 320 ? -3.438 9.227 -18.961 1.00 94.81 320 LYS A N 1
ATOM 2491 C CA . LYS A 1 320 ? -4.502 8.326 -18.505 1.00 94.81 320 LYS A CA 1
ATOM 2492 C C . LYS A 1 320 ? -5.303 8.926 -17.348 1.00 94.81 320 LYS A C 1
ATOM 2494 O O . LYS A 1 320 ? -4.808 9.704 -16.532 1.00 94.81 320 LYS A O 1
ATOM 2499 N N . TYR A 1 321 ? -6.559 8.496 -17.236 1.00 92.06 321 TYR A N 1
ATOM 2500 C CA . TYR A 1 321 ? -7.417 8.840 -16.103 1.00 92.06 321 TYR A CA 1
ATOM 2501 C C . TYR A 1 321 ? -6.836 8.304 -14.787 1.00 92.06 321 TYR A C 1
ATOM 2503 O O . TYR A 1 321 ? -6.279 7.209 -14.755 1.00 92.06 321 TYR A O 1
ATOM 2511 N N . ASN A 1 322 ? -7.000 9.064 -13.703 1.00 91.69 322 ASN A N 1
ATOM 2512 C CA . ASN A 1 322 ? -6.608 8.663 -12.354 1.00 91.69 322 ASN A CA 1
ATOM 2513 C C . ASN A 1 322 ? -7.871 8.412 -11.526 1.00 91.69 322 ASN A C 1
ATOM 2515 O O . ASN A 1 322 ? -8.762 9.266 -11.556 1.00 91.69 322 ASN A O 1
ATOM 2519 N N . PRO A 1 323 ? -7.979 7.295 -10.784 1.00 92.12 323 PRO A N 1
ATOM 2520 C CA . PRO A 1 323 ? -9.149 7.053 -9.949 1.00 92.12 323 PRO A CA 1
ATOM 2521 C C . PRO A 1 323 ? -9.315 8.137 -8.876 1.00 92.12 323 PRO A C 1
ATOM 2523 O O . PRO A 1 323 ? -8.338 8.671 -8.349 1.00 92.12 323 PRO A O 1
ATOM 2526 N N . THR A 1 324 ? -10.565 8.484 -8.574 1.00 89.88 324 THR A N 1
ATOM 2527 C CA . THR A 1 324 ? -10.935 9.604 -7.688 1.00 89.88 324 THR A CA 1
ATOM 2528 C C . THR A 1 324 ? -11.640 9.132 -6.417 1.00 89.88 324 THR A C 1
ATOM 2530 O O . THR A 1 324 ? -12.271 9.928 -5.734 1.00 89.88 324 THR A O 1
ATOM 2533 N N . ASP A 1 325 ? -11.609 7.836 -6.132 1.00 91.12 325 ASP A N 1
ATOM 2534 C CA . ASP A 1 325 ? -12.246 7.159 -4.998 1.00 91.12 325 ASP A CA 1
ATOM 2535 C C . ASP A 1 325 ? -11.211 6.531 -4.040 1.00 91.12 325 ASP A C 1
ATOM 2537 O O . ASP A 1 325 ? -11.489 5.564 -3.319 1.00 91.12 325 ASP A O 1
ATOM 2541 N N . LEU A 1 326 ? -10.012 7.121 -4.030 1.00 93.19 326 LEU A N 1
ATOM 2542 C CA . LEU A 1 326 ? -8.928 6.890 -3.081 1.00 93.19 326 LEU A CA 1
ATOM 2543 C C . LEU A 1 326 ? -8.222 8.205 -2.736 1.00 93.19 326 LEU A C 1
ATOM 2545 O O . LEU A 1 326 ? -8.320 9.191 -3.470 1.00 93.19 326 LEU A O 1
ATOM 2549 N N . GLU A 1 327 ? -7.460 8.180 -1.648 1.00 92.12 327 GLU A N 1
ATOM 2550 C CA . GLU A 1 327 ? -6.570 9.273 -1.263 1.00 92.12 327 GLU A CA 1
ATOM 2551 C C . GLU A 1 327 ? -5.164 9.097 -1.862 1.00 92.12 327 GLU A C 1
ATOM 2553 O O . GLU A 1 327 ? -4.699 7.976 -2.096 1.00 92.12 327 GLU A O 1
ATOM 2558 N N . TYR A 1 328 ? -4.472 10.213 -2.087 1.00 95.06 328 TYR A N 1
ATOM 2559 C CA . TYR A 1 328 ? -3.101 10.246 -2.588 1.00 95.06 328 TYR A CA 1
ATOM 2560 C C . TYR A 1 328 ? -2.211 11.015 -1.615 1.00 95.06 328 TYR A C 1
ATOM 2562 O O . TYR A 1 328 ? -2.530 12.146 -1.254 1.00 95.06 328 TYR A O 1
ATOM 2570 N N . SER A 1 329 ? -1.069 10.430 -1.265 1.00 95.69 329 SER A N 1
ATOM 2571 C CA . SER A 1 329 ? -0.019 11.075 -0.477 1.00 95.69 329 SER A CA 1
ATOM 2572 C C . SER A 1 329 ? 1.305 11.033 -1.229 1.00 95.69 329 SER A C 1
ATOM 2574 O O . SER A 1 329 ? 1.654 10.024 -1.844 1.00 95.69 329 SER A O 1
ATOM 2576 N N . CYS A 1 330 ? 2.064 12.122 -1.165 1.00 96.25 330 CYS A N 1
ATOM 2577 C CA . CYS A 1 330 ? 3.313 12.282 -1.894 1.00 96.25 330 CYS A CA 1
ATOM 2578 C C . CYS A 1 330 ? 4.418 12.801 -0.972 1.00 96.25 330 CYS A C 1
ATOM 2580 O O . CYS A 1 330 ? 4.327 13.899 -0.423 1.00 96.25 330 CYS A O 1
ATOM 2582 N N . ILE A 1 331 ? 5.477 12.011 -0.825 1.00 97.88 331 ILE A N 1
ATOM 2583 C CA . ILE A 1 331 ? 6.687 12.373 -0.093 1.00 97.88 331 ILE A CA 1
ATOM 2584 C C . ILE A 1 331 ? 7.756 12.788 -1.105 1.00 97.88 331 ILE A C 1
ATOM 2586 O O . ILE A 1 331 ? 8.162 12.005 -1.970 1.00 97.88 331 ILE A O 1
ATOM 2590 N N . ILE A 1 332 ? 8.216 14.027 -0.973 1.00 97.69 332 ILE A N 1
ATOM 2591 C CA . ILE A 1 332 ? 9.177 14.669 -1.862 1.00 97.69 332 ILE A CA 1
ATOM 2592 C C . ILE A 1 332 ? 10.502 14.836 -1.117 1.00 97.69 332 ILE A C 1
ATOM 2594 O O . ILE A 1 332 ? 10.588 15.558 -0.122 1.00 97.69 332 ILE A O 1
ATOM 2598 N N . GLY A 1 333 ? 11.544 14.177 -1.614 1.00 97.12 333 GLY A N 1
ATOM 2599 C CA . GLY A 1 333 ? 12.915 14.341 -1.148 1.00 97.12 333 GLY A CA 1
ATOM 2600 C C . GLY A 1 333 ? 13.621 15.508 -1.833 1.00 97.12 333 GLY A C 1
ATOM 2601 O O . GLY A 1 333 ? 13.565 15.651 -3.056 1.00 97.12 333 GLY A O 1
ATOM 2602 N N . ASP A 1 334 ? 14.337 16.311 -1.050 1.00 95.81 334 ASP A N 1
ATOM 2603 C CA . ASP A 1 334 ? 15.268 17.325 -1.543 1.00 95.81 334 ASP A CA 1
ATOM 2604 C C . ASP A 1 334 ? 16.637 17.206 -0.853 1.00 95.81 334 ASP A C 1
ATOM 2606 O O . ASP A 1 334 ? 16.868 17.658 0.279 1.00 95.81 334 ASP A O 1
ATOM 2610 N N . PHE A 1 335 ? 17.568 16.566 -1.551 1.00 90.19 335 PHE A N 1
ATOM 2611 C CA . PHE A 1 335 ? 18.909 16.291 -1.074 1.00 90.19 335 PHE A CA 1
ATOM 2612 C C . PHE A 1 335 ? 19.740 17.575 -1.064 1.00 90.19 335 PHE A C 1
ATOM 2614 O O . PHE A 1 335 ? 20.210 18.049 -2.094 1.00 90.19 335 PHE A O 1
ATOM 2621 N N . PHE A 1 336 ? 19.935 18.138 0.130 1.00 85.69 336 PHE A N 1
ATOM 2622 C CA . PHE A 1 336 ? 20.623 19.416 0.344 1.00 85.69 336 PHE A CA 1
ATOM 2623 C C . PHE A 1 336 ? 19.957 20.646 -0.301 1.00 85.69 336 PHE A C 1
ATOM 2625 O O . PHE A 1 336 ? 20.633 21.654 -0.517 1.00 85.69 336 PHE A O 1
ATOM 2632 N N . GLY A 1 337 ? 18.646 20.614 -0.563 1.00 86.44 337 GLY A N 1
ATOM 2633 C CA . GLY A 1 337 ? 17.916 21.802 -1.024 1.00 86.44 337 GLY A CA 1
ATOM 2634 C C . GLY A 1 337 ? 18.215 22.194 -2.476 1.00 86.44 337 GLY A C 1
ATOM 2635 O O . GLY A 1 337 ? 18.173 23.378 -2.815 1.00 86.44 337 GLY A O 1
ATOM 2636 N N . ILE A 1 338 ? 18.598 21.229 -3.316 1.00 89.19 338 ILE A N 1
ATOM 2637 C CA . ILE A 1 338 ? 18.959 21.442 -4.725 1.00 89.19 338 ILE A CA 1
ATOM 2638 C C . ILE A 1 338 ? 17.755 21.311 -5.672 1.00 89.19 338 ILE A C 1
ATOM 2640 O O . ILE A 1 338 ? 17.925 21.411 -6.888 1.00 89.19 338 ILE A O 1
ATOM 2644 N N . GLY A 1 339 ? 16.553 21.066 -5.142 1.00 94.81 339 GLY A N 1
ATOM 2645 C CA . GLY A 1 339 ? 15.357 20.778 -5.932 1.00 94.81 339 GLY A CA 1
ATOM 2646 C C . GLY A 1 339 ? 15.346 19.359 -6.511 1.00 94.81 339 GLY A C 1
ATOM 2647 O O . GLY A 1 339 ? 14.722 19.119 -7.547 1.00 94.81 339 GLY A O 1
ATOM 2648 N N . SER A 1 340 ? 16.048 18.417 -5.874 1.00 94.62 340 SER A N 1
ATOM 2649 C CA . SER A 1 340 ? 16.136 17.012 -6.292 1.00 94.62 340 SER A CA 1
ATOM 2650 C C . SER A 1 340 ? 16.580 16.127 -5.133 1.00 94.62 340 SER A C 1
ATOM 2652 O O . SER A 1 340 ? 17.397 16.548 -4.322 1.00 94.62 340 SER A O 1
ATOM 2654 N N . ASP A 1 341 ? 16.130 14.875 -5.094 1.00 94.25 341 ASP A N 1
ATOM 2655 C CA . ASP A 1 341 ? 16.618 13.862 -4.144 1.00 94.25 341 ASP A CA 1
ATOM 2656 C C . ASP A 1 341 ? 17.959 13.217 -4.574 1.00 94.25 341 ASP A C 1
ATOM 2658 O O . ASP A 1 341 ? 18.453 12.280 -3.941 1.00 94.25 341 ASP A O 1
ATOM 2662 N N . GLY A 1 342 ? 18.559 13.723 -5.658 1.00 92.50 342 GLY A N 1
ATOM 2663 C CA . GLY A 1 342 ? 19.777 13.209 -6.285 1.00 92.50 342 GLY A CA 1
ATOM 2664 C C . GLY A 1 342 ? 19.519 12.367 -7.538 1.00 92.50 342 GLY A C 1
ATOM 2665 O O . GLY A 1 342 ? 20.428 12.229 -8.356 1.00 92.50 342 GLY A O 1
ATOM 2666 N N . ILE A 1 343 ? 18.293 11.866 -7.727 1.00 93.75 343 ILE A N 1
ATOM 2667 C CA . ILE A 1 343 ? 17.876 11.066 -8.891 1.00 93.75 343 ILE A CA 1
ATOM 2668 C C . ILE A 1 343 ? 16.667 11.696 -9.588 1.00 93.75 343 ILE A C 1
ATOM 2670 O O . ILE A 1 343 ? 16.616 11.742 -10.816 1.00 93.75 343 ILE A O 1
ATOM 2674 N N . VAL A 1 344 ? 15.704 12.210 -8.827 1.00 96.12 344 VAL A N 1
ATOM 2675 C CA . VAL A 1 344 ? 14.429 12.733 -9.315 1.00 96.12 344 VAL A CA 1
ATOM 2676 C C . VAL A 1 344 ? 14.241 14.161 -8.813 1.00 96.12 344 VAL A C 1
ATOM 2678 O O . VAL A 1 344 ? 14.381 14.455 -7.626 1.00 96.12 344 VAL A O 1
ATOM 2681 N N . THR A 1 345 ? 13.895 15.077 -9.717 1.00 97.12 345 THR A N 1
ATOM 2682 C CA . THR A 1 345 ? 13.607 16.470 -9.346 1.00 97.12 345 THR A CA 1
ATOM 2683 C C . THR A 1 345 ? 12.338 16.556 -8.503 1.00 97.12 345 THR A C 1
ATOM 2685 O O . THR A 1 345 ? 11.403 15.786 -8.712 1.00 97.12 345 THR A O 1
ATOM 2688 N N . THR A 1 346 ? 12.248 17.524 -7.592 1.00 97.25 346 THR A N 1
ATOM 2689 C CA . THR A 1 346 ? 11.057 17.702 -6.736 1.00 97.25 346 THR A CA 1
ATOM 2690 C C . THR A 1 346 ? 9.778 17.918 -7.552 1.00 97.25 346 THR A C 1
ATOM 2692 O O . THR A 1 346 ? 8.713 17.422 -7.193 1.00 97.25 346 THR A O 1
ATOM 2695 N N . SER A 1 347 ? 9.885 18.583 -8.709 1.00 97.25 347 SER A N 1
ATOM 2696 C CA . SER A 1 347 ? 8.770 18.749 -9.649 1.00 97.25 347 SER A CA 1
ATOM 2697 C C . SER A 1 347 ? 8.302 17.430 -10.265 1.00 97.25 347 SER A C 1
ATOM 2699 O O . SER A 1 347 ? 7.102 17.266 -10.467 1.00 97.25 347 SER A O 1
ATOM 2701 N N . SER A 1 348 ? 9.227 16.523 -10.596 1.00 98.12 348 SER A N 1
ATOM 2702 C CA . SER A 1 348 ? 8.905 15.198 -11.143 1.00 98.12 348 SER A CA 1
ATOM 2703 C C . SER A 1 348 ? 8.410 14.242 -10.052 1.00 98.12 348 SER A C 1
ATOM 2705 O O . SER A 1 348 ? 7.601 13.364 -10.331 1.00 98.12 348 SER A O 1
ATOM 2707 N N . GLN A 1 349 ? 8.831 14.450 -8.800 1.00 98.31 349 GLN A N 1
ATOM 2708 C CA . GLN A 1 349 ? 8.345 13.693 -7.644 1.00 98.31 349 GLN A CA 1
ATOM 2709 C C . GLN A 1 349 ? 6.893 14.004 -7.272 1.00 98.31 349 GLN A C 1
ATOM 2711 O O . GLN A 1 349 ? 6.200 13.141 -6.743 1.00 98.31 349 GLN A O 1
ATOM 2716 N N . ASN A 1 350 ? 6.424 15.226 -7.524 1.00 97.38 350 ASN A N 1
ATOM 2717 C CA . ASN A 1 350 ? 5.088 15.647 -7.123 1.00 97.38 350 ASN A CA 1
ATOM 2718 C C . ASN A 1 350 ? 4.008 15.055 -8.045 1.00 97.38 350 ASN A C 1
ATOM 2720 O O . ASN A 1 350 ? 3.747 15.592 -9.123 1.00 97.38 350 ASN A O 1
ATOM 2724 N N . ILE A 1 351 ? 3.336 13.991 -7.594 1.00 96.56 351 ILE A N 1
ATOM 2725 C CA . ILE A 1 351 ? 2.250 13.331 -8.338 1.00 96.56 351 ILE A CA 1
ATOM 2726 C C . ILE A 1 351 ? 1.136 14.298 -8.757 1.00 96.56 351 ILE A C 1
ATOM 2728 O O . ILE A 1 351 ? 0.568 14.142 -9.834 1.00 96.56 351 ILE A O 1
ATOM 2732 N N . PHE A 1 352 ? 0.855 15.333 -7.959 1.00 95.19 352 PHE A N 1
ATOM 2733 C CA . PHE A 1 352 ? -0.226 16.290 -8.210 1.00 95.19 352 PHE A CA 1
ATOM 2734 C C . PHE A 1 352 ? 0.032 17.211 -9.411 1.00 95.19 352 PHE A C 1
ATOM 2736 O O . PHE A 1 352 ? -0.884 17.896 -9.856 1.00 95.19 352 PHE A O 1
ATOM 2743 N N . ASN A 1 353 ? 1.242 17.192 -9.980 1.00 96.00 353 ASN A N 1
ATOM 2744 C CA . ASN A 1 353 ? 1.527 17.810 -11.277 1.00 96.00 353 ASN A CA 1
ATOM 2745 C C . ASN A 1 353 ? 1.048 16.960 -12.469 1.00 96.00 353 ASN A C 1
ATOM 2747 O O . ASN A 1 353 ? 0.972 17.472 -13.583 1.00 96.00 353 ASN A O 1
ATOM 2751 N N . PHE A 1 354 ? 0.751 15.676 -12.247 1.00 95.62 354 PHE A N 1
ATOM 2752 C CA . PHE A 1 354 ? 0.514 14.673 -13.293 1.00 95.62 354 PHE A CA 1
ATOM 2753 C C . PHE A 1 354 ? -0.835 13.960 -13.162 1.00 95.62 354 PHE A C 1
ATOM 2755 O O . PHE A 1 354 ? -1.179 13.123 -13.995 1.00 95.62 354 PHE A O 1
ATOM 2762 N N . ILE A 1 355 ? -1.599 14.270 -12.114 1.00 91.81 355 ILE A N 1
ATOM 2763 C CA . ILE A 1 355 ? -2.933 13.719 -11.892 1.00 91.81 355 ILE A CA 1
ATOM 2764 C C . ILE A 1 355 ? -3.946 14.845 -11.720 1.00 91.81 355 ILE A C 1
ATOM 2766 O O . ILE A 1 355 ? -3.659 15.883 -11.128 1.00 91.81 355 ILE A O 1
ATOM 2770 N N . ASN A 1 356 ? -5.164 14.614 -12.204 1.00 83.88 356 ASN A N 1
ATOM 2771 C CA . ASN A 1 356 ? -6.292 15.498 -11.943 1.00 83.88 356 ASN A CA 1
ATOM 2772 C C . ASN A 1 356 ? -7.039 14.983 -10.714 1.00 83.88 356 ASN A C 1
ATOM 2774 O O . ASN A 1 356 ? -7.737 13.973 -10.791 1.00 83.88 356 ASN A O 1
ATOM 2778 N N . LEU A 1 357 ? -6.894 15.673 -9.585 1.00 76.69 357 LEU A N 1
ATOM 2779 C CA . LEU A 1 357 ? -7.695 15.394 -8.400 1.00 76.69 357 LEU A CA 1
ATOM 2780 C C . LEU A 1 357 ? -9.081 16.027 -8.502 1.00 76.69 357 LEU A C 1
ATOM 2782 O O . LEU A 1 357 ? -9.275 17.072 -9.129 1.00 76.69 357 LEU A O 1
ATOM 2786 N N . ASN A 1 358 ? -10.036 15.436 -7.788 1.00 73.25 358 ASN A N 1
ATOM 2787 C CA . ASN A 1 358 ? -11.233 16.163 -7.399 1.00 73.25 358 ASN A CA 1
ATOM 2788 C C . ASN A 1 358 ? -10.810 17.364 -6.536 1.00 73.25 358 ASN A C 1
ATOM 2790 O O . ASN A 1 358 ? -10.128 17.183 -5.532 1.00 73.25 358 ASN A O 1
ATOM 2794 N N . SER A 1 359 ? -11.221 18.579 -6.910 1.00 66.44 359 SER A N 1
ATOM 2795 C CA . SER A 1 359 ? -10.834 19.823 -6.225 1.00 66.44 359 SER A CA 1
ATOM 2796 C C . SER A 1 359 ? -11.232 19.881 -4.748 1.00 66.44 359 SER A C 1
ATOM 2798 O O . SER A 1 359 ? -10.771 20.766 -4.035 1.00 66.44 359 SER A O 1
ATOM 2800 N N . ASN A 1 360 ? -12.118 18.985 -4.310 1.00 72.88 360 ASN A N 1
ATOM 2801 C CA . ASN A 1 360 ? -12.552 18.888 -2.921 1.00 72.88 360 ASN A CA 1
ATOM 2802 C C . ASN A 1 360 ? -11.574 18.110 -2.033 1.00 72.88 360 ASN A C 1
ATOM 2804 O O . ASN A 1 360 ? -11.685 18.217 -0.817 1.00 72.88 360 ASN A O 1
ATOM 2808 N N . PHE A 1 361 ? -10.645 17.341 -2.610 1.00 80.81 361 PHE A N 1
ATOM 2809 C CA . PHE A 1 361 ? -9.655 16.595 -1.841 1.00 80.81 361 PHE A CA 1
ATOM 2810 C C . PHE A 1 361 ? -8.355 17.369 -1.713 1.00 80.81 361 PHE A C 1
ATOM 2812 O O . PHE A 1 361 ? -7.882 18.027 -2.644 1.00 80.81 361 PHE A O 1
ATOM 2819 N N . GLN A 1 362 ? -7.778 17.262 -0.529 1.00 80.88 362 GLN A N 1
ATOM 2820 C CA . GLN A 1 362 ? -6.510 17.872 -0.206 1.00 80.88 362 GLN A CA 1
ATOM 2821 C C . GLN A 1 362 ? -5.348 17.154 -0.897 1.00 80.88 362 GLN A C 1
ATOM 2823 O O . GLN A 1 362 ? -5.383 15.953 -1.158 1.00 80.88 362 GLN A O 1
ATOM 2828 N N . GLN A 1 363 ? -4.302 17.921 -1.200 1.00 88.31 363 GLN A N 1
ATOM 2829 C CA . GLN A 1 363 ? -3.030 17.386 -1.673 1.00 88.31 363 GLN A CA 1
ATOM 2830 C C . GLN A 1 363 ? -2.135 17.086 -0.470 1.00 88.31 363 GLN A C 1
ATOM 2832 O O . GLN A 1 363 ? -1.547 18.004 0.109 1.00 88.31 363 GLN A O 1
ATOM 2837 N N . ASN A 1 364 ? -2.003 15.812 -0.108 1.00 91.50 364 ASN A N 1
ATOM 2838 C CA . ASN A 1 364 ? -1.161 15.400 1.014 1.00 91.50 364 ASN A CA 1
ATOM 2839 C C . ASN A 1 364 ? 0.304 15.340 0.562 1.00 91.50 364 ASN A C 1
ATOM 2841 O O . ASN A 1 364 ? 0.792 14.315 0.084 1.00 91.50 364 ASN A O 1
ATOM 2845 N N . ILE A 1 365 ? 0.991 16.484 0.641 1.00 93.81 365 ILE A N 1
ATOM 2846 C CA . ILE A 1 365 ? 2.403 16.639 0.264 1.00 93.81 365 ILE A CA 1
ATOM 2847 C C . ILE A 1 365 ? 3.272 16.758 1.518 1.00 93.81 365 ILE A C 1
ATOM 2849 O O . ILE A 1 365 ? 3.002 17.579 2.399 1.00 93.81 365 ILE A O 1
ATOM 2853 N N . TYR A 1 366 ? 4.371 16.006 1.531 1.00 94.44 366 TYR A N 1
ATOM 2854 C CA . TYR A 1 366 ? 5.381 16.017 2.584 1.00 94.44 366 TYR A CA 1
ATOM 2855 C C . TYR A 1 366 ? 6.765 16.269 1.982 1.00 94.44 366 TYR A C 1
ATOM 2857 O O . TYR A 1 366 ? 7.318 15.398 1.313 1.00 94.44 366 TYR A O 1
ATOM 2865 N N . ASN A 1 367 ? 7.345 17.450 2.208 1.00 94.19 367 ASN A N 1
ATOM 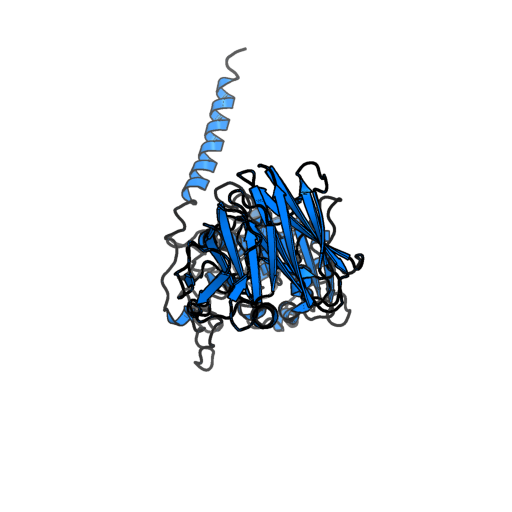2866 C CA . ASN A 1 367 ? 8.698 17.761 1.739 1.00 94.19 367 ASN A CA 1
ATOM 2867 C C . ASN A 1 367 ? 9.724 17.489 2.836 1.00 94.19 367 ASN A C 1
ATOM 2869 O O . ASN A 1 367 ? 9.601 18.010 3.947 1.00 94.19 367 ASN A O 1
ATOM 2873 N N . ILE A 1 368 ? 10.771 16.736 2.507 1.00 94.12 368 ILE A N 1
ATOM 2874 C CA . ILE A 1 368 ? 11.828 16.373 3.451 1.00 94.12 368 ILE A CA 1
ATOM 2875 C C . ILE A 1 368 ? 13.213 16.526 2.829 1.00 94.12 368 ILE A C 1
ATOM 2877 O O . ILE A 1 368 ? 13.397 16.339 1.628 1.00 94.12 368 ILE A O 1
ATOM 2881 N N . SER A 1 369 ? 14.222 16.809 3.655 1.00 95.25 369 SER A N 1
ATOM 2882 C CA . SER A 1 369 ? 15.609 16.795 3.186 1.00 95.25 369 SER A CA 1
ATOM 2883 C C . SER A 1 369 ? 16.205 15.396 3.313 1.00 95.25 369 SER A C 1
ATOM 2885 O O . SER A 1 369 ? 16.734 15.027 4.359 1.00 95.25 369 SER A O 1
ATOM 2887 N N . ALA A 1 370 ? 16.089 14.606 2.247 1.00 94.94 370 ALA A N 1
ATOM 2888 C CA . ALA A 1 370 ? 16.595 13.240 2.174 1.00 94.94 370 ALA A CA 1
ATOM 2889 C C . ALA A 1 370 ? 17.101 12.924 0.762 1.00 94.94 370 ALA A C 1
ATOM 2891 O O . ALA A 1 370 ? 16.635 13.507 -0.219 1.00 94.94 370 ALA A O 1
ATOM 2892 N N . SER A 1 371 ? 18.060 12.000 0.665 1.00 94.62 371 SER A N 1
ATOM 2893 C CA . SER A 1 371 ? 18.473 11.434 -0.620 1.00 94.62 371 SER A CA 1
ATOM 2894 C C . SER A 1 371 ? 17.466 10.390 -1.097 1.00 94.62 371 SER A C 1
ATOM 2896 O O . SER A 1 371 ? 16.746 9.805 -0.286 1.00 94.62 371 SER A O 1
ATOM 2898 N N . HIS A 1 372 ? 17.470 10.094 -2.395 1.00 95.06 372 HIS A N 1
ATOM 2899 C CA . HIS A 1 372 ? 16.554 9.134 -3.008 1.00 95.06 372 HIS A CA 1
ATOM 2900 C C . HIS A 1 372 ? 16.545 7.761 -2.315 1.00 95.06 372 HIS A C 1
ATOM 2902 O O . HIS A 1 372 ? 15.492 7.140 -2.179 1.00 95.06 372 HIS A O 1
ATOM 2908 N N . ILE A 1 373 ? 17.708 7.284 -1.857 1.00 91.88 373 ILE A N 1
ATOM 2909 C CA . ILE A 1 373 ? 17.859 5.966 -1.216 1.00 91.88 373 ILE A CA 1
ATOM 2910 C C . ILE A 1 373 ? 17.518 5.978 0.282 1.00 91.88 373 ILE A C 1
ATOM 2912 O O . ILE A 1 373 ? 17.268 4.922 0.858 1.00 91.88 373 ILE A O 1
ATOM 2916 N N . ASP A 1 374 ? 17.475 7.155 0.912 1.00 95.38 374 ASP A N 1
ATOM 2917 C CA . ASP A 1 374 ? 17.174 7.294 2.341 1.00 95.38 374 ASP A CA 1
ATOM 2918 C C . ASP A 1 374 ? 15.671 7.442 2.612 1.00 95.38 374 ASP A C 1
ATOM 2920 O O . ASP A 1 374 ? 15.237 7.271 3.754 1.00 95.38 374 ASP A O 1
ATOM 2924 N N . LEU A 1 375 ? 14.875 7.738 1.579 1.00 97.44 375 LEU A N 1
ATOM 2925 C CA . LEU A 1 375 ? 13.430 7.982 1.655 1.00 97.44 375 LEU A CA 1
ATOM 2926 C C . LEU A 1 375 ? 12.658 6.831 2.321 1.00 97.44 375 LEU A C 1
ATOM 2928 O O . LEU A 1 375 ? 11.830 7.054 3.204 1.00 97.44 375 LEU A O 1
ATOM 2932 N N . THR A 1 376 ? 12.978 5.580 1.983 1.00 97.50 376 THR A N 1
ATOM 2933 C CA . THR A 1 376 ? 12.301 4.401 2.562 1.00 97.50 376 THR A CA 1
ATOM 2934 C C . THR A 1 376 ? 12.638 4.170 4.036 1.00 97.50 376 THR A C 1
ATOM 2936 O O . THR A 1 376 ? 12.021 3.323 4.685 1.00 97.50 376 THR A O 1
ATOM 2939 N N . SER A 1 377 ? 13.601 4.919 4.583 1.00 97.56 377 SER A N 1
ATOM 2940 C CA . SER A 1 377 ? 13.991 4.892 5.996 1.00 97.56 377 SER A CA 1
ATOM 2941 C C . SER A 1 377 ? 13.465 6.087 6.800 1.00 97.56 377 SER A C 1
ATOM 2943 O O . SER A 1 377 ? 13.731 6.164 7.997 1.00 97.56 377 SER A O 1
ATOM 2945 N N . GLN A 1 378 ? 12.696 6.995 6.188 1.00 96.75 378 GLN A N 1
ATOM 2946 C CA . GLN A 1 378 ? 12.094 8.153 6.860 1.00 96.75 378 GLN A CA 1
ATOM 2947 C C . GLN A 1 378 ? 10.793 7.749 7.568 1.00 96.75 378 GLN A C 1
ATOM 2949 O O . GLN A 1 378 ? 9.702 8.176 7.218 1.00 96.75 378 GLN A O 1
ATOM 2954 N N . TYR A 1 379 ? 10.899 6.861 8.551 1.00 95.25 379 TYR A N 1
ATOM 2955 C CA . TYR A 1 379 ? 9.758 6.146 9.132 1.00 95.25 379 TYR A CA 1
ATOM 2956 C C . TYR A 1 379 ? 8.644 7.049 9.694 1.00 95.25 379 TYR A C 1
ATOM 2958 O O . TYR A 1 379 ? 7.474 6.729 9.514 1.00 95.25 379 TYR A O 1
ATOM 2966 N N . SER A 1 380 ? 8.987 8.191 10.300 1.00 92.88 380 SER A N 1
ATOM 2967 C CA . SER A 1 380 ? 8.008 9.123 10.882 1.00 92.88 380 SER A CA 1
ATOM 2968 C C . SER A 1 380 ? 7.140 9.787 9.807 1.00 92.88 380 SER A C 1
ATOM 2970 O O . SER A 1 380 ? 5.915 9.707 9.867 1.00 92.88 380 SER A O 1
ATOM 2972 N N . ILE A 1 381 ? 7.759 10.347 8.761 1.00 94.38 381 ILE A N 1
ATOM 2973 C CA . ILE A 1 381 ? 7.010 10.956 7.652 1.00 94.38 381 ILE A CA 1
ATOM 2974 C C . ILE A 1 381 ? 6.305 9.900 6.794 1.00 94.38 381 ILE A C 1
ATOM 2976 O O . ILE A 1 381 ? 5.227 10.150 6.265 1.00 94.38 381 ILE A O 1
ATOM 2980 N N . ASN A 1 382 ? 6.893 8.703 6.684 1.00 96.62 382 ASN A N 1
ATOM 2981 C CA . ASN A 1 382 ? 6.272 7.574 6.000 1.00 96.62 382 ASN A CA 1
ATOM 2982 C C . ASN A 1 382 ? 4.971 7.160 6.700 1.00 96.62 382 ASN A C 1
ATOM 2984 O O . ASN A 1 382 ? 4.015 6.824 6.008 1.00 96.62 382 ASN A O 1
ATOM 2988 N N . LEU A 1 383 ? 4.913 7.211 8.037 1.00 95.62 383 LEU A N 1
ATOM 2989 C CA . LEU A 1 383 ? 3.675 6.978 8.779 1.00 95.62 383 LEU A CA 1
ATOM 2990 C C . LEU A 1 383 ? 2.678 8.125 8.621 1.00 95.62 383 LEU A C 1
ATOM 2992 O O . LEU A 1 383 ? 1.519 7.843 8.356 1.00 95.62 383 LEU A O 1
ATOM 2996 N N . SER A 1 384 ? 3.112 9.388 8.686 1.00 93.81 384 SER A N 1
ATOM 2997 C CA . SER A 1 384 ? 2.207 10.519 8.429 1.00 93.81 384 SER A CA 1
ATOM 2998 C C . SER A 1 384 ? 1.546 10.412 7.055 1.00 93.81 384 SER A C 1
ATOM 3000 O O . SER A 1 384 ? 0.346 10.585 6.924 1.00 93.81 384 SER A O 1
ATOM 3002 N N . ALA A 1 385 ? 2.296 10.030 6.020 1.00 95.06 385 ALA A N 1
ATOM 3003 C CA . ALA A 1 385 ? 1.732 9.857 4.684 1.00 95.06 385 ALA A CA 1
ATOM 3004 C C . ALA A 1 385 ? 0.725 8.694 4.573 1.00 95.06 385 ALA A C 1
ATOM 3006 O O . ALA A 1 385 ? -0.075 8.673 3.631 1.00 95.06 385 ALA A O 1
ATOM 3007 N N . LEU A 1 386 ? 0.771 7.740 5.508 1.00 95.31 386 LEU A N 1
ATOM 3008 C CA . LEU A 1 386 ? -0.122 6.585 5.607 1.00 95.31 386 LEU A CA 1
ATOM 3009 C C . LEU A 1 386 ? -1.415 6.864 6.383 1.00 95.31 386 LEU A C 1
ATOM 3011 O O . LEU A 1 386 ? -2.203 5.926 6.490 1.00 95.31 386 LEU A O 1
ATOM 3015 N N . ASP A 1 387 ? -1.632 8.095 6.859 1.00 93.38 387 ASP A N 1
ATOM 3016 C CA . ASP A 1 387 ? -2.772 8.482 7.704 1.00 93.38 387 ASP A CA 1
ATOM 3017 C C . ASP A 1 387 ? -4.124 7.952 7.237 1.00 93.38 387 ASP A C 1
ATOM 3019 O O . ASP A 1 387 ? -4.342 7.595 6.071 1.00 93.38 387 ASP A O 1
ATOM 3023 N N . GLU A 1 388 ? -5.084 7.939 8.138 1.00 94.38 388 GLU A N 1
ATOM 3024 C CA . GLU A 1 388 ? -6.465 7.728 7.766 1.00 94.38 388 GLU A CA 1
ATOM 3025 C C . GLU A 1 388 ? -7.031 8.906 6.939 1.00 94.38 388 GLU A C 1
ATOM 3027 O O . GLU A 1 388 ? -6.450 9.988 6.851 1.00 94.38 388 GLU A O 1
ATOM 3032 N N . PRO A 1 389 ? -8.128 8.686 6.193 1.00 92.62 389 PRO A N 1
ATOM 3033 C CA . PRO A 1 389 ? -8.703 9.732 5.362 1.00 92.62 389 PRO A CA 1
ATOM 3034 C C . PRO A 1 389 ? -9.480 10.735 6.217 1.00 92.62 389 PRO A C 1
ATOM 3036 O O . PRO A 1 389 ? -10.366 10.352 6.985 1.00 92.62 389 PRO A O 1
ATOM 3039 N N . ASN A 1 390 ? -9.280 12.021 5.944 1.00 90.44 390 ASN A N 1
ATOM 3040 C CA . ASN A 1 390 ? -10.027 13.128 6.549 1.00 90.44 390 ASN A CA 1
ATOM 3041 C C . ASN A 1 390 ? -11.329 13.490 5.799 1.00 90.44 390 ASN A C 1
ATOM 3043 O O . ASN A 1 390 ? -11.951 14.521 6.068 1.00 90.44 390 ASN A O 1
ATOM 3047 N N . PHE A 1 391 ? -11.778 12.624 4.878 1.00 90.25 391 PHE A N 1
ATOM 3048 C CA . PHE A 1 391 ? -13.004 12.788 4.088 1.00 90.25 391 PHE A CA 1
ATOM 3049 C C . PHE A 1 391 ? -13.974 11.611 4.263 1.00 90.25 391 PHE A C 1
ATOM 3051 O O . PHE A 1 391 ? -13.606 10.436 4.154 1.00 90.25 391 PHE A O 1
ATOM 3058 N N . GLN A 1 392 ? -15.257 11.929 4.439 1.00 92.25 392 GLN A N 1
ATOM 3059 C CA . GLN A 1 392 ? -16.333 10.952 4.628 1.00 92.25 392 GLN A CA 1
ATOM 3060 C C . GLN A 1 392 ? -16.520 10.013 3.417 1.00 92.25 392 GLN A C 1
ATOM 3062 O O . GLN A 1 392 ? -16.897 8.850 3.558 1.00 92.25 392 GLN A O 1
ATOM 3067 N N . GLU A 1 393 ? -16.257 10.480 2.198 1.00 92.50 393 GLU A N 1
ATOM 3068 C CA . GLU A 1 393 ? -16.391 9.672 0.981 1.00 92.50 393 GLU A CA 1
ATOM 3069 C C . GLU A 1 393 ? -15.313 8.585 0.879 1.00 92.50 393 GLU A C 1
ATOM 3071 O O . GLU A 1 393 ? -15.544 7.528 0.283 1.00 92.50 393 GLU A O 1
ATOM 3076 N N . LEU A 1 394 ? -14.149 8.831 1.484 1.00 93.69 394 LEU A N 1
ATOM 3077 C CA . LEU A 1 394 ? -12.978 7.959 1.429 1.00 93.69 394 LEU A CA 1
ATOM 3078 C C . LEU A 1 394 ? -12.836 7.070 2.674 1.00 93.69 394 LEU A C 1
ATOM 3080 O O . LEU A 1 394 ? -11.915 6.256 2.727 1.00 93.69 394 LEU A O 1
ATOM 3084 N N . SER A 1 395 ? -13.766 7.167 3.634 1.00 95.69 395 SER A N 1
ATOM 3085 C CA . SER A 1 395 ? -13.675 6.508 4.941 1.00 95.69 395 SER A CA 1
ATOM 3086 C C . SER A 1 395 ? -13.321 5.029 4.863 1.00 95.69 395 SER A C 1
ATOM 3088 O O . SER A 1 395 ? -13.894 4.253 4.077 1.00 95.69 395 SER A O 1
ATOM 3090 N N . TYR A 1 396 ? -12.428 4.614 5.757 1.00 97.44 396 TYR A N 1
ATOM 3091 C CA . TYR A 1 396 ? -12.024 3.222 5.861 1.00 97.44 396 TYR A CA 1
ATOM 3092 C C . TYR A 1 396 ? -13.124 2.379 6.502 1.00 97.44 396 TYR A C 1
ATOM 3094 O O . TYR A 1 396 ? -13.753 2.774 7.481 1.00 97.44 396 TYR A O 1
ATOM 3102 N N . THR A 1 397 ? -13.385 1.203 5.929 1.00 96.75 397 THR A N 1
ATOM 3103 C CA . THR A 1 397 ? -14.414 0.301 6.453 1.00 96.75 397 THR A CA 1
ATOM 3104 C C . THR A 1 397 ? -13.848 -0.466 7.638 1.00 96.75 397 THR A C 1
ATOM 3106 O O . THR A 1 397 ? -12.817 -1.129 7.513 1.00 96.75 397 THR A O 1
ATOM 3109 N N . ILE A 1 398 ? -14.549 -0.419 8.764 1.00 96.12 398 ILE A N 1
ATOM 3110 C CA . ILE A 1 398 ? -14.239 -1.190 9.968 1.00 96.12 398 ILE A CA 1
ATOM 3111 C C . ILE A 1 398 ? -15.366 -2.184 10.260 1.00 96.12 398 ILE A C 1
ATOM 3113 O O . ILE A 1 398 ? -16.518 -1.996 9.868 1.00 96.12 398 ILE A O 1
ATOM 3117 N N . GLU A 1 399 ? -15.027 -3.258 10.961 1.00 91.19 399 GLU A N 1
ATOM 3118 C CA . GLU A 1 399 ? -15.949 -4.318 11.346 1.00 91.19 399 GLU A CA 1
ATOM 3119 C C . GLU A 1 399 ? -16.236 -4.273 12.847 1.00 91.19 399 GLU A C 1
ATOM 3121 O O . GLU A 1 399 ? -15.393 -3.902 13.666 1.00 91.19 399 GLU A O 1
ATOM 3126 N N . LEU A 1 400 ? -17.430 -4.723 13.218 1.00 89.75 400 LEU A N 1
ATOM 3127 C CA . LEU A 1 400 ? -17.818 -4.874 14.614 1.00 89.75 400 LEU A CA 1
ATOM 3128 C C . LEU A 1 400 ? -17.014 -5.990 15.294 1.00 89.75 400 LEU A C 1
ATOM 3130 O O . LEU A 1 400 ? -16.644 -6.988 14.678 1.00 89.75 400 LEU A O 1
ATOM 3134 N N . ASN A 1 401 ? -16.819 -5.861 16.605 1.00 85.12 401 ASN A N 1
ATOM 3135 C CA . ASN A 1 401 ? -16.112 -6.819 17.460 1.00 85.12 401 ASN A CA 1
ATOM 3136 C C . ASN A 1 401 ? -14.650 -7.078 17.047 1.00 85.12 401 ASN A C 1
ATOM 3138 O O . ASN A 1 401 ? -14.077 -8.110 17.405 1.00 85.12 401 ASN A O 1
ATOM 3142 N N . LYS A 1 402 ? -14.043 -6.142 16.313 1.00 86.31 402 LYS A N 1
ATOM 3143 C CA . LYS A 1 402 ? -12.603 -6.082 16.061 1.00 86.31 402 LYS A CA 1
ATOM 3144 C C . LYS A 1 402 ? -12.043 -4.809 16.687 1.00 86.31 402 LYS A C 1
ATOM 3146 O O . LYS A 1 402 ? -12.753 -3.807 16.787 1.00 86.31 402 LYS A O 1
ATOM 3151 N N . ALA A 1 403 ? -10.790 -4.867 17.129 1.00 89.88 403 ALA A N 1
ATOM 3152 C CA . ALA A 1 403 ? -10.076 -3.676 17.559 1.00 89.88 403 ALA A CA 1
ATOM 3153 C C . ALA A 1 403 ? -9.150 -3.189 16.452 1.00 89.88 403 ALA A C 1
ATOM 3155 O O . ALA A 1 403 ? -8.532 -3.988 15.742 1.00 89.88 403 ALA A O 1
ATOM 3156 N N . TYR A 1 404 ? -9.079 -1.877 16.329 1.00 95.50 404 TYR A N 1
ATOM 3157 C CA . TYR A 1 404 ? -8.316 -1.166 15.326 1.00 95.50 404 TYR A CA 1
ATOM 3158 C C . TYR A 1 404 ? -7.345 -0.213 16.000 1.00 95.50 404 TYR A C 1
ATOM 3160 O O . TYR A 1 404 ? -7.570 0.215 17.133 1.00 95.50 404 TYR A O 1
ATOM 3168 N N . ILE A 1 405 ? -6.268 0.076 15.286 1.00 94.94 405 ILE A N 1
ATOM 3169 C CA . ILE A 1 405 ? -5.353 1.176 15.562 1.00 94.94 405 ILE A CA 1
ATOM 3170 C C . ILE A 1 405 ? -5.641 2.280 14.539 1.00 94.94 405 ILE A C 1
ATOM 3172 O O . ILE A 1 405 ? -5.871 1.962 13.371 1.00 94.94 405 ILE A O 1
ATOM 3176 N N . GLY A 1 406 ? -5.666 3.528 14.998 1.00 95.44 406 GLY A N 1
ATOM 3177 C CA . GLY A 1 406 ? -5.585 4.732 14.171 1.00 95.44 406 GLY A CA 1
ATOM 3178 C C . GLY A 1 406 ? -4.419 5.599 14.637 1.00 95.44 406 GLY A C 1
ATOM 3179 O O . GLY A 1 406 ? -3.900 5.394 15.748 1.00 95.44 406 GLY A O 1
ATOM 3180 N N . PHE A 1 407 ? -3.979 6.530 13.799 1.00 94.69 407 PHE A N 1
ATOM 3181 C CA . PHE A 1 407 ? -2.838 7.383 14.108 1.00 94.69 407 PHE A CA 1
ATOM 3182 C C . PHE A 1 407 ? -3.256 8.827 14.340 1.00 94.69 407 PHE A C 1
ATOM 3184 O O . PHE A 1 407 ? -4.343 9.227 13.977 1.00 94.69 407 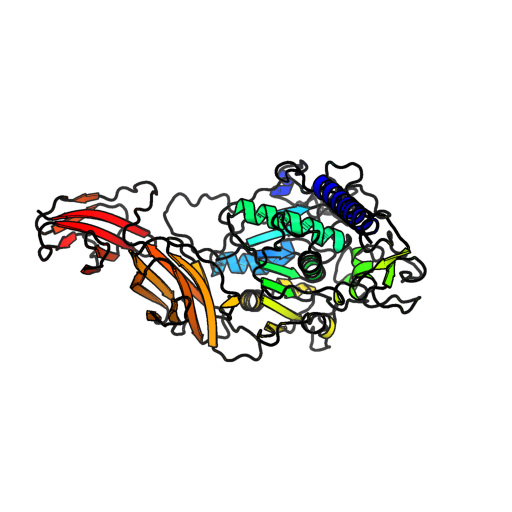PHE A O 1
ATOM 3191 N N . ILE A 1 408 ? -2.408 9.576 15.046 1.00 92.50 408 ILE A N 1
ATOM 3192 C CA . ILE A 1 408 ? -2.541 11.028 15.143 1.00 92.50 408 ILE A CA 1
ATOM 3193 C C . ILE A 1 408 ? -1.301 11.649 14.534 1.00 92.50 408 ILE A C 1
ATOM 3195 O O . ILE A 1 408 ? -0.233 11.635 15.170 1.00 92.50 408 ILE A O 1
ATOM 3199 N N . ASN A 1 409 ? -1.439 12.182 13.329 1.00 89.38 409 ASN A N 1
ATOM 3200 C CA . ASN A 1 409 ? -0.366 12.768 12.551 1.00 89.38 409 ASN A CA 1
ATOM 3201 C C . ASN A 1 409 ? -0.811 14.064 11.861 1.00 89.38 409 ASN A C 1
ATOM 3203 O O . ASN A 1 409 ? -1.942 14.519 11.937 1.00 89.38 409 ASN A O 1
ATOM 3207 N N . GLN A 1 410 ? 0.144 14.736 11.226 1.00 83.88 410 GLN A N 1
ATOM 3208 C CA . GLN A 1 410 ? -0.161 15.893 10.399 1.00 83.88 410 GLN A CA 1
ATOM 3209 C C . GLN A 1 410 ? -0.540 15.420 8.983 1.00 83.88 410 GLN A C 1
ATOM 3211 O O . GLN A 1 410 ? 0.337 14.949 8.253 1.00 83.88 410 GLN A O 1
ATOM 3216 N N . GLN A 1 411 ? -1.796 15.623 8.566 1.00 76.44 411 GLN A N 1
ATOM 3217 C CA . GLN A 1 411 ? -2.317 15.178 7.258 1.00 76.44 411 GLN A CA 1
ATOM 3218 C C . GLN A 1 411 ? -1.587 15.807 6.051 1.00 76.44 411 GLN A C 1
ATOM 3220 O O . GLN A 1 411 ? -1.475 15.215 4.979 1.00 76.44 411 GLN A O 1
ATOM 3225 N N . SER A 1 412 ? -1.056 17.029 6.189 1.00 78.12 412 SER A N 1
ATOM 3226 C CA . SER A 1 412 ? -0.135 17.611 5.202 1.00 78.12 412 SER A CA 1
ATOM 3227 C C . SER A 1 412 ? 0.711 18.743 5.784 1.00 78.12 412 SER A C 1
ATOM 3229 O O . SER A 1 412 ? 0.308 19.414 6.735 1.00 78.12 412 SER A O 1
ATOM 3231 N N . GLN A 1 413 ? 1.851 19.043 5.154 1.00 69.31 413 GLN A N 1
ATOM 3232 C CA . GLN A 1 413 ? 2.797 20.060 5.631 1.00 69.31 413 GLN A CA 1
ATOM 3233 C C . GLN A 1 413 ? 2.209 21.480 5.779 1.00 69.31 413 GLN A C 1
ATOM 3235 O O . GLN A 1 413 ? 2.748 22.282 6.539 1.00 69.31 413 GLN A O 1
ATOM 3240 N N . ASN A 1 414 ? 1.119 21.798 5.071 1.00 62.12 414 ASN A N 1
ATOM 3241 C CA . ASN A 1 414 ? 0.467 23.114 5.111 1.00 62.12 414 ASN A CA 1
ATOM 3242 C C . ASN A 1 414 ? -0.859 23.120 5.884 1.00 62.12 414 ASN A C 1
ATOM 3244 O O . ASN A 1 414 ? -1.546 24.143 5.879 1.00 62.12 414 ASN A O 1
ATOM 3248 N N . ASP A 1 415 ? -1.239 21.994 6.485 1.00 65.38 415 ASP A N 1
ATOM 3249 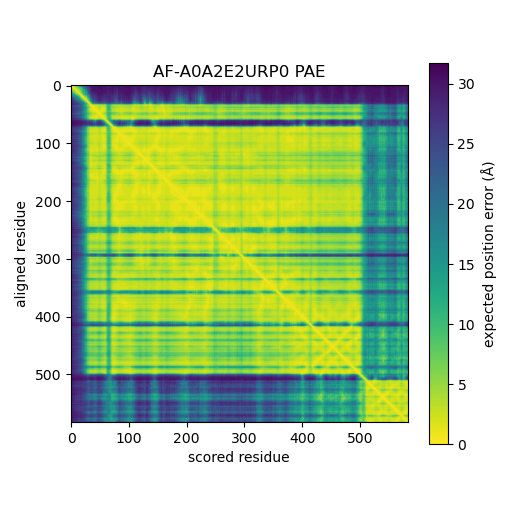C CA . ASP A 1 415 ? -2.552 21.865 7.100 1.00 65.38 415 ASP A CA 1
ATOM 3250 C C . ASP A 1 415 ? -2.630 22.471 8.502 1.00 65.38 415 ASP A C 1
ATOM 3252 O O . ASP A 1 415 ? -1.617 22.771 9.146 1.00 65.38 415 ASP A O 1
ATOM 3256 N N . LEU A 1 416 ? -3.864 22.643 8.977 1.00 61.69 416 LEU A N 1
ATOM 3257 C CA . LEU A 1 416 ? -4.130 22.883 10.389 1.00 61.69 416 LEU A CA 1
ATOM 3258 C C . LEU A 1 416 ? -3.514 21.752 11.225 1.00 61.69 416 LEU A C 1
ATOM 3260 O O . LEU A 1 416 ? -3.403 20.616 10.786 1.00 61.69 416 LEU A O 1
ATOM 3264 N N . ILE A 1 417 ? -3.159 22.053 12.472 1.00 70.94 417 ILE A N 1
ATOM 3265 C CA . ILE A 1 417 ? -2.650 21.061 13.433 1.00 70.94 417 ILE A CA 1
ATOM 3266 C C . ILE A 1 417 ? -3.772 20.077 13.852 1.00 70.94 417 ILE A C 1
ATOM 3268 O O . ILE A 1 417 ? -3.609 19.367 14.828 1.00 70.94 417 ILE A O 1
ATOM 3272 N N . SER A 1 418 ? -4.941 20.065 13.200 1.00 83.12 418 SER A N 1
ATOM 3273 C CA . SER A 1 418 ? -6.008 19.110 13.522 1.00 83.12 418 SER A CA 1
ATOM 3274 C C . SER A 1 418 ? -5.859 17.895 12.625 1.00 83.12 418 SER A C 1
ATOM 3276 O O . SER A 1 418 ? -5.770 18.050 11.408 1.00 83.12 418 SER A O 1
ATOM 3278 N N . ASP A 1 419 ? -5.837 16.726 13.239 1.00 91.31 419 ASP A N 1
ATOM 3279 C CA . ASP A 1 419 ? -5.935 15.448 12.565 1.00 91.31 419 ASP A CA 1
ATOM 3280 C C . ASP A 1 419 ? -7.362 14.922 12.670 1.00 91.31 419 ASP A C 1
ATOM 3282 O O . ASP A 1 419 ? -7.968 15.020 13.742 1.00 91.31 419 ASP A O 1
ATOM 3286 N N . ILE A 1 420 ? -7.903 14.416 11.564 1.00 93.06 420 ILE A N 1
ATOM 3287 C CA . ILE A 1 420 ? -9.287 13.956 11.481 1.00 93.06 420 ILE A CA 1
ATOM 3288 C C . ILE A 1 420 ? -9.339 12.637 10.725 1.00 93.06 420 ILE A C 1
ATOM 3290 O O . ILE A 1 420 ? -9.108 12.602 9.519 1.00 93.06 420 ILE A O 1
ATOM 3294 N N . ASP A 1 421 ? -9.836 11.604 11.396 1.00 95.50 421 ASP A N 1
ATOM 3295 C CA . ASP A 1 421 ? -9.896 10.262 10.831 1.00 95.50 421 ASP A CA 1
ATOM 3296 C C . ASP A 1 421 ? -11.332 9.805 10.652 1.00 95.50 421 ASP A C 1
ATOM 3298 O O . ASP A 1 421 ? -12.099 9.707 11.617 1.00 95.50 421 ASP A O 1
ATOM 3302 N N . TYR A 1 422 ? -11.698 9.464 9.418 1.00 96.12 422 TYR A N 1
ATOM 3303 C CA . TYR A 1 422 ? -13.007 8.910 9.112 1.00 96.12 422 TYR A CA 1
ATOM 3304 C C . TYR A 1 422 ? -12.977 7.394 8.916 1.00 96.12 422 TYR A C 1
ATOM 3306 O O . TYR A 1 422 ? -12.377 6.849 7.982 1.00 96.12 422 TYR A O 1
ATOM 3314 N N . PHE A 1 423 ? -13.811 6.719 9.700 1.00 98.31 423 PHE A N 1
ATOM 3315 C CA . PHE A 1 423 ? -14.151 5.312 9.532 1.00 98.31 423 PHE A CA 1
ATOM 3316 C C . PHE A 1 423 ? -15.642 5.146 9.251 1.00 98.31 423 PHE A C 1
ATOM 3318 O O . PHE A 1 423 ? -16.469 5.949 9.681 1.00 98.31 423 PHE A O 1
ATOM 3325 N N . LYS A 1 424 ? -16.012 4.064 8.565 1.00 97.88 424 LYS A N 1
ATOM 3326 C CA . LYS A 1 424 ? -17.409 3.689 8.317 1.00 97.88 424 LYS A CA 1
ATOM 3327 C C . LYS A 1 424 ? -17.690 2.250 8.718 1.00 97.88 424 LYS A C 1
ATOM 3329 O O . LYS A 1 424 ? -16.843 1.372 8.556 1.00 97.88 424 LYS A O 1
ATOM 3334 N N . PHE A 1 425 ? -18.900 2.006 9.200 1.00 97.38 425 PHE A N 1
ATOM 3335 C CA . PHE A 1 425 ? -19.366 0.683 9.601 1.00 97.38 425 PHE A CA 1
ATOM 3336 C C . PHE A 1 425 ? -20.873 0.540 9.388 1.00 97.38 425 PHE A C 1
ATOM 3338 O O . PHE A 1 425 ? -21.601 1.528 9.266 1.00 97.38 425 PHE A O 1
ATOM 3345 N N . SER A 1 426 ? -21.338 -0.706 9.357 1.00 95.88 426 SER A N 1
ATOM 3346 C CA . SER A 1 426 ? -22.746 -1.047 9.162 1.00 95.88 426 SER A CA 1
ATOM 3347 C C . SER A 1 426 ? -23.267 -1.853 10.345 1.00 95.88 426 SER A C 1
ATOM 3349 O O . SER A 1 426 ? -22.545 -2.663 10.929 1.00 95.88 426 SER A O 1
ATOM 3351 N N . ILE A 1 427 ? -24.530 -1.620 10.689 1.00 93.94 427 ILE A N 1
ATOM 3352 C CA . ILE A 1 427 ? -25.272 -2.352 11.708 1.00 93.94 427 ILE A CA 1
ATOM 3353 C C . ILE A 1 427 ? -26.397 -3.129 11.029 1.00 93.94 427 ILE A C 1
ATOM 3355 O O . ILE A 1 427 ? -27.251 -2.539 10.369 1.00 93.94 427 ILE A O 1
ATOM 3359 N N . ASP A 1 428 ? -26.428 -4.443 11.244 1.00 90.31 428 ASP A N 1
ATOM 3360 C CA . ASP A 1 428 ? -27.441 -5.323 10.649 1.00 90.31 428 ASP A CA 1
ATOM 3361 C C . ASP A 1 428 ? -28.700 -5.460 11.518 1.00 90.31 428 ASP A C 1
ATOM 3363 O O . ASP A 1 428 ? -29.789 -5.736 11.014 1.00 90.31 428 ASP A O 1
ATOM 3367 N N . GLU A 1 429 ? -28.584 -5.239 12.828 1.00 85.75 429 GLU A N 1
ATOM 3368 C CA . GLU A 1 429 ? -29.686 -5.387 13.779 1.00 85.75 429 GLU A CA 1
ATOM 3369 C C . GLU A 1 429 ? -29.643 -4.307 14.857 1.00 85.75 429 GLU A C 1
ATOM 3371 O O . GLU A 1 429 ? -28.581 -3.990 15.397 1.00 85.75 429 GLU A O 1
ATOM 3376 N N . ASN A 1 430 ? -30.817 -3.784 15.220 1.00 88.12 430 ASN A N 1
ATOM 3377 C CA . ASN A 1 430 ? -30.923 -2.756 16.247 1.00 88.12 430 ASN A CA 1
ATOM 3378 C C . ASN A 1 430 ? -30.444 -3.297 17.602 1.00 88.12 430 ASN A C 1
ATOM 3380 O O . ASN A 1 430 ? -31.040 -4.233 18.147 1.00 88.12 430 ASN A O 1
ATOM 3384 N N . ASN A 1 431 ? -29.403 -2.700 18.178 1.00 87.25 431 ASN A N 1
ATOM 3385 C CA . ASN A 1 431 ? -28.799 -3.201 19.410 1.00 87.25 431 ASN A CA 1
ATOM 3386 C C . ASN A 1 431 ? -28.050 -2.105 20.179 1.00 87.25 431 ASN A C 1
ATOM 3388 O O . ASN A 1 431 ? -27.848 -0.992 19.694 1.00 87.25 431 ASN A O 1
ATOM 3392 N N . TYR A 1 432 ? -27.627 -2.439 21.397 1.00 85.06 432 TYR A N 1
ATOM 3393 C CA . TYR A 1 432 ? -26.646 -1.661 22.138 1.00 85.06 432 TYR A CA 1
ATOM 3394 C C . TYR A 1 432 ? -25.223 -2.095 21.780 1.00 85.06 432 TYR A C 1
ATOM 3396 O O . TYR A 1 432 ? -24.888 -3.287 21.826 1.00 85.06 432 TYR A O 1
ATOM 3404 N N . PHE A 1 433 ? -24.377 -1.103 21.523 1.00 88.81 433 PHE A N 1
ATOM 3405 C CA . PHE A 1 433 ? -22.963 -1.249 21.203 1.00 88.81 433 PHE A CA 1
ATOM 3406 C C . PHE A 1 433 ? -22.114 -0.524 22.242 1.00 88.81 433 PHE A C 1
ATOM 3408 O O . PHE A 1 433 ? -22.477 0.564 22.688 1.00 88.81 433 PHE A O 1
ATOM 3415 N N . ASP A 1 434 ? -20.997 -1.127 22.636 1.00 87.94 434 ASP A N 1
ATOM 3416 C CA . ASP A 1 434 ? -19.951 -0.459 23.402 1.00 87.94 434 ASP A CA 1
ATOM 3417 C C . ASP A 1 434 ? -18.888 0.070 22.442 1.00 87.94 434 ASP A C 1
ATOM 3419 O O . ASP A 1 434 ? -18.273 -0.696 21.703 1.00 87.94 434 ASP A O 1
ATOM 3423 N N . ILE A 1 435 ? -18.655 1.375 22.494 1.00 93.19 435 ILE A N 1
ATOM 3424 C CA . ILE A 1 435 ? -17.533 2.035 21.838 1.00 93.19 435 ILE A CA 1
ATOM 3425 C C . ILE A 1 435 ? -16.419 2.125 22.867 1.00 93.19 435 ILE A C 1
ATOM 3427 O O . ILE A 1 435 ? -16.601 2.744 23.921 1.00 93.19 435 ILE A O 1
ATOM 3431 N N . ASN A 1 436 ? -15.294 1.474 22.595 1.00 91.06 436 ASN A N 1
ATOM 3432 C CA . ASN A 1 436 ? -14.108 1.561 23.438 1.00 91.06 436 ASN A CA 1
ATOM 3433 C C . ASN A 1 436 ? -13.040 2.345 22.680 1.00 91.06 436 ASN A C 1
ATOM 3435 O O . ASN A 1 436 ? -12.784 2.026 21.522 1.00 91.06 436 ASN A O 1
ATOM 3439 N N . VAL A 1 437 ? -12.428 3.328 23.336 1.00 94.75 437 VAL A N 1
ATOM 3440 C CA . VAL A 1 437 ? -11.342 4.151 22.793 1.00 94.75 437 VAL A CA 1
ATOM 3441 C C . VAL A 1 437 ? -10.224 4.205 23.826 1.00 94.75 437 VAL A C 1
ATOM 3443 O O . VAL A 1 437 ? -10.480 4.463 25.000 1.00 94.75 437 VAL A O 1
ATOM 3446 N N . GLU A 1 438 ? -8.993 3.959 23.405 1.00 93.12 438 GLU A N 1
ATOM 3447 C CA . GLU A 1 438 ? -7.790 4.053 24.229 1.00 93.12 438 GLU A CA 1
ATOM 3448 C C . GLU A 1 438 ? -6.825 5.037 23.567 1.00 93.12 438 GLU A C 1
ATOM 3450 O O . GLU A 1 438 ? -6.379 4.819 22.442 1.00 93.12 438 GLU A O 1
ATOM 3455 N N . ASN A 1 439 ? -6.531 6.135 24.255 1.00 89.94 439 ASN A N 1
ATOM 3456 C CA . ASN A 1 439 ? -5.694 7.214 23.751 1.00 89.94 439 ASN A CA 1
ATOM 3457 C C . ASN A 1 439 ? -4.261 7.058 24.278 1.00 89.94 439 ASN A C 1
ATOM 3459 O O . ASN A 1 439 ? -4.054 7.068 25.492 1.00 89.94 439 ASN A O 1
ATOM 3463 N N . PHE A 1 440 ? -3.275 6.963 23.382 1.00 86.69 440 PHE A N 1
ATOM 3464 C CA . PHE A 1 440 ? -1.848 6.913 23.735 1.00 86.69 440 PHE A CA 1
ATOM 3465 C C . PHE A 1 440 ? -1.110 8.224 23.453 1.00 86.69 440 PHE A C 1
ATOM 3467 O O . PHE A 1 440 ? 0.084 8.320 23.728 1.00 86.69 440 PHE A O 1
ATOM 3474 N N . SER A 1 441 ? -1.797 9.219 22.897 1.00 85.25 441 SER A N 1
ATOM 3475 C CA . SER A 1 441 ? -1.234 10.531 22.602 1.00 85.25 441 SER A CA 1
ATOM 3476 C C . SER A 1 441 ? -1.204 11.433 23.838 1.00 85.25 441 SER A C 1
ATOM 3478 O O . SER A 1 441 ? -1.909 11.212 24.830 1.00 85.25 441 SER A O 1
ATOM 3480 N N . GLU A 1 442 ? -0.377 12.478 23.775 1.00 86.56 442 GLU A N 1
ATOM 3481 C CA . GLU A 1 442 ? -0.335 13.547 24.784 1.00 86.56 442 GLU A CA 1
ATOM 3482 C C . GLU A 1 442 ? -1.528 14.513 24.677 1.00 86.56 442 GLU A C 1
ATOM 3484 O O . GLU A 1 442 ? -1.812 15.255 25.618 1.00 86.56 442 GLU A O 1
ATOM 3489 N N . ASN A 1 443 ? -2.244 14.482 23.551 1.00 88.50 443 ASN A N 1
ATOM 3490 C CA . ASN A 1 443 ? -3.375 15.355 23.274 1.00 88.50 443 ASN A CA 1
ATOM 3491 C C . ASN A 1 443 ? -4.707 14.652 23.563 1.00 88.50 443 ASN A C 1
ATOM 3493 O O . ASN A 1 443 ? -4.799 13.427 23.652 1.00 88.50 443 ASN A O 1
ATOM 3497 N N . LEU A 1 444 ? -5.757 15.446 23.764 1.00 92.62 444 LEU A N 1
ATOM 3498 C CA . LEU A 1 444 ? -7.122 14.941 23.878 1.00 92.62 444 LEU A CA 1
ATOM 3499 C C . LEU A 1 444 ? -7.579 14.413 22.515 1.00 92.62 444 LEU A C 1
ATOM 3501 O O . LEU A 1 444 ? -7.379 15.093 21.514 1.00 92.62 444 LEU A O 1
ATOM 3505 N N . ILE A 1 445 ? -8.253 13.263 22.506 1.00 94.88 445 ILE A N 1
ATOM 3506 C CA . ILE A 1 445 ? -8.948 12.764 21.315 1.00 94.88 445 ILE A CA 1
ATOM 3507 C C . ILE A 1 445 ? -10.442 12.964 21.495 1.00 94.88 445 ILE A C 1
ATOM 3509 O O . ILE A 1 445 ? -11.035 12.430 22.437 1.00 94.88 445 ILE A O 1
ATOM 3513 N N . GLU A 1 446 ? -11.052 13.688 20.573 1.00 96.06 446 GLU A N 1
ATOM 3514 C CA . GLU A 1 446 ? -12.496 13.787 20.432 1.00 96.06 446 GLU A CA 1
ATOM 3515 C C . GLU A 1 446 ? -12.985 12.736 19.441 1.00 96.06 446 GLU A C 1
ATOM 3517 O O . GLU A 1 446 ? -12.291 12.387 18.489 1.00 96.06 446 GLU A O 1
ATOM 3522 N N . TRP A 1 447 ? -14.177 12.190 19.668 1.00 97.06 447 TRP A N 1
ATOM 3523 C CA . TRP A 1 447 ? -14.761 11.245 18.730 1.00 97.06 447 TRP A CA 1
ATOM 3524 C C . TRP A 1 447 ? -16.279 11.340 18.665 1.00 97.06 447 TRP A C 1
ATOM 3526 O O . TRP A 1 447 ? -16.964 11.615 19.657 1.00 97.06 447 TRP A O 1
ATOM 3536 N N . ASN A 1 448 ? -16.802 11.106 17.463 1.00 97.56 448 ASN A N 1
ATOM 3537 C CA . ASN A 1 448 ? -18.209 11.258 17.123 1.00 97.56 448 ASN A CA 1
ATOM 3538 C C . ASN A 1 448 ? -18.732 10.050 16.348 1.00 97.56 448 ASN A C 1
ATOM 3540 O O . ASN A 1 448 ? -17.988 9.442 15.579 1.00 97.56 448 ASN A O 1
ATOM 3544 N N . ILE A 1 449 ? -20.027 9.746 16.483 1.00 98.12 449 ILE A N 1
ATOM 3545 C CA . ILE A 1 449 ? -20.722 8.848 15.546 1.00 98.12 449 ILE A CA 1
ATOM 3546 C C . ILE A 1 449 ? -21.810 9.618 14.815 1.00 98.12 449 ILE A C 1
ATOM 3548 O O . ILE A 1 449 ? -22.718 10.158 15.446 1.00 98.12 449 ILE A O 1
ATOM 3552 N N . PHE A 1 450 ? -21.755 9.597 13.487 1.00 97.94 450 PHE A N 1
ATOM 3553 C CA . PHE A 1 450 ? -22.775 10.163 12.611 1.00 97.94 450 PHE A CA 1
ATOM 3554 C C . PHE A 1 450 ? -23.576 9.063 11.915 1.00 97.94 450 PHE A C 1
ATOM 3556 O O . PHE A 1 450 ? -23.034 8.012 11.566 1.00 97.94 450 PHE A O 1
ATOM 3563 N N . ASP A 1 451 ? -24.866 9.305 11.686 1.00 96.31 451 ASP A N 1
ATOM 3564 C CA . ASP A 1 451 ? -25.651 8.495 10.750 1.00 96.31 451 ASP A CA 1
ATOM 3565 C C . ASP A 1 451 ? -25.374 8.882 9.285 1.00 96.31 451 ASP A C 1
ATOM 3567 O O . ASP A 1 451 ? -24.656 9.835 8.983 1.00 96.31 451 ASP A O 1
ATOM 3571 N N . SER A 1 452 ? -25.985 8.156 8.347 1.00 93.38 452 SER A N 1
ATOM 3572 C CA . SER A 1 452 ? -25.858 8.432 6.907 1.00 93.38 452 SER A CA 1
ATOM 3573 C C . SER A 1 452 ? -26.433 9.785 6.454 1.00 93.38 452 SER A C 1
ATOM 3575 O O . SER A 1 452 ? -26.195 10.189 5.320 1.00 93.38 452 SER A O 1
ATOM 3577 N N . ASN A 1 453 ? -27.205 10.474 7.300 1.00 95.12 453 ASN A N 1
ATOM 3578 C CA . ASN A 1 453 ? -27.733 11.815 7.037 1.00 95.12 453 ASN A CA 1
ATOM 3579 C C . ASN A 1 453 ? -26.893 12.906 7.728 1.00 95.12 453 ASN A C 1
ATOM 3581 O O . ASN A 1 453 ? -27.324 14.059 7.782 1.00 95.12 453 ASN A O 1
ATOM 3585 N N . ASN A 1 454 ? -25.719 12.549 8.260 1.00 93.56 454 ASN A N 1
ATOM 3586 C CA . ASN A 1 454 ? -24.812 13.410 9.015 1.00 93.56 454 ASN A CA 1
ATOM 3587 C C . ASN A 1 454 ? -25.409 13.961 10.322 1.00 93.56 454 ASN A C 1
ATOM 3589 O O . ASN A 1 454 ? -24.967 14.994 10.829 1.00 93.56 454 ASN A O 1
ATOM 3593 N N . ASN A 1 455 ? -26.393 13.274 10.911 1.00 95.69 455 ASN A N 1
ATOM 3594 C CA . ASN A 1 455 ? -26.840 13.591 12.264 1.00 95.69 455 ASN A CA 1
ATOM 3595 C C . ASN A 1 455 ? -25.830 13.041 13.274 1.00 95.69 455 ASN A C 1
ATOM 3597 O O . ASN A 1 455 ? -25.551 11.842 13.271 1.00 95.69 455 ASN A O 1
ATOM 3601 N N . ASN A 1 456 ? -25.320 13.897 14.164 1.00 96.62 456 ASN A N 1
ATOM 3602 C CA . ASN A 1 456 ? -24.447 13.463 15.253 1.00 96.62 456 ASN A CA 1
ATOM 3603 C C . ASN A 1 456 ? -25.262 12.720 16.325 1.00 96.62 456 ASN A C 1
ATOM 3605 O O . ASN A 1 456 ? -26.163 13.296 16.941 1.00 96.62 456 ASN A O 1
ATOM 3609 N N . LEU A 1 457 ? -24.949 11.445 16.539 1.00 96.31 457 LEU A N 1
ATOM 3610 C CA . LEU A 1 457 ? -25.617 10.568 17.499 1.00 96.31 457 LEU A CA 1
ATOM 3611 C C . LEU A 1 457 ? -24.912 10.544 18.853 1.00 96.31 457 LEU A C 1
ATOM 3613 O O . LEU A 1 457 ? -25.554 10.301 19.877 1.00 96.31 457 LEU A O 1
ATOM 3617 N N . ILE A 1 458 ? -23.600 10.778 18.866 1.00 95.25 458 ILE A N 1
ATOM 3618 C CA . ILE A 1 458 ? -22.798 10.846 20.083 1.00 95.25 458 ILE A CA 1
ATOM 3619 C C . ILE A 1 458 ? -21.551 11.683 19.852 1.00 95.25 458 ILE A C 1
ATOM 3621 O O . ILE A 1 458 ? -20.882 11.531 18.839 1.00 95.25 458 ILE A O 1
ATOM 3625 N N . TYR A 1 459 ? -21.223 12.496 20.847 1.00 96.12 459 TYR A N 1
ATOM 3626 C CA . TYR A 1 459 ? -19.946 13.182 20.977 1.00 96.12 459 TYR A CA 1
ATOM 3627 C C . TYR A 1 459 ? -19.337 12.789 22.319 1.00 96.12 459 TYR A C 1
ATOM 3629 O O . TYR A 1 459 ? -20.038 12.759 23.340 1.00 96.12 459 TYR A O 1
ATOM 3637 N N . ASN A 1 460 ? -18.047 12.479 22.321 1.00 95.62 460 ASN A N 1
ATOM 3638 C CA . ASN A 1 460 ? -17.300 12.164 23.526 1.00 95.62 460 ASN A CA 1
ATOM 3639 C C . ASN A 1 460 ? -15.820 12.496 23.333 1.00 95.62 460 ASN A C 1
ATOM 3641 O O . ASN A 1 460 ? -15.377 12.813 22.231 1.00 95.62 460 ASN A O 1
ATOM 3645 N N . SER A 1 461 ? -15.050 12.393 24.408 1.00 94.62 461 SER A N 1
ATOM 3646 C CA . SER A 1 461 ? -13.611 12.588 24.363 1.00 94.62 461 SER A CA 1
ATOM 3647 C C . SER A 1 461 ? -12.879 11.617 25.288 1.00 94.62 461 SER A C 1
ATOM 3649 O O . SER A 1 461 ? -13.436 11.073 26.249 1.00 94.62 461 SER A O 1
ATOM 3651 N N . THR A 1 462 ? -11.616 11.361 24.962 1.00 92.88 462 THR A N 1
ATOM 3652 C CA . THR A 1 462 ? -10.720 10.485 25.717 1.00 92.88 462 THR A CA 1
ATOM 3653 C C . THR A 1 462 ? -9.447 11.250 26.037 1.00 92.88 462 THR A C 1
ATOM 3655 O O . THR A 1 462 ? -8.649 11.551 25.147 1.00 92.88 462 THR A O 1
ATOM 3658 N N . GLU A 1 463 ? -9.271 11.568 27.319 1.00 93.12 463 GLU A N 1
ATOM 3659 C CA . GLU A 1 463 ? -8.095 12.268 27.843 1.00 93.12 463 GLU A CA 1
ATOM 3660 C C . GLU A 1 463 ? -6.801 11.515 27.512 1.00 93.12 463 GLU A C 1
ATOM 3662 O O . GLU A 1 463 ? -6.795 10.294 27.318 1.00 93.12 463 GLU A O 1
ATOM 3667 N N . SER A 1 464 ? -5.696 12.250 27.477 1.00 88.06 464 SER A N 1
ATOM 3668 C CA . SER A 1 464 ? -4.367 11.703 27.200 1.00 88.06 464 SER A CA 1
ATOM 3669 C C . SER A 1 464 ? -4.025 10.505 28.096 1.00 88.06 464 SER A C 1
ATOM 3671 O O . SER A 1 464 ? -4.207 10.560 29.315 1.00 88.06 464 SER A O 1
ATOM 3673 N N . LEU A 1 465 ? -3.489 9.435 27.497 1.00 84.38 465 LEU A N 1
ATOM 3674 C CA . LEU A 1 465 ? -3.040 8.219 28.195 1.00 84.38 465 LEU A CA 1
ATOM 3675 C C . LEU A 1 465 ? -4.150 7.524 29.010 1.00 84.38 465 LEU A C 1
ATOM 3677 O O . LEU A 1 465 ? -3.885 6.934 30.066 1.00 84.38 465 LEU A O 1
ATOM 3681 N N . THR A 1 466 ? -5.400 7.594 28.539 1.00 83.31 466 THR A N 1
ATOM 3682 C CA . THR A 1 466 ? -6.565 6.979 29.195 1.00 83.31 466 THR A CA 1
ATOM 3683 C C . THR A 1 466 ? -7.408 6.113 28.257 1.00 83.31 466 THR A C 1
ATOM 3685 O O . THR A 1 466 ? -7.237 6.113 27.041 1.00 83.31 466 THR A O 1
ATOM 3688 N N . GLU A 1 467 ? -8.342 5.364 28.849 1.00 87.56 467 GLU A N 1
ATOM 3689 C CA . GLU A 1 467 ? -9.368 4.592 28.146 1.00 87.56 467 GLU A CA 1
ATOM 3690 C C . GLU A 1 467 ? -10.772 5.142 28.456 1.00 87.56 467 GLU A C 1
ATOM 3692 O O . GLU A 1 467 ? -11.100 5.453 29.607 1.00 87.56 467 GLU A O 1
ATOM 3697 N N . ASN A 1 468 ? -11.629 5.200 27.439 1.00 87.31 468 ASN A N 1
ATOM 3698 C CA . ASN A 1 468 ? -13.050 5.515 27.539 1.00 87.31 468 ASN A CA 1
ATOM 3699 C C . ASN A 1 468 ? -13.885 4.338 27.007 1.00 87.31 468 ASN A C 1
ATOM 3701 O O . ASN A 1 468 ? -13.524 3.694 26.025 1.00 87.31 468 ASN A O 1
ATOM 3705 N N . SER A 1 469 ? -15.015 4.045 27.659 1.00 87.25 469 SER A N 1
ATOM 3706 C CA . SER A 1 469 ? -15.981 3.047 27.187 1.00 87.25 469 SER A CA 1
ATOM 3707 C C . SER A 1 469 ? -17.392 3.588 27.343 1.00 87.25 469 SER A C 1
ATOM 3709 O O . SER A 1 469 ? -17.860 3.813 28.464 1.00 87.25 469 SER A O 1
ATOM 3711 N N . THR A 1 470 ? -18.082 3.757 26.221 1.00 88.38 470 THR A N 1
ATOM 3712 C CA . THR A 1 470 ? -19.402 4.385 26.169 1.00 88.38 470 THR A CA 1
ATOM 3713 C C . THR A 1 470 ? -20.376 3.520 25.389 1.00 88.38 470 THR A C 1
ATOM 3715 O O . THR A 1 470 ? -20.031 2.964 24.354 1.00 88.38 470 THR A O 1
ATOM 3718 N N . GLN A 1 471 ? -21.597 3.378 25.905 1.00 89.75 471 GLN A N 1
ATOM 3719 C CA . GLN A 1 471 ? -22.631 2.570 25.267 1.00 89.75 471 GLN A CA 1
ATOM 3720 C C . GLN A 1 471 ? -23.589 3.451 24.462 1.00 89.75 471 GLN A C 1
ATOM 3722 O O . GLN A 1 471 ? -24.040 4.483 24.957 1.00 89.75 471 GLN A O 1
ATOM 3727 N N . ILE A 1 472 ? -23.957 2.994 23.268 1.00 91.69 472 ILE A N 1
ATOM 3728 C CA . ILE A 1 472 ? -24.923 3.645 22.380 1.00 91.69 472 ILE A CA 1
ATOM 3729 C C . ILE A 1 472 ? -25.915 2.618 21.824 1.00 91.69 472 ILE A C 1
ATOM 3731 O O . ILE A 1 472 ? -25.560 1.461 21.614 1.00 91.69 472 ILE A O 1
ATOM 3735 N N . TYR A 1 473 ? -27.168 3.023 21.619 1.00 89.94 473 TYR A N 1
ATOM 3736 C CA . TYR A 1 473 ? -28.141 2.235 20.860 1.00 89.94 473 TYR A CA 1
ATOM 3737 C C . TYR A 1 473 ? -28.107 2.682 19.402 1.00 89.94 473 TYR A C 1
ATOM 3739 O O . TYR A 1 473 ? -28.279 3.871 19.137 1.00 89.94 473 TYR A O 1
ATOM 3747 N N . LEU A 1 474 ? -27.905 1.744 18.482 1.00 93.94 474 LEU A N 1
ATOM 3748 C CA . LEU A 1 474 ? -27.922 2.001 17.043 1.00 93.94 474 LEU A CA 1
ATOM 3749 C C . LEU A 1 474 ? -28.971 1.107 16.386 1.00 93.94 474 LEU A C 1
ATOM 3751 O O . LEU A 1 474 ? -29.156 -0.045 16.784 1.00 93.94 474 LEU A O 1
ATOM 3755 N N . GLU A 1 475 ? -29.667 1.658 15.398 1.00 94.12 475 GLU A N 1
ATOM 3756 C CA . GLU A 1 475 ? -30.599 0.914 14.553 1.00 94.12 475 GLU A CA 1
ATOM 3757 C C . GLU A 1 475 ? -29.852 0.287 13.366 1.00 94.12 475 GLU A C 1
ATOM 3759 O O . GLU A 1 475 ? -28.669 0.545 13.155 1.00 94.12 475 GLU A O 1
ATOM 3764 N N . ASN A 1 476 ? -30.523 -0.566 12.593 1.00 95.25 476 ASN A N 1
ATOM 3765 C CA . ASN A 1 476 ? -29.978 -1.040 11.326 1.00 95.25 476 ASN A CA 1
ATOM 3766 C C . ASN A 1 476 ? -29.671 0.159 10.408 1.00 95.25 476 ASN A C 1
ATOM 3768 O O . ASN A 1 476 ? -30.537 1.008 10.178 1.00 95.25 476 ASN A O 1
ATOM 3772 N N . GLY A 1 477 ? -28.443 0.228 9.891 1.00 96.50 477 GLY A N 1
ATOM 3773 C CA . GLY A 1 477 ? -28.005 1.331 9.041 1.00 96.50 477 GLY A CA 1
ATOM 3774 C C . GLY A 1 477 ? -26.491 1.427 8.875 1.00 96.50 477 GLY A C 1
ATOM 3775 O O . GLY A 1 477 ? -25.736 0.600 9.385 1.00 96.50 477 GLY A O 1
ATOM 3776 N N . ASN A 1 478 ? -26.054 2.461 8.151 1.00 97.31 478 ASN A N 1
ATOM 3777 C CA . ASN A 1 478 ? -24.642 2.798 7.972 1.00 97.31 478 ASN A CA 1
ATOM 3778 C C . ASN A 1 478 ? -24.286 4.043 8.782 1.00 97.31 478 ASN A C 1
ATOM 3780 O O . ASN A 1 478 ? -25.048 5.019 8.811 1.00 97.31 478 ASN A O 1
ATOM 3784 N N . TYR A 1 479 ? -23.105 4.005 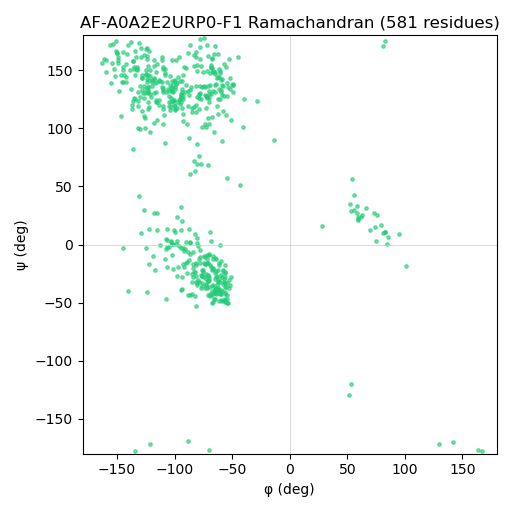9.382 1.00 98.00 479 TYR A N 1
ATOM 3785 C CA . TYR A 1 479 ? -22.618 5.008 10.314 1.00 98.00 479 TYR A CA 1
ATOM 3786 C C . TYR A 1 479 ? -21.167 5.367 10.019 1.00 98.00 479 TYR A C 1
ATOM 3788 O O . TYR A 1 479 ? -20.419 4.579 9.432 1.00 98.00 479 TYR A O 1
ATOM 3796 N N . PHE A 1 480 ? -20.778 6.549 10.484 1.00 98.31 480 PHE A N 1
ATOM 3797 C CA . PHE A 1 480 ? -19.413 7.050 10.428 1.00 98.31 480 PHE A CA 1
ATOM 3798 C C . PHE A 1 480 ? -18.901 7.265 11.845 1.00 98.31 480 PHE A C 1
ATOM 3800 O O . PHE A 1 480 ? -19.593 7.882 12.652 1.00 98.31 480 PHE A O 1
ATOM 3807 N N . LEU A 1 481 ? -17.713 6.747 12.142 1.00 98.12 481 LEU A N 1
ATOM 3808 C CA . LEU A 1 481 ? -16.965 7.036 13.360 1.00 98.12 481 LEU A CA 1
ATOM 3809 C C . LEU A 1 481 ? -15.850 8.004 12.977 1.00 98.12 481 LEU A C 1
ATOM 3811 O O . LEU A 1 481 ? -15.064 7.694 12.084 1.00 98.12 481 LEU A O 1
ATOM 3815 N N . VAL A 1 482 ? -15.821 9.162 13.626 1.00 97.88 482 VAL A N 1
ATOM 3816 C CA . VAL A 1 482 ? -14.871 10.234 13.319 1.00 97.88 482 VAL A CA 1
ATOM 3817 C C . VAL A 1 482 ? -14.057 10.528 14.559 1.00 97.88 482 VAL A C 1
ATOM 3819 O O . VAL A 1 482 ? -14.655 10.781 15.607 1.00 97.88 482 VAL A O 1
ATOM 3822 N N . PHE A 1 483 ? -12.735 10.498 14.439 1.00 96.81 483 PHE A N 1
ATOM 3823 C CA . PHE A 1 483 ? -11.815 10.958 15.475 1.00 96.81 483 PHE A CA 1
ATOM 3824 C C . PHE A 1 483 ? -11.248 12.316 15.084 1.00 96.81 483 PHE A C 1
ATOM 3826 O O . PHE A 1 483 ? -11.053 12.578 13.903 1.00 96.81 483 PHE A O 1
ATOM 3833 N N . GLU A 1 484 ? -11.018 13.174 16.070 1.00 94.94 484 GLU A N 1
ATOM 3834 C CA . GLU A 1 484 ? -10.343 14.454 15.891 1.00 94.94 484 GLU A CA 1
ATOM 3835 C C . GLU A 1 484 ? -9.359 14.677 17.044 1.00 94.94 484 GLU A C 1
ATOM 3837 O O . GLU A 1 484 ? -9.681 14.444 18.214 1.00 94.94 484 GLU A O 1
ATOM 3842 N N . SER A 1 485 ? -8.142 15.106 16.724 1.00 93.38 485 SER A N 1
ATOM 3843 C CA . SER A 1 485 ? -7.101 15.401 17.709 1.00 93.38 485 SER A CA 1
ATOM 3844 C C . SER A 1 485 ? -6.163 16.487 17.202 1.00 93.38 485 SER A C 1
ATOM 3846 O O . SER A 1 485 ? -6.104 16.784 16.017 1.00 93.38 485 SER A O 1
ATOM 3848 N N . ILE A 1 486 ? -5.380 17.072 18.104 1.00 89.38 486 ILE A N 1
ATOM 3849 C CA . ILE A 1 486 ? -4.290 17.962 17.706 1.00 89.38 486 ILE A CA 1
ATOM 3850 C C . ILE A 1 486 ? -3.074 17.096 17.354 1.00 89.38 486 ILE A C 1
ATOM 3852 O O . ILE A 1 486 ? -2.532 16.396 18.213 1.00 89.38 486 ILE A O 1
ATOM 3856 N N . ALA A 1 487 ? -2.622 17.168 16.108 1.00 85.06 487 ALA A N 1
ATOM 3857 C CA . ALA A 1 487 ? -1.384 16.568 15.641 1.00 85.06 487 ALA A CA 1
ATOM 3858 C C . ALA A 1 487 ? -0.169 17.136 16.394 1.00 85.06 487 ALA A C 1
ATOM 3860 O O . ALA A 1 487 ? -0.125 18.302 16.791 1.00 85.06 487 ALA A O 1
ATOM 3861 N N . SER A 1 488 ? 0.860 16.319 16.590 1.00 78.94 488 SER A N 1
ATOM 3862 C CA . SER A 1 488 ? 2.135 16.770 17.155 1.00 78.94 488 SER A CA 1
ATOM 3863 C C . SER A 1 488 ? 3.281 16.421 16.210 1.00 78.94 488 SER A C 1
ATOM 3865 O O . SER A 1 488 ? 3.094 15.662 15.263 1.00 78.94 488 SER A O 1
ATOM 3867 N N . GLU A 1 489 ? 4.482 16.946 16.465 1.00 76.12 489 GLU A N 1
ATOM 3868 C CA . GLU A 1 489 ? 5.674 16.546 15.700 1.00 76.12 489 GLU A CA 1
ATOM 3869 C C . GLU A 1 489 ? 6.003 15.049 15.861 1.00 76.12 489 GLU A C 1
ATOM 3871 O O . GLU A 1 489 ? 6.689 14.473 15.020 1.00 76.12 489 GLU A O 1
ATOM 3876 N N . ILE A 1 490 ? 5.535 14.418 16.942 1.00 83.69 490 ILE A N 1
ATOM 3877 C CA . ILE A 1 490 ? 5.722 12.993 17.209 1.00 83.69 490 ILE A CA 1
ATOM 3878 C C . ILE A 1 490 ? 4.438 12.255 16.823 1.00 83.69 490 ILE A C 1
ATOM 3880 O O . ILE A 1 490 ? 3.362 12.550 17.348 1.00 83.69 490 ILE A O 1
ATOM 3884 N N . ASN A 1 491 ? 4.567 11.263 15.940 1.00 89.88 491 ASN A N 1
ATOM 3885 C CA . ASN A 1 491 ? 3.463 10.381 15.573 1.00 89.88 491 ASN A CA 1
ATOM 3886 C C . ASN A 1 491 ? 2.940 9.649 16.816 1.00 89.88 491 ASN A C 1
ATOM 3888 O O . ASN A 1 491 ? 3.719 9.068 17.579 1.00 89.88 491 ASN A O 1
ATOM 3892 N N . SER A 1 492 ? 1.626 9.618 17.003 1.00 91.25 492 SER A N 1
ATOM 3893 C CA . SER A 1 492 ? 1.006 8.870 18.102 1.00 91.25 492 SER A CA 1
ATOM 3894 C C . SER A 1 492 ? -0.140 7.998 17.600 1.00 91.25 492 SER A C 1
ATOM 3896 O O . SER A 1 492 ? -0.454 8.015 16.416 1.00 91.25 492 SER A O 1
ATOM 3898 N N . GLN A 1 493 ? -0.697 7.165 18.478 1.00 93.56 493 GLN A N 1
ATOM 3899 C CA . GLN A 1 493 ? -1.755 6.219 18.124 1.00 93.56 493 GLN A CA 1
ATOM 3900 C C . GLN A 1 493 ? -2.941 6.339 19.078 1.00 93.56 493 GLN A C 1
ATOM 3902 O O . GLN A 1 493 ? -2.808 6.761 20.234 1.00 93.56 493 GLN A O 1
ATOM 3907 N N . TYR A 1 494 ? -4.074 5.828 18.628 1.00 94.94 494 TYR A N 1
ATOM 3908 C CA . TYR A 1 494 ? -5.179 5.431 19.481 1.00 94.94 494 TYR A CA 1
ATOM 3909 C C . TYR A 1 494 ? -5.716 4.079 19.039 1.00 94.94 494 TYR A C 1
ATOM 3911 O O . TYR A 1 494 ? -5.616 3.692 17.877 1.00 94.94 494 TYR A O 1
ATOM 3919 N N . ASN A 1 495 ? -6.293 3.347 19.985 1.00 95.06 495 ASN A N 1
ATOM 3920 C CA . ASN A 1 495 ? -6.986 2.104 19.686 1.00 95.06 495 ASN A CA 1
ATOM 3921 C C . ASN A 1 495 ? -8.480 2.302 19.854 1.00 95.06 495 ASN A C 1
ATOM 3923 O O . ASN A 1 495 ? -8.920 3.024 20.751 1.00 95.06 495 ASN A O 1
ATOM 3927 N N . PHE A 1 496 ? -9.272 1.600 19.054 1.00 95.62 496 PHE A N 1
ATOM 3928 C CA . PHE A 1 496 ? -10.715 1.632 19.208 1.00 95.62 496 PHE A CA 1
ATOM 3929 C C . PHE A 1 496 ? -11.393 0.331 18.791 1.00 95.62 496 PHE A C 1
ATOM 3931 O O . PHE A 1 496 ? -10.848 -0.487 18.054 1.00 95.62 496 PHE A O 1
ATOM 3938 N N . SER A 1 497 ? -12.609 0.120 19.288 1.00 94.12 497 SER A N 1
ATOM 3939 C CA . SER A 1 497 ? -13.473 -0.991 18.883 1.00 94.12 497 SER A CA 1
ATOM 3940 C C . SER A 1 497 ? -14.945 -0.634 19.051 1.00 94.12 497 SER A C 1
ATOM 3942 O O . SER A 1 497 ? -15.312 0.144 19.935 1.00 94.12 497 SER A O 1
ATOM 3944 N N . ILE A 1 498 ? -15.786 -1.248 18.217 1.00 92.81 498 ILE A N 1
ATOM 3945 C CA . ILE A 1 498 ? -17.247 -1.192 18.319 1.00 92.81 498 ILE A CA 1
ATOM 3946 C C . ILE A 1 498 ? -17.736 -2.602 18.612 1.00 92.81 498 ILE A C 1
ATOM 3948 O O . ILE A 1 498 ? -17.704 -3.478 17.747 1.00 92.81 498 ILE A O 1
ATOM 3952 N N . GLU A 1 499 ? -18.169 -2.847 19.839 1.00 86.38 499 GLU A N 1
ATOM 3953 C CA . GLU A 1 499 ? -18.506 -4.186 20.305 1.00 86.38 499 GLU A CA 1
ATOM 3954 C C . GLU A 1 499 ? -20.002 -4.345 20.543 1.00 86.38 499 GLU A C 1
ATOM 3956 O O . GLU A 1 499 ? -20.659 -3.525 21.181 1.00 86.38 499 GLU A O 1
ATOM 3961 N N . THR A 1 500 ? -20.542 -5.466 20.088 1.00 81.19 500 THR A N 1
ATOM 3962 C CA . THR A 1 500 ? -21.905 -5.880 20.429 1.00 81.19 500 THR A CA 1
ATOM 3963 C C . THR A 1 500 ? -21.974 -6.330 21.890 1.00 81.19 500 THR A C 1
ATOM 3965 O O . THR A 1 500 ? -21.252 -7.226 22.327 1.00 81.19 500 THR A O 1
ATOM 3968 N N . THR A 1 501 ? -22.892 -5.748 22.661 1.00 68.62 501 THR A N 1
ATOM 3969 C CA . THR A 1 501 ? -23.013 -5.974 24.119 1.00 68.62 501 THR A CA 1
ATOM 3970 C C . THR A 1 501 ? -23.370 -7.410 24.521 1.00 68.62 501 THR A C 1
ATOM 3972 O O . THR A 1 501 ? -23.097 -7.834 25.646 1.00 68.62 501 THR A O 1
ATOM 3975 N N . LEU A 1 502 ? -23.975 -8.176 23.609 1.00 61.47 502 LEU A N 1
ATOM 3976 C CA . LEU A 1 502 ? -24.406 -9.561 23.826 1.00 61.47 502 LEU A CA 1
ATOM 3977 C C . LEU A 1 502 ? -23.538 -10.600 23.100 1.00 61.47 502 LEU A C 1
ATOM 3979 O O . LEU A 1 502 ? -23.862 -11.787 23.158 1.00 61.47 502 LEU A O 1
ATOM 3983 N N . SER A 1 503 ? -22.445 -10.197 22.441 1.00 53.75 503 SER A N 1
ATOM 3984 C CA . SER A 1 503 ? -21.555 -11.163 21.794 1.00 53.75 503 SER A CA 1
ATOM 3985 C C . SER A 1 503 ? -20.756 -11.952 22.826 1.00 53.75 503 SER A C 1
ATOM 3987 O O . SER A 1 503 ? -20.102 -11.415 23.725 1.00 53.75 503 SER A O 1
ATOM 3989 N N . THR A 1 504 ? -20.829 -13.273 22.702 1.00 47.03 504 THR A N 1
ATOM 3990 C CA . THR A 1 504 ? -19.927 -14.199 23.374 1.00 47.03 504 THR A CA 1
ATOM 3991 C C . THR A 1 504 ? -18.781 -14.484 22.418 1.00 47.03 504 THR A C 1
ATOM 3993 O O . THR A 1 504 ? -18.998 -15.130 21.395 1.00 47.03 504 THR A O 1
ATOM 3996 N N . SER A 1 505 ? -17.561 -14.041 22.729 1.00 43.53 505 SER A N 1
ATOM 3997 C CA . SER A 1 505 ? -16.400 -14.475 21.950 1.00 43.53 505 SER A CA 1
ATOM 3998 C C . SER A 1 505 ? -16.240 -15.995 22.079 1.00 43.53 505 SER A C 1
ATOM 4000 O O . SER A 1 505 ? -15.928 -16.501 23.162 1.00 43.53 505 SER A O 1
ATOM 4002 N N . GLU A 1 506 ? -16.456 -16.725 20.979 1.00 36.72 506 GLU A N 1
ATOM 4003 C CA . GLU A 1 506 ? -16.095 -18.141 20.829 1.00 36.72 506 GLU A CA 1
ATOM 4004 C C . GLU A 1 506 ? -14.567 -18.265 20.740 1.00 36.72 506 GLU A C 1
ATOM 4006 O O . GLU A 1 506 ? -13.982 -18.565 19.708 1.00 36.72 506 GLU A O 1
ATOM 4011 N N . SER A 1 507 ? -13.884 -17.982 21.843 1.00 37.19 507 SER A N 1
ATOM 4012 C CA . SER A 1 507 ? -12.471 -18.307 22.015 1.00 37.19 507 SER A CA 1
ATOM 4013 C C . SER A 1 507 ? -12.308 -19.086 23.309 1.00 37.19 507 SER A C 1
ATOM 4015 O O . SER A 1 507 ? -12.866 -18.695 24.342 1.00 37.19 507 SER A O 1
ATOM 4017 N N . ASN A 1 508 ? -11.600 -20.220 23.195 1.00 41.16 508 ASN A N 1
ATOM 4018 C CA . ASN A 1 508 ? -11.398 -21.262 24.202 1.00 41.16 508 ASN A CA 1
ATOM 4019 C C . ASN A 1 508 ? -11.475 -20.718 25.631 1.00 41.16 508 ASN A C 1
ATOM 4021 O O . ASN A 1 508 ? -10.743 -19.805 26.013 1.00 41.16 508 ASN A O 1
ATOM 4025 N N . ILE A 1 509 ? -12.385 -21.304 26.411 1.00 45.91 509 ILE A N 1
ATOM 4026 C CA . ILE A 1 509 ? -12.639 -20.988 27.816 1.00 45.91 509 ILE A CA 1
ATOM 4027 C C . ILE A 1 509 ? -11.336 -21.202 28.599 1.00 45.91 509 ILE A C 1
ATOM 4029 O O . ILE A 1 509 ? -11.077 -22.278 29.134 1.00 45.91 509 ILE A O 1
ATOM 4033 N N . ALA A 1 510 ? -10.503 -20.165 28.700 1.00 49.53 510 ALA A N 1
ATOM 4034 C CA . ALA A 1 510 ? -9.577 -20.042 29.812 1.00 49.53 510 ALA A CA 1
ATOM 4035 C C . ALA A 1 510 ? -10.420 -20.136 31.094 1.00 49.53 510 ALA A C 1
ATOM 4037 O O . ALA A 1 510 ? -11.527 -19.604 31.118 1.00 49.53 510 ALA A O 1
ATOM 4038 N N . ASN A 1 511 ? -9.924 -20.850 32.111 1.00 70.56 511 ASN A N 1
ATOM 4039 C CA . ASN A 1 511 ? -10.601 -21.293 33.344 1.00 70.56 511 ASN A CA 1
ATOM 4040 C C . ASN A 1 511 ? -11.273 -20.182 34.194 1.00 70.56 511 ASN A C 1
ATOM 4042 O O . ASN A 1 511 ? -10.958 -20.033 35.371 1.00 70.56 511 ASN A O 1
ATOM 4046 N N . ILE A 1 512 ? -12.201 -19.409 33.634 1.00 82.81 512 ILE A N 1
ATOM 4047 C CA . ILE A 1 512 ? -12.950 -18.354 34.306 1.00 82.81 512 ILE A CA 1
ATOM 4048 C C . ILE A 1 512 ? -14.299 -18.940 34.716 1.00 82.81 512 ILE A C 1
ATOM 4050 O O . ILE A 1 512 ? -15.094 -19.363 33.876 1.00 82.81 512 ILE A O 1
ATOM 4054 N N . LYS A 1 513 ? -14.564 -18.984 36.020 1.00 87.88 513 LYS A N 1
ATOM 4055 C CA . LYS A 1 513 ? -15.843 -19.430 36.582 1.00 87.88 513 LYS A CA 1
ATOM 4056 C C . LYS A 1 513 ? -16.451 -18.326 37.426 1.00 87.88 513 LYS A C 1
ATOM 4058 O O . LYS A 1 513 ? -15.803 -17.821 38.338 1.00 87.88 513 LYS A O 1
ATOM 4063 N N . ILE A 1 514 ? -17.719 -18.023 37.169 1.00 90.25 514 ILE A N 1
ATOM 4064 C CA . ILE A 1 514 ? -18.520 -17.139 38.016 1.00 90.25 514 ILE A CA 1
ATOM 4065 C C . ILE A 1 514 ? -19.401 -17.998 38.915 1.00 90.25 514 ILE A C 1
ATOM 4067 O O . ILE A 1 514 ? -20.205 -18.795 38.428 1.00 90.25 514 ILE A O 1
ATOM 4071 N N . SER A 1 515 ? -19.225 -17.867 40.230 1.00 91.75 515 SER A N 1
ATOM 4072 C CA . SER A 1 515 ? -19.951 -18.679 41.209 1.00 91.75 515 SER A CA 1
ATOM 4073 C C . SER A 1 515 ? -20.303 -17.903 42.488 1.00 91.75 515 SER A C 1
ATOM 4075 O O . SER A 1 515 ? -19.511 -17.074 42.928 1.00 91.75 515 SER A O 1
ATOM 4077 N N . PRO A 1 516 ? -21.453 -18.179 43.129 1.00 92.81 516 PRO A N 1
ATOM 4078 C CA . PRO A 1 516 ? -22.524 -19.054 42.649 1.00 92.81 516 PRO A CA 1
ATOM 4079 C C . PRO A 1 516 ? -23.242 -18.448 41.431 1.00 92.81 516 PRO A C 1
ATOM 4081 O O . PRO A 1 516 ? -23.282 -17.238 41.265 1.00 92.81 516 PRO A O 1
ATOM 4084 N N . ASN A 1 517 ? -23.800 -19.290 40.565 1.00 90.12 517 ASN A N 1
ATOM 4085 C CA . ASN A 1 517 ? -24.701 -18.872 39.492 1.00 90.12 517 ASN A CA 1
ATOM 4086 C C . ASN A 1 517 ? -25.740 -19.992 39.291 1.00 90.12 517 ASN A C 1
ATOM 4088 O O . ASN A 1 517 ? -25.350 -21.080 38.864 1.00 90.12 517 ASN A O 1
ATOM 4092 N N . PRO A 1 518 ? -27.026 -19.802 39.642 1.00 93.62 518 PRO A N 1
ATOM 4093 C CA . PRO A 1 518 ? -27.653 -18.544 40.058 1.00 93.62 518 PRO A CA 1
ATOM 4094 C C . PRO A 1 518 ? -27.188 -18.024 41.433 1.00 93.62 518 PRO A C 1
ATOM 4096 O O . PRO A 1 518 ? -26.915 -18.821 42.333 1.00 93.62 518 PRO A O 1
ATOM 4099 N N . PHE A 1 519 ? -27.138 -16.702 41.607 1.00 95.44 519 PHE A N 1
ATOM 4100 C CA . PHE A 1 519 ? -26.667 -16.004 42.812 1.00 95.44 519 PHE A CA 1
ATOM 4101 C C . PHE A 1 519 ? -27.798 -15.299 43.572 1.00 95.44 519 PHE A C 1
ATOM 4103 O O . PHE A 1 519 ? -28.867 -15.048 43.019 1.00 95.44 519 PHE A O 1
ATOM 4110 N N . ASP A 1 520 ? -27.548 -14.984 44.847 1.00 93.19 520 ASP A N 1
ATOM 4111 C CA . ASP A 1 520 ? -28.494 -14.262 45.713 1.00 93.19 520 ASP A CA 1
ATOM 4112 C C . ASP A 1 520 ? -28.058 -12.819 45.974 1.00 93.19 520 ASP A C 1
ATOM 4114 O O . ASP A 1 520 ? -28.832 -11.897 45.807 1.00 93.19 520 ASP A O 1
ATOM 4118 N N . SER A 1 521 ? -26.798 -12.565 46.322 1.00 92.81 521 SER A N 1
ATOM 4119 C CA . SER A 1 521 ? -26.304 -11.186 46.503 1.00 92.81 521 SER A CA 1
ATOM 4120 C C . SER A 1 521 ? -24.901 -10.993 45.968 1.00 92.81 521 SER A C 1
ATOM 4122 O O . SER A 1 521 ? -24.643 -9.993 45.322 1.00 92.81 521 SER A O 1
ATOM 4124 N N . THR A 1 522 ? -24.009 -11.965 46.157 1.00 94.25 522 THR A N 1
ATOM 4125 C CA . THR A 1 522 ? -22.615 -11.844 45.720 1.00 94.25 522 THR A CA 1
ATOM 4126 C C . THR A 1 522 ? -22.232 -12.942 44.739 1.00 94.25 522 THR A C 1
ATOM 4128 O O . THR A 1 522 ? -22.755 -14.057 44.814 1.00 94.25 522 THR A O 1
ATOM 4131 N N . ILE A 1 523 ? -21.303 -12.618 43.843 1.00 94.88 523 ILE A N 1
ATOM 4132 C CA . ILE A 1 523 ? -20.635 -13.557 42.936 1.00 94.88 523 ILE A CA 1
ATOM 4133 C C . ILE A 1 523 ? -19.118 -13.443 43.100 1.00 94.88 523 ILE A C 1
ATOM 4135 O O . ILE A 1 523 ? -18.598 -12.376 43.418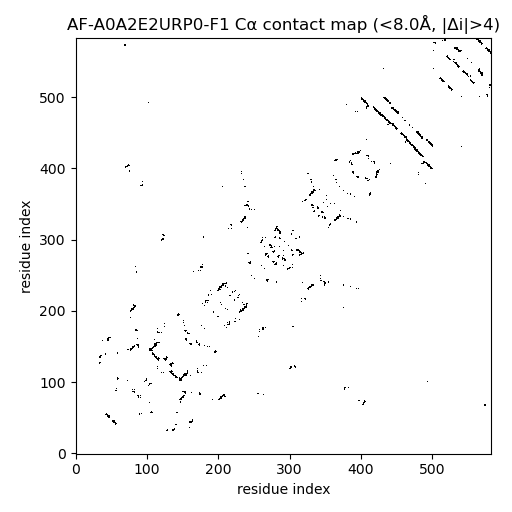 1.00 94.88 523 ILE A O 1
ATOM 4139 N N . ASN A 1 524 ? -18.412 -14.544 42.871 1.00 93.62 524 ASN A N 1
ATOM 4140 C CA . ASN A 1 524 ? -16.957 -14.621 42.843 1.00 93.62 524 ASN A CA 1
ATOM 4141 C C . ASN A 1 524 ? -16.496 -15.031 41.445 1.00 93.62 524 ASN A C 1
ATOM 4143 O O . ASN A 1 524 ? -17.071 -15.950 40.850 1.00 93.62 524 ASN A O 1
ATOM 4147 N N . ILE A 1 525 ? -15.430 -14.400 40.964 1.00 92.50 525 ILE A N 1
ATOM 4148 C CA . ILE A 1 525 ? -14.747 -14.761 39.724 1.00 92.50 525 ILE A CA 1
ATOM 4149 C C . ILE A 1 525 ? -13.519 -15.591 40.099 1.00 92.50 525 ILE A C 1
ATOM 4151 O O . ILE A 1 525 ? -12.606 -15.120 40.768 1.00 92.50 525 ILE A O 1
ATOM 4155 N N . SER A 1 526 ? -13.495 -16.850 39.678 1.00 88.00 526 SER A N 1
ATOM 4156 C CA . SER A 1 526 ? -12.316 -17.714 39.775 1.00 88.00 526 SER A CA 1
ATOM 4157 C C . SER A 1 526 ? -11.632 -17.751 38.420 1.00 88.00 526 SER A C 1
ATOM 4159 O O . SER A 1 526 ? -12.247 -18.213 37.466 1.00 88.00 526 SER A O 1
ATOM 4161 N N . SER A 1 527 ? -10.402 -17.249 38.327 1.00 83.38 527 SER A N 1
ATOM 4162 C CA . SER A 1 527 ? -9.642 -17.133 37.080 1.00 83.38 527 SER A CA 1
ATOM 4163 C C . SER A 1 527 ? -8.137 -17.127 37.364 1.00 83.38 527 SER A C 1
ATOM 4165 O O . SER A 1 527 ? -7.711 -16.731 38.447 1.00 83.38 527 SER A O 1
ATOM 4167 N N . ASN A 1 528 ? -7.332 -17.515 36.372 1.00 78.88 528 ASN A N 1
ATOM 4168 C CA . ASN A 1 528 ? -5.873 -17.325 36.388 1.00 78.88 528 ASN A CA 1
ATOM 4169 C C . ASN A 1 528 ? -5.468 -15.877 36.044 1.00 78.88 528 ASN A C 1
ATOM 4171 O O . ASN A 1 528 ? -4.289 -15.538 36.049 1.00 78.88 528 ASN A O 1
ATOM 4175 N N . LEU A 1 529 ? -6.449 -15.048 35.696 1.00 76.75 529 LEU A N 1
ATOM 4176 C CA . LEU A 1 529 ? -6.302 -13.661 35.286 1.00 76.75 529 LEU A CA 1
ATOM 4177 C C . LEU A 1 529 ? -7.032 -12.771 36.283 1.00 76.75 529 LEU A C 1
ATOM 4179 O O . LEU A 1 529 ? -8.117 -13.121 36.751 1.00 76.75 529 LEU A O 1
ATOM 4183 N N . ILE A 1 530 ? -6.447 -11.613 36.568 1.00 81.75 530 ILE A N 1
ATOM 4184 C CA . ILE A 1 530 ? -7.059 -10.588 37.411 1.00 81.75 530 ILE A CA 1
ATOM 4185 C C . ILE A 1 530 ? -7.779 -9.604 36.491 1.00 81.75 530 ILE A C 1
ATOM 4187 O O . ILE A 1 530 ? -7.180 -9.088 35.544 1.00 81.75 530 ILE A O 1
ATOM 4191 N N . PHE A 1 531 ? -9.064 -9.372 36.759 1.00 85.75 531 PHE A N 1
ATOM 4192 C CA . PHE A 1 531 ? -9.858 -8.365 36.067 1.00 85.75 531 PHE A CA 1
ATOM 4193 C C . PHE A 1 531 ? -9.911 -7.070 36.869 1.00 85.75 531 PHE A C 1
ATOM 4195 O O . PHE A 1 531 ? -9.941 -7.104 38.099 1.00 85.75 531 PHE A O 1
ATOM 4202 N N . ASN A 1 532 ? -9.913 -5.933 36.180 1.00 87.69 532 ASN A N 1
ATOM 4203 C CA . ASN A 1 532 ? -9.908 -4.610 36.804 1.00 87.69 532 ASN A CA 1
ATOM 4204 C C . ASN A 1 532 ? -11.315 -4.013 36.881 1.00 87.69 532 ASN A C 1
ATOM 4206 O O . ASN A 1 532 ? -11.582 -3.227 37.783 1.00 87.69 532 ASN A O 1
ATOM 4210 N N . LYS A 1 533 ? -12.217 -4.396 35.971 1.00 88.75 533 LYS A N 1
ATOM 4211 C CA . LYS A 1 533 ? -13.592 -3.886 35.905 1.00 88.75 533 LYS A CA 1
ATOM 4212 C C . LYS A 1 533 ? -14.590 -5.007 35.612 1.00 88.75 533 LYS A C 1
ATOM 4214 O O . LYS A 1 533 ? -14.273 -5.974 34.918 1.00 88.75 533 LYS A O 1
ATOM 4219 N N . ALA A 1 534 ? -15.809 -4.851 36.117 1.00 90.75 534 ALA A N 1
ATOM 4220 C CA . ALA A 1 534 ? -16.980 -5.630 35.735 1.00 90.75 534 ALA A CA 1
ATOM 4221 C C . ALA A 1 534 ? -18.102 -4.693 35.288 1.00 90.75 534 ALA A C 1
ATOM 4223 O O . ALA A 1 534 ? -18.420 -3.723 35.970 1.00 90.75 534 ALA A O 1
ATOM 4224 N N . GLN A 1 535 ? -18.731 -5.006 34.165 1.00 90.19 535 GLN A N 1
ATOM 4225 C CA . GLN A 1 535 ? -19.878 -4.278 33.635 1.00 90.19 535 GLN A CA 1
ATOM 4226 C C . GLN A 1 535 ? -21.085 -5.212 33.620 1.00 90.19 535 GLN A C 1
ATOM 4228 O O . GLN A 1 535 ? -20.981 -6.349 33.162 1.00 90.19 535 GLN A O 1
ATOM 4233 N N . ILE A 1 536 ? -22.218 -4.755 34.145 1.00 91.88 536 ILE A N 1
ATOM 4234 C CA . ILE A 1 536 ? -23.446 -5.548 34.241 1.00 91.88 536 ILE A CA 1
ATOM 4235 C C . ILE A 1 536 ? -24.464 -5.031 33.235 1.00 91.88 536 ILE A C 1
ATOM 4237 O O . ILE A 1 536 ? -24.761 -3.839 33.213 1.00 91.88 536 ILE A O 1
ATOM 4241 N N . TYR A 1 537 ? -25.056 -5.946 32.475 1.00 88.75 537 TYR A N 1
ATOM 4242 C CA . TYR A 1 537 ? -26.041 -5.676 31.437 1.00 88.75 537 TYR A CA 1
ATOM 4243 C C . TYR A 1 537 ? -27.338 -6.436 31.705 1.00 88.75 537 TYR A C 1
ATOM 4245 O O . TYR A 1 537 ? -27.321 -7.562 32.214 1.00 88.75 537 TYR A O 1
ATOM 4253 N N . ASN A 1 538 ? -28.477 -5.847 31.344 1.00 88.38 538 ASN A N 1
ATOM 4254 C CA . ASN A 1 538 ? -29.750 -6.569 31.332 1.00 88.38 538 ASN A CA 1
ATOM 4255 C C . ASN A 1 538 ? -29.838 -7.545 30.138 1.00 88.38 538 ASN A C 1
ATOM 4257 O O . ASN A 1 538 ? -28.946 -7.620 29.293 1.00 88.38 538 ASN A O 1
ATOM 4261 N N . SER A 1 539 ? -30.937 -8.297 30.047 1.00 83.50 539 SER A N 1
ATOM 4262 C CA . SER A 1 539 ? -31.177 -9.239 28.945 1.00 83.50 539 SER A CA 1
ATOM 4263 C C . SER A 1 539 ? -31.345 -8.587 27.566 1.00 83.50 539 SER A C 1
ATOM 4265 O O . SER A 1 539 ? -31.366 -9.307 26.576 1.00 83.50 539 SER A O 1
ATOM 4267 N N . LEU A 1 540 ? -31.500 -7.260 27.505 1.00 79.81 540 LEU A N 1
ATOM 4268 C CA . LEU A 1 540 ? -31.610 -6.470 26.276 1.00 79.81 540 LEU A CA 1
ATOM 4269 C C . LEU A 1 540 ? -30.270 -5.821 25.874 1.00 79.81 540 LEU A C 1
ATOM 4271 O O . LEU A 1 540 ? -30.245 -5.060 24.918 1.00 79.81 540 LEU A O 1
ATOM 4275 N N . GLY A 1 541 ? -29.176 -6.071 26.608 1.00 78.06 541 GLY A N 1
ATOM 4276 C CA . GLY A 1 541 ? -27.855 -5.487 26.324 1.00 78.06 541 GLY A CA 1
ATOM 4277 C C . GLY A 1 541 ? -27.625 -4.085 26.904 1.00 78.06 541 GLY A C 1
ATOM 4278 O O . GLY A 1 541 ? -26.539 -3.531 26.763 1.00 78.06 541 GLY A O 1
ATOM 4279 N N . GLN A 1 542 ? -28.594 -3.508 27.619 1.00 81.44 542 GLN A N 1
ATOM 4280 C CA . GLN A 1 542 ? -28.425 -2.203 28.266 1.00 81.44 542 GLN A CA 1
ATOM 4281 C C . GLN A 1 542 ? -27.522 -2.324 29.502 1.00 81.44 542 GLN A C 1
ATOM 4283 O O . GLN A 1 542 ? -27.785 -3.148 30.387 1.00 81.44 542 GLN A O 1
ATOM 4288 N N . LYS A 1 543 ? -26.496 -1.471 29.591 1.00 88.06 543 LYS A N 1
ATOM 4289 C CA . LYS A 1 543 ? -25.574 -1.381 30.731 1.00 88.06 543 LYS A CA 1
ATOM 4290 C C . LYS A 1 543 ? -26.304 -0.804 31.939 1.00 88.06 543 LYS A C 1
ATOM 4292 O O . LYS A 1 543 ? -26.866 0.285 31.885 1.00 88.06 543 LYS A O 1
ATOM 4297 N N . LEU A 1 544 ? -26.307 -1.554 33.033 1.00 90.69 544 LEU A N 1
ATOM 4298 C CA . LEU A 1 544 ? -26.940 -1.173 34.294 1.00 90.69 544 LEU A CA 1
ATOM 4299 C C . LEU A 1 544 ? -25.947 -0.520 35.252 1.00 90.69 544 LEU A C 1
ATOM 4301 O O . LEU A 1 544 ? -26.311 0.412 35.959 1.00 90.69 544 LEU A O 1
ATOM 4305 N N . MET A 1 545 ? -24.714 -1.033 35.305 1.00 89.94 545 MET A N 1
ATOM 4306 C CA . MET A 1 545 ? -23.660 -0.524 36.186 1.00 89.94 545 MET A CA 1
ATOM 4307 C C . MET A 1 545 ? -22.270 -0.999 35.757 1.00 89.94 545 MET A C 1
ATOM 4309 O O . MET A 1 545 ? -22.128 -2.057 35.139 1.00 89.94 545 MET A O 1
ATOM 4313 N N . THR A 1 546 ? -21.257 -0.233 36.161 1.00 89.88 546 THR A N 1
ATOM 4314 C CA . THR A 1 546 ? -19.830 -0.568 36.067 1.00 89.88 546 THR A CA 1
ATOM 4315 C C . THR A 1 546 ? -19.245 -0.593 37.475 1.00 89.88 546 THR A C 1
ATOM 4317 O O . THR A 1 546 ? -19.550 0.279 38.286 1.00 89.88 546 THR A O 1
ATOM 4320 N N . LEU A 1 547 ? -18.421 -1.594 37.767 1.00 90.88 547 LEU A N 1
ATOM 4321 C CA . LEU A 1 547 ? -17.833 -1.842 39.078 1.00 90.88 547 LEU A CA 1
ATOM 4322 C C . LEU A 1 547 ? -16.324 -2.036 38.930 1.00 90.88 547 LEU A C 1
ATOM 4324 O O . LEU A 1 547 ? -15.889 -2.899 38.164 1.00 90.88 547 LEU A O 1
ATOM 4328 N N . ASP A 1 548 ? -15.532 -1.286 39.693 1.00 88.56 548 ASP A N 1
ATOM 4329 C CA . ASP A 1 548 ? -14.098 -1.547 39.815 1.00 88.56 548 ASP A CA 1
ATOM 4330 C C . ASP A 1 548 ? -13.871 -2.807 40.656 1.00 88.56 548 ASP A C 1
ATOM 4332 O O . ASP A 1 548 ? -14.400 -2.962 41.764 1.00 88.56 548 ASP A O 1
ATOM 4336 N N . LEU A 1 549 ? -13.084 -3.734 40.118 1.00 89.19 549 LEU A N 1
ATOM 4337 C CA . LEU A 1 549 ? -12.807 -5.014 40.750 1.00 89.19 549 LEU A CA 1
ATOM 4338 C C . LEU A 1 549 ? -11.570 -4.933 41.632 1.00 89.19 549 LEU A C 1
ATOM 4340 O O . LEU A 1 549 ? -10.493 -4.502 41.225 1.00 89.19 549 LEU A O 1
ATOM 4344 N N . LYS A 1 550 ? -11.729 -5.431 42.856 1.00 87.31 550 LYS A N 1
ATOM 4345 C CA . LYS A 1 550 ? -10.633 -5.608 43.806 1.00 87.31 550 LYS A CA 1
ATOM 4346 C C . LYS A 1 550 ? -9.882 -6.925 43.543 1.00 87.31 550 LYS A C 1
ATOM 4348 O O . LYS A 1 550 ? -10.427 -7.816 42.877 1.00 87.31 550 LYS A O 1
ATOM 4353 N N . PRO A 1 551 ? -8.659 -7.104 44.080 1.00 83.56 551 PRO A N 1
ATOM 4354 C CA . PRO A 1 551 ? -7.885 -8.336 43.907 1.00 83.56 551 PRO A CA 1
ATOM 4355 C C . PRO A 1 551 ? -8.606 -9.613 44.364 1.00 83.56 551 PRO A C 1
ATOM 4357 O O . PRO A 1 551 ? -8.313 -10.686 43.849 1.00 83.56 551 PRO A O 1
ATOM 4360 N N . GLU A 1 552 ? -9.573 -9.519 45.284 1.00 87.44 552 GLU A N 1
ATOM 4361 C CA . GLU A 1 552 ? -10.369 -10.667 45.740 1.00 87.44 552 GLU A CA 1
ATOM 4362 C C . GLU A 1 552 ? -11.415 -11.136 44.712 1.00 87.44 552 GLU A C 1
ATOM 4364 O O . GLU A 1 552 ? -12.033 -12.181 44.913 1.00 87.44 552 GLU A O 1
ATOM 4369 N N . GLN A 1 553 ? -11.634 -10.370 43.632 1.00 90.19 553 GLN A N 1
ATOM 4370 C CA . GLN A 1 553 ? -12.511 -10.709 42.502 1.00 90.19 553 GLN A CA 1
ATOM 4371 C C . GLN A 1 553 ? -13.941 -11.123 42.920 1.00 90.19 553 GLN A C 1
ATOM 4373 O O . GLN A 1 553 ? -14.582 -11.985 42.309 1.00 90.19 553 GLN A O 1
ATOM 4378 N N . LYS A 1 554 ? -14.446 -10.489 43.984 1.00 92.62 554 LYS A N 1
ATOM 4379 C CA . LYS A 1 554 ? -15.794 -10.671 44.532 1.00 92.62 554 LYS A CA 1
ATOM 4380 C C . LYS A 1 554 ? -16.636 -9.426 44.286 1.00 92.62 554 LYS A C 1
ATOM 4382 O O . LYS A 1 554 ? -16.188 -8.314 44.553 1.00 92.62 554 LYS A O 1
ATOM 4387 N N . ILE A 1 555 ? -17.869 -9.629 43.832 1.00 93.50 555 ILE A N 1
ATOM 4388 C CA . ILE A 1 555 ? -18.791 -8.563 43.438 1.00 93.50 555 ILE A CA 1
ATOM 4389 C C . ILE A 1 555 ? -20.074 -8.678 44.253 1.00 93.50 555 ILE A C 1
ATOM 4391 O O . ILE A 1 555 ? -20.634 -9.770 44.377 1.00 93.50 555 ILE A O 1
ATOM 4395 N N . ASP A 1 556 ? -20.538 -7.553 44.791 1.00 92.69 556 ASP A N 1
ATOM 4396 C CA . ASP A 1 556 ? -21.864 -7.421 45.390 1.00 92.69 556 ASP A CA 1
ATOM 4397 C C . ASP A 1 556 ? -22.848 -6.864 44.357 1.00 92.69 556 ASP A C 1
ATOM 4399 O O . ASP A 1 556 ? -22.645 -5.794 43.795 1.00 92.69 556 ASP A O 1
ATOM 4403 N N . LEU A 1 557 ? -23.891 -7.641 44.090 1.00 94.06 557 LEU A N 1
ATOM 4404 C CA . LEU A 1 557 ? -24.982 -7.387 43.155 1.00 94.06 557 LEU A CA 1
ATOM 4405 C C . LEU A 1 557 ? -26.335 -7.537 43.879 1.00 94.06 557 LEU A C 1
ATOM 4407 O O . LEU A 1 557 ? -27.341 -7.969 43.298 1.00 94.06 557 LEU A O 1
ATOM 4411 N N . SER A 1 558 ? -26.362 -7.253 45.184 1.00 91.81 558 SER A N 1
ATOM 4412 C CA . SER A 1 558 ? -27.568 -7.283 46.019 1.00 91.81 558 SER A CA 1
ATOM 4413 C C . SER A 1 558 ? -28.681 -6.392 45.462 1.00 91.81 558 SER A C 1
ATOM 4415 O O . SER A 1 558 ? -29.835 -6.819 45.468 1.00 91.81 558 SER A O 1
ATOM 4417 N N . GLU A 1 559 ? -28.328 -5.242 44.881 1.00 91.06 559 GLU A N 1
ATOM 4418 C CA . GLU A 1 559 ? -29.256 -4.254 44.311 1.00 91.06 559 GLU A CA 1
ATOM 4419 C C . GLU A 1 559 ? -29.981 -4.711 43.033 1.00 91.06 559 GLU A C 1
ATOM 4421 O O . GLU A 1 559 ? -31.016 -4.147 42.668 1.00 91.06 559 GLU A O 1
ATOM 4426 N N . LEU A 1 560 ? -29.484 -5.748 42.347 1.00 92.94 560 LEU A N 1
ATOM 4427 C CA . LEU A 1 560 ? -30.159 -6.284 41.165 1.00 92.94 560 LEU A CA 1
ATOM 4428 C C . LEU A 1 560 ? -31.442 -7.027 41.553 1.00 92.94 560 LEU A C 1
ATOM 4430 O O . LEU A 1 560 ? -31.465 -7.845 42.478 1.00 92.94 560 LEU A O 1
ATOM 4434 N N . LYS A 1 561 ? -32.507 -6.791 40.784 1.00 93.06 561 LYS A N 1
ATOM 4435 C CA . LYS A 1 561 ? -33.763 -7.543 40.892 1.00 93.06 561 LYS A CA 1
ATOM 4436 C C . LYS A 1 561 ? -33.583 -8.972 40.371 1.00 93.06 561 LYS A C 1
ATOM 4438 O O . LYS A 1 561 ? -32.656 -9.271 39.626 1.00 93.06 561 LYS A O 1
ATOM 4443 N N . ARG A 1 562 ? -34.505 -9.864 40.737 1.00 93.50 562 ARG A N 1
ATOM 4444 C CA . ARG A 1 562 ? -34.566 -11.221 40.180 1.00 93.50 562 ARG A CA 1
ATOM 4445 C C . ARG A 1 562 ? -34.634 -11.164 38.652 1.00 93.50 562 ARG A C 1
ATOM 4447 O O . ARG A 1 562 ? -35.502 -10.485 38.104 1.00 93.50 562 ARG A O 1
ATOM 4454 N N . GLY A 1 563 ? -33.751 -11.891 37.971 1.00 92.12 563 GLY A N 1
ATOM 4455 C CA . GLY A 1 563 ? -33.649 -11.815 36.516 1.00 92.12 563 GLY A CA 1
ATOM 4456 C C . GLY A 1 563 ? -32.396 -12.461 35.935 1.00 92.12 563 GLY A C 1
ATOM 4457 O O . GLY A 1 563 ? -31.583 -13.056 36.646 1.00 92.12 563 GLY A O 1
ATOM 4458 N N . ILE A 1 564 ? -32.270 -12.347 34.615 1.00 90.69 564 ILE A N 1
ATOM 4459 C CA . ILE A 1 564 ? -31.109 -12.782 33.838 1.00 90.69 564 ILE A CA 1
ATOM 4460 C C . ILE A 1 564 ? -30.316 -11.538 33.447 1.00 90.69 564 ILE A C 1
ATOM 4462 O O . ILE A 1 564 ? -30.886 -10.583 32.921 1.00 90.69 564 ILE A O 1
ATOM 4466 N N . TYR A 1 565 ? -29.009 -11.591 33.666 1.00 92.44 565 TYR A N 1
ATOM 4467 C CA . TYR A 1 565 ? -28.075 -10.520 33.346 1.00 92.44 565 TYR A CA 1
ATOM 4468 C C . TYR A 1 565 ? -26.858 -11.093 32.626 1.00 92.44 565 TYR A C 1
ATOM 4470 O O . TYR A 1 565 ? -26.572 -12.290 32.726 1.00 92.44 565 TYR A O 1
ATOM 4478 N N . ASN A 1 566 ? -26.121 -10.227 31.943 1.00 89.12 566 ASN A N 1
ATOM 4479 C CA . ASN A 1 566 ? -24.783 -10.533 31.461 1.00 89.12 566 ASN A CA 1
ATOM 4480 C C . ASN A 1 566 ? -23.770 -9.704 32.247 1.00 89.12 566 ASN A C 1
ATOM 4482 O O . ASN A 1 566 ? -24.020 -8.543 32.559 1.00 89.12 566 ASN A O 1
ATOM 4486 N N . ILE A 1 567 ? -22.644 -10.311 32.596 1.00 90.25 567 ILE A N 1
ATOM 4487 C CA . ILE A 1 567 ? -21.507 -9.644 33.219 1.00 90.25 567 ILE A CA 1
ATOM 4488 C C . ILE A 1 567 ? -20.314 -9.730 32.282 1.00 90.25 567 ILE A C 1
ATOM 4490 O O . ILE A 1 567 ? -19.883 -10.827 31.932 1.00 90.25 567 ILE A O 1
ATOM 4494 N N . THR A 1 568 ? -19.767 -8.576 31.925 1.00 86.38 568 THR A N 1
ATOM 4495 C CA . THR A 1 568 ? -18.548 -8.455 31.131 1.00 86.38 568 THR A CA 1
ATOM 4496 C C . THR A 1 568 ? -17.390 -8.094 32.047 1.00 86.38 568 THR A C 1
ATOM 4498 O O . THR A 1 568 ? -17.415 -7.062 32.715 1.00 86.38 568 THR A O 1
ATOM 4501 N N . LEU A 1 569 ? -16.386 -8.964 32.107 1.00 86.19 569 LEU A N 1
ATOM 4502 C CA . LEU A 1 569 ? -15.153 -8.770 32.862 1.00 86.19 569 LEU A CA 1
ATOM 4503 C C . LEU A 1 569 ? -14.090 -8.173 31.950 1.00 86.19 569 LEU A C 1
ATOM 4505 O O . LEU A 1 569 ? -13.879 -8.696 30.856 1.00 86.19 569 LEU A O 1
ATOM 4509 N N . VAL A 1 570 ? -13.430 -7.110 32.406 1.00 78.88 570 VAL A N 1
ATOM 4510 C CA . VAL A 1 570 ? -12.470 -6.338 31.609 1.00 78.88 570 VAL A CA 1
ATOM 4511 C C . VAL A 1 570 ? -11.146 -6.188 32.359 1.00 78.88 570 VAL A C 1
ATOM 4513 O O . VAL A 1 570 ? -11.114 -5.852 33.548 1.00 78.88 570 VAL A O 1
ATOM 4516 N N . ASN A 1 571 ? -10.042 -6.443 31.663 1.00 73.56 571 ASN A N 1
ATOM 4517 C CA . ASN A 1 571 ? -8.702 -5.977 32.016 1.00 73.56 571 ASN A CA 1
ATOM 4518 C C . ASN A 1 571 ? -8.007 -5.424 30.767 1.00 73.56 571 ASN A C 1
ATOM 4520 O O . ASN A 1 571 ? -8.589 -5.423 29.688 1.00 73.56 571 ASN A O 1
ATOM 4524 N N . ARG A 1 572 ? -6.747 -5.001 30.917 1.00 55.38 572 ARG A N 1
ATOM 4525 C CA . ARG A 1 572 ? -5.942 -4.423 29.827 1.00 55.38 572 ARG A CA 1
ATOM 4526 C C . ARG A 1 572 ? -5.792 -5.313 28.589 1.00 55.38 572 ARG A C 1
ATOM 4528 O O . ARG A 1 572 ? -5.362 -4.823 27.559 1.00 55.38 572 ARG A O 1
ATOM 4535 N N . SER A 1 573 ? -6.050 -6.617 28.691 1.00 51.59 573 SER A N 1
ATOM 4536 C CA . SER A 1 573 ? -5.829 -7.560 27.593 1.00 51.59 573 SER A CA 1
ATOM 4537 C C . SER A 1 573 ? -7.063 -8.344 27.161 1.00 51.59 573 SER A C 1
ATOM 4539 O O . SER A 1 573 ? -7.039 -8.947 26.092 1.00 51.59 573 SER A O 1
ATOM 4541 N N . GLN A 1 574 ? -8.122 -8.393 27.972 1.00 62.00 574 GLN A N 1
ATOM 4542 C CA . GLN A 1 574 ? -9.258 -9.283 27.767 1.00 62.00 574 GLN A CA 1
ATOM 4543 C C . GLN A 1 574 ? -10.578 -8.671 28.211 1.00 62.00 574 GLN A C 1
ATOM 4545 O O . GLN A 1 574 ? -10.705 -8.119 29.307 1.00 62.00 574 GLN A O 1
ATOM 4550 N N . ARG A 1 575 ? -11.594 -8.936 27.390 1.00 70.31 575 ARG A N 1
ATOM 4551 C CA . ARG A 1 575 ? -13.003 -8.705 27.676 1.00 70.31 575 ARG A CA 1
ATOM 4552 C C . ARG A 1 575 ? -13.769 -10.023 27.535 1.00 70.31 575 ARG A C 1
ATOM 4554 O O . ARG A 1 575 ? -13.709 -10.673 26.490 1.00 70.31 575 ARG A O 1
ATOM 4561 N N . LYS A 1 576 ? -14.455 -10.465 28.594 1.00 75.00 576 LYS A N 1
ATOM 4562 C CA . LYS A 1 576 ? -15.214 -11.731 28.591 1.00 75.00 576 LYS A CA 1
ATOM 4563 C C . LYS A 1 576 ? -16.590 -11.575 29.224 1.00 75.00 576 LYS A C 1
ATOM 4565 O O . LYS A 1 576 ? -16.696 -11.165 30.377 1.00 75.00 576 LYS A O 1
ATOM 4570 N N . THR A 1 577 ? -17.622 -11.968 28.481 1.00 81.69 577 THR A N 1
ATOM 4571 C CA . THR A 1 577 ? -19.030 -11.854 28.879 1.00 81.69 577 THR A CA 1
ATOM 4572 C C . THR A 1 577 ? -19.581 -13.198 29.350 1.00 81.69 577 THR A C 1
ATOM 4574 O O . THR A 1 577 ? -19.425 -14.216 28.679 1.00 81.69 577 THR A O 1
ATOM 4577 N N . PHE A 1 578 ? -20.256 -13.207 30.498 1.00 86.56 578 PHE A N 1
ATOM 4578 C CA . PHE A 1 578 ? -20.886 -14.385 31.087 1.00 86.56 578 PHE A CA 1
ATOM 4579 C C . PHE A 1 578 ? -22.340 -14.100 31.436 1.00 86.56 578 PHE A C 1
ATOM 4581 O O . PHE A 1 578 ? -22.673 -13.043 31.966 1.00 86.56 578 PHE A O 1
ATOM 4588 N N . LYS A 1 579 ? -23.206 -15.093 31.249 1.00 88.25 579 LYS A N 1
ATOM 4589 C CA . LYS A 1 579 ? -24.588 -15.033 31.725 1.00 88.25 579 LYS A CA 1
ATOM 4590 C C . LYS A 1 579 ? -24.654 -15.329 33.223 1.00 88.25 579 LYS A C 1
ATOM 4592 O O . LYS A 1 579 ? -24.188 -16.381 33.663 1.00 88.25 579 LYS A O 1
ATOM 4597 N N . ILE A 1 580 ? -25.307 -14.469 33.997 1.00 92.12 580 ILE A N 1
ATOM 4598 C CA . ILE A 1 580 ? -25.572 -14.656 35.430 1.00 92.12 580 ILE A CA 1
ATOM 4599 C C . ILE A 1 580 ? -27.071 -14.552 35.733 1.00 92.12 580 ILE A C 1
ATOM 4601 O O . ILE A 1 580 ? -27.815 -13.830 35.073 1.00 92.12 580 ILE A O 1
ATOM 4605 N N . ILE A 1 581 ? -27.537 -15.309 36.725 1.00 93.06 581 ILE A N 1
ATOM 4606 C CA . ILE A 1 581 ? -28.956 -15.404 37.084 1.00 93.06 581 ILE A CA 1
ATOM 4607 C C . ILE A 1 581 ? -29.122 -15.005 38.551 1.00 93.06 581 ILE A C 1
ATOM 4609 O O . ILE A 1 581 ? -28.585 -15.672 39.432 1.00 93.06 581 ILE A O 1
ATOM 4613 N N . LYS A 1 582 ? -29.887 -13.946 38.819 1.00 94.94 582 LYS A N 1
ATOM 4614 C CA . LYS A 1 582 ? -30.266 -13.518 40.173 1.00 94.94 582 LYS A CA 1
ATOM 4615 C C . LYS A 1 582 ? -31.542 -14.247 40.599 1.00 94.94 582 LYS A C 1
ATOM 4617 O O . LYS A 1 582 ? -32.511 -14.262 39.831 1.00 94.94 582 LYS A O 1
ATOM 4622 N N . LYS A 1 583 ? -31.527 -14.871 41.781 1.00 89.12 583 LYS A N 1
ATOM 4623 C CA . LYS A 1 583 ? -32.668 -15.625 42.332 1.00 89.12 583 LYS A CA 1
ATOM 4624 C C . LYS A 1 583 ? -33.804 -14.758 42.850 1.00 89.12 583 LYS A C 1
ATOM 4626 O O . LYS A 1 583 ? -33.564 -13.590 43.213 1.00 89.12 583 LYS A O 1
#

Solvent-accessible surface area (backbone atoms only — not comparable to full-atom values): 30756 Å² total; per-residue (Å²): 145,77,82,78,63,66,69,56,59,57,52,55,56,55,55,52,50,53,53,48,53,57,56,53,70,70,70,59,77,76,90,70,42,59,39,83,52,67,73,61,42,67,50,24,37,29,49,42,98,86,67,51,59,49,79,48,88,62,47,73,82,62,71,69,70,85,72,67,52,78,66,57,35,52,68,48,33,34,38,40,30,40,28,63,51,40,36,49,71,58,42,44,60,25,51,54,47,41,35,69,79,70,59,49,35,59,14,24,53,46,44,28,16,44,33,41,62,66,51,66,65,60,47,43,75,38,51,34,88,48,87,79,19,13,30,35,43,35,71,65,65,74,49,48,83,30,32,31,35,36,39,27,35,30,22,11,67,65,50,33,27,56,41,37,86,88,36,94,41,38,56,56,19,27,29,36,38,47,53,42,47,10,54,53,46,37,55,50,50,52,53,50,30,69,51,49,73,41,82,39,32,28,41,38,12,30,25,54,18,24,52,16,52,45,44,32,61,47,34,74,90,54,33,47,97,88,72,46,76,45,52,50,33,43,30,31,33,45,14,43,64,58,20,36,74,62,51,70,79,52,42,60,79,40,64,83,68,56,80,26,31,38,29,48,56,46,32,18,38,46,23,70,72,54,65,40,57,12,38,48,34,69,17,42,55,31,31,76,72,42,65,38,53,51,99,86,46,64,53,52,42,56,48,69,81,27,79,73,61,66,70,46,82,43,81,7,62,52,73,42,65,59,77,79,78,44,49,59,22,33,33,30,28,21,36,88,74,72,56,18,13,70,58,30,37,36,75,19,21,39,50,77,79,53,48,77,72,58,88,88,58,78,80,26,44,41,81,44,82,29,39,60,85,48,54,49,51,41,42,69,64,56,50,29,54,64,53,69,36,75,38,80,91,54,31,44,63,53,63,75,72,43,45,30,49,50,72,37,29,51,68,28,80,85,54,66,58,60,22,45,35,27,32,29,37,73,38,90,59,68,42,35,32,36,41,38,41,36,29,66,28,91,43,54,34,37,38,36,37,26,43,82,84,68,48,77,76,44,80,53,69,30,54,49,69,34,74,39,76,49,77,46,79,45,60,59,45,52,37,33,43,35,40,38,31,61,30,51,97,59,79,34,43,34,39,37,32,44,29,57,59,78,60,65,80,94,59,82,81,66,74,67,45,72,39,56,67,66,23,78,39,52,37,31,57,46,51,97,64,82,49,48,33,38,36,34,21,42,82,77,34,50,78,75,50,77,42,82,42,50,97,81,37,62,45,83,50,58,87,58,68,67,45,58,31,35,38,35,38,30,41,100,51,44,75,50,60,43,84,42,35,40,99